Protein 3HIE (pdb70)

InterPro domains:
  IPR019160 Exocyst complex component Sec3, coiled-coil [PF09763] (642-773)
  IPR028258 Exocyst complex component Sec3, PIP2-binding N-terminal domain [PF15277] (132-218)
  IPR028258 Exocyst complex component Sec3, PIP2-binding N-terminal domain [SM01313] (132-220)
  IPR048628 Exocyst complex component Sec3, C-terminal [PF20654] (947-1316)

B-factor: mean 59.79, std 28.37, range [20.0, 200.21]

CATH classification: 2.30.29.90

Nearest PDB structures (foldseek):
  3hie-assembly1_A  TM=1.006E+00  e=5.029E-30  Saccharomyces cerevisiae
  3hie-assembly1_B  TM=9.945E-01  e=1.817E-27  Saccharomyces cerevisiae
  3hie-assembly2_C  TM=9.832E-01  e=8.610E-27  Saccharomyces cerevisiae
  3hie-assembly2_D  TM=9.815E-01  e=5.096E-26  Saccharomyces cerevisiae
  5m4y-assembly2_D  TM=9.129E-01  e=6.565E-25  Saccharomyces cerevisiae S288C

Sequence (642 aa):
SNFLAEQYERDRKAIINCCFSSRPGEPPNNYITHVRIIEDSSKFPSSRPPPDDSKLENKKKRLLILSAKPNNAKLIQIHKARENSDGSFQIGRTWQLTELVRVEEKDLEISEGFILTSKKKYYWETNSAKERTVFIKSLITLYIQTFEGHVPELVNWDLSSLFYLDNFLAEQYEERDRKAIINCCFSRPDHTGEPPNNYITHVRIIEDSKFPSSRPPPDSKLENKKKRLLILSAKPNNAKLIQIHKARENSDGSFQIGRTWQLTELVRVEKDLEISEGFILTSKKYYWETNSAKERTVFIKSLITLYIQTFEGHVPELVNWDLSLFYLDLAEQYERDRKAIINCCFSRPDHKTGEPPNNYITHVRIIEDSKFPSSRPPPDSKLENKKKRLLILSAKPNNAKLIQIHKARENSDGSFQIGRTWQLTELVRVEKDLEISEGFILTSKKYYWETNSAKERTVFIKSLITLYIQTFEGHVPELVNWDLSLFYLDERNFLAEQYERDRKAIINCCFSRPNNYITHVRIIEDSKFPSSSRPPPDSKLENKKKRLLILSAKPNNAKLIQIHKARENSDGSFQIGRTWQLTELVRVEKDLEISEGFILTSKKYYWETNSAKERTVFIKSLITLYIQTFEGHVPELVNWDLSLFYLDER

Solvent-accessible surface area: 34851 Å² total

Organism: Saccharomyces cerevisiae (strain ATCC 204508 / S288c) (NCBI:txid559292)

Radius of gyration: 35.97 Å; Cα contacts (8 Å, |Δi|>4): 1208; chains: 4; bounding box: 76×104×83 Å

Foldseek 3Di:
DVVVVVVQVVVVVLCCVQAQCDAVHHGWAWDGKAKKWAFQVPFFDDDDPPRDPVRIDIKMKTKTGHPVDNLWIKIWIKDQDPVGHIDTDDMDTLVQWDDKAQDPPDLQWIWTHVGIGIIGGPDNVRVVVVVVVSVVSNVVSDDPDDDPPDDDDDDDDDDD/DVVVVVQVLVVVLCCVQAQPQQDPVRHHGWAWDGKAKKWAFQVPFFDDDDPPRPPVRIDIKMWTKTGHPVGLLWMKIWIKDQDPVRHIDTDDIDTLVQWDDKADDPPDLQWIWTDVGIGIIGGPGNVRSVVVVVVSVVSNVVSDDPDDCVRDDDPDDDDDDD/DVVVQVVVVVLCCVQAQQQDDPVPSFHGWAWDHKAKKWAFQVCFFDDDDPPDDPVRIDIKMWTKTGGDVGLLWIKIWIWHQDPVRHIDTDDMDTLVQWDDKAADPVDLFWIWTEVHIGIIGGPDNVRNVVVSVVSVVSNVSSDDPDDCVSDDDDDDDDDDDDD/DVVVVVQVVVVCLCCVAADDVHWAWDHKAKKWAFQVPFQDDDDPCDDCVRIDIKMWTWTAHPVDRLWIKIWIWDQDPVRHIDTDDIGTLLQWDDKAADPVDLQWIWTAVGIGIIGGPDNVRVVVVVCVSVVSSLSSDPPHDDPPDDDDDDDDDDDDD

Structure (mmCIF, N/CA/C/O backbone):
data_3HIE
#
_entry.id   3HIE
#
_cell.length_a   40.697
_cell.length_b   68.486
_cell.length_c   68.036
_cell.angle_alpha   89.90
_cell.angle_beta   82.17
_cell.angle_gamma   71.79
#
_symmetry.space_group_name_H-M   'P 1'
#
loop_
_entity.id
_entity.type
_entity.pdbx_description
1 polymer 'Exocyst complex component SEC3'
2 non-polymer 'PHOSPHATE ION'
3 water water
#
loop_
_atom_site.group_PDB
_atom_site.id
_atom_site.type_symbol
_atom_site.label_atom_id
_atom_site.label_alt_id
_atom_site.label_comp_id
_atom_site.label_asym_id
_atom_site.label_entity_id
_atom_site.label_seq_id
_atom_site.pdbx_PDB_ins_code
_atom_site.Cartn_x
_atom_site.Cartn_y
_atom_site.Cartn_z
_atom_site.occupancy
_atom_site.B_iso_or_equiv
_atom_site.auth_seq_id
_atom_site.auth_comp_id
_atom_site.auth_asym_id
_atom_site.auth_atom_id
_atom_site.pdbx_PDB_model_num
ATOM 1 N N . SER A 1 5 ? 31.628 53.992 -37.448 1.00 53.25 75 SER A N 1
ATOM 2 C CA . SER A 1 5 ? 32.189 52.896 -38.216 1.00 177.70 75 SER A CA 1
ATOM 3 C C . SER A 1 5 ? 33.698 52.888 -38.052 1.00 155.68 75 SER A C 1
ATOM 4 O O . SER A 1 5 ? 34.246 52.098 -37.301 1.00 79.05 75 SER A O 1
ATOM 7 N N . ASN A 1 6 ? 34.362 53.782 -38.763 1.00 90.57 76 ASN A N 1
ATOM 8 C CA . ASN A 1 6 ? 35.770 53.969 -38.567 1.00 112.43 76 ASN A CA 1
ATOM 9 C C . ASN A 1 6 ? 35.990 54.820 -37.343 1.00 102.88 76 ASN A C 1
ATOM 10 O O . ASN A 1 6 ? 36.988 54.692 -36.674 1.00 56.77 76 ASN A O 1
ATOM 15 N N . PHE A 1 7 ? 35.035 55.680 -37.041 1.00 49.65 77 PHE A N 1
ATOM 16 C CA . PHE A 1 7 ? 35.134 56.501 -35.873 1.00 52.79 77 PHE A CA 1
ATOM 17 C C . PHE A 1 7 ? 35.044 55.632 -34.649 1.00 47.85 77 PHE A C 1
ATOM 18 O O . PHE A 1 7 ? 35.698 55.861 -33.670 1.00 43.72 77 PHE A O 1
ATOM 26 N N . LEU A 1 8 ? 34.210 54.627 -34.713 1.00 51.53 78 LEU A N 1
ATOM 27 C CA . LEU A 1 8 ? 33.971 53.810 -33.563 1.00 39.87 78 LEU A CA 1
ATOM 28 C C . LEU A 1 8 ? 35.193 53.001 -33.220 1.00 48.28 78 LEU A C 1
ATOM 29 O O . LEU A 1 8 ? 35.563 52.896 -32.090 1.00 48.20 78 LEU A O 1
ATOM 34 N N . ALA A 1 9 ? 35.803 52.416 -34.223 1.00 49.98 79 ALA A N 1
ATOM 35 C CA . ALA A 1 9 ? 36.939 51.562 -34.010 1.00 40.08 79 ALA A CA 1
ATOM 36 C C . ALA A 1 9 ? 38.082 52.354 -33.416 1.00 59.98 79 ALA A C 1
ATOM 37 O O . ALA A 1 9 ? 38.748 51.910 -32.521 1.00 46.63 79 ALA A O 1
ATOM 39 N N . GLU A 1 10 ? 38.274 53.551 -33.944 1.00 49.98 80 GLU A N 1
ATOM 40 C CA . GLU A 1 10 ? 39.295 54.466 -33.480 1.00 45.61 80 GLU A CA 1
ATOM 41 C C . GLU A 1 10 ? 39.005 54.938 -32.061 1.00 41.68 80 GLU A C 1
ATOM 42 O O . GLU A 1 10 ? 39.911 55.026 -31.259 1.00 46.81 80 GLU A O 1
ATOM 48 N N . GLN A 1 11 ? 37.746 55.210 -31.751 1.00 40.16 81 GLN A N 1
ATOM 49 C CA . GLN A 1 11 ? 37.369 55.551 -30.394 1.00 40.63 81 GLN A CA 1
ATOM 50 C C . GLN A 1 11 ? 37.634 54.372 -29.483 1.00 38.95 81 GLN A C 1
ATOM 51 O O . GLN A 1 11 ? 38.023 54.537 -28.352 1.00 39.06 81 GLN A O 1
ATOM 57 N N . TYR A 1 12 ? 37.419 53.179 -30.002 1.00 35.79 82 TYR A N 1
ATOM 58 C CA . TYR A 1 12 ? 37.559 51.967 -29.227 1.00 41.13 82 TYR A CA 1
ATOM 59 C C . TYR A 1 12 ? 39.009 51.664 -28.843 1.00 34.92 82 TYR A C 1
ATOM 60 O O . TYR A 1 12 ? 39.283 51.269 -27.735 1.00 34.90 82 TYR A O 1
ATOM 69 N N . GLU A 1 13 ? 39.934 51.867 -29.759 1.00 36.01 83 GLU A N 1
ATOM 70 C CA . GLU A 1 13 ? 41.352 51.680 -29.471 1.00 38.95 83 GLU A CA 1
ATOM 71 C C . GLU A 1 13 ? 41.863 52.710 -28.504 1.00 36.36 83 GLU A C 1
ATOM 72 O O . GLU A 1 13 ? 42.647 52.423 -27.678 1.00 36.34 83 GLU A O 1
ATOM 78 N N . ARG A 1 14 ? 41.379 53.916 -28.634 1.00 38.54 84 ARG A N 1
ATOM 79 C CA . ARG A 1 14 ? 41.705 55.000 -27.734 1.00 40.04 84 ARG A CA 1
ATOM 80 C C . ARG A 1 14 ? 41.282 54.695 -26.318 1.00 39.73 84 ARG A C 1
ATOM 81 O O . ARG A 1 14 ? 42.064 54.793 -25.411 1.00 40.27 84 ARG A O 1
ATOM 89 N N . ASP A 1 15 ? 40.028 54.311 -26.151 1.00 38.87 85 ASP A N 1
ATOM 90 C CA . ASP A 1 15 ? 39.496 53.952 -24.859 1.00 38.54 85 ASP A CA 1
ATOM 91 C C . ASP A 1 15 ? 40.258 52.774 -24.294 1.00 37.28 85 ASP A C 1
ATOM 92 O O . ASP A 1 15 ? 40.583 52.756 -23.146 1.00 37.50 85 ASP A O 1
ATOM 97 N N . ARG A 1 16 ? 40.515 51.773 -25.102 1.00 34.19 86 ARG A N 1
ATOM 98 C CA . ARG A 1 16 ? 41.199 50.602 -24.623 1.00 34.51 86 ARG A CA 1
ATOM 99 C C . ARG A 1 16 ? 42.539 50.914 -24.016 1.00 34.35 86 ARG A C 1
ATOM 100 O O . ARG A 1 16 ? 42.833 50.478 -22.957 1.00 34.36 86 ARG A O 1
ATOM 108 N N . LYS A 1 17 ? 43.347 51.661 -24.731 1.00 36.13 87 LYS A N 1
ATOM 109 C CA . LYS A 1 17 ? 44.666 52.021 -24.248 1.00 37.47 87 LYS A CA 1
ATOM 110 C C . LYS A 1 17 ? 44.589 52.786 -22.948 1.00 35.35 87 LYS A C 1
ATOM 111 O O . LYS A 1 17 ? 45.322 52.515 -22.035 1.00 37.95 87 LYS A O 1
ATOM 117 N N . ALA A 1 18 ? 43.678 53.740 -22.869 1.00 39.83 88 ALA A N 1
ATOM 118 C CA . ALA A 1 18 ? 43.540 54.531 -21.679 1.00 35.01 88 ALA A CA 1
ATOM 119 C C . ALA A 1 18 ? 43.090 53.697 -20.501 1.00 40.44 88 ALA A C 1
ATOM 120 O O . ALA A 1 18 ? 43.542 53.873 -19.399 1.00 41.67 88 ALA A O 1
ATOM 122 N N . ILE A 1 19 ? 42.201 52.761 -20.757 1.00 38.59 89 ILE A N 1
ATOM 123 C CA . ILE A 1 19 ? 41.690 51.895 -19.726 1.00 37.73 89 ILE A CA 1
ATOM 124 C C . ILE A 1 19 ? 42.762 51.006 -19.141 1.00 39.38 89 ILE A C 1
ATOM 125 O O . ILE A 1 19 ? 42.869 50.885 -17.958 1.00 37.85 89 ILE A O 1
ATOM 130 N N . ILE A 1 20 ? 43.549 50.382 -19.992 1.00 37.31 90 ILE A N 1
ATOM 131 C CA . ILE A 1 20 ? 44.659 49.572 -19.556 1.00 37.78 90 ILE A CA 1
ATOM 132 C C . ILE A 1 20 ? 45.647 50.373 -18.725 1.00 40.37 90 ILE A C 1
ATOM 133 O O . ILE A 1 20 ? 46.054 49.964 -17.666 1.00 39.39 90 ILE A O 1
ATOM 138 N N . ASN A 1 21 ? 46.030 51.531 -19.231 1.00 37.63 91 ASN A N 1
ATOM 139 C CA . ASN A 1 21 ? 46.926 52.423 -18.520 1.00 44.06 91 ASN A CA 1
ATOM 140 C C . ASN A 1 21 ? 46.418 52.754 -17.135 1.00 42.90 91 ASN A C 1
ATOM 141 O O . ASN A 1 21 ? 47.121 52.600 -16.167 1.00 41.48 91 ASN A O 1
ATOM 146 N N . CYS A 1 22 ? 45.187 53.208 -17.046 1.00 48.24 92 CYS A N 1
ATOM 147 C CA . CYS A 1 22 ? 44.680 53.689 -15.795 1.00 43.09 92 CYS A CA 1
ATOM 148 C C . CYS A 1 22 ? 44.362 52.586 -14.816 1.00 60.04 92 CYS A C 1
ATOM 149 O O . CYS A 1 22 ? 44.471 52.786 -13.630 1.00 51.55 92 CYS A O 1
ATOM 152 N N . CYS A 1 23 ? 43.963 51.420 -15.283 1.00 40.61 93 CYS A N 1
ATOM 153 C CA . CYS A 1 23 ? 43.425 50.453 -14.356 1.00 39.69 93 CYS A CA 1
ATOM 154 C C . CYS A 1 23 ? 43.971 49.040 -14.414 1.00 39.43 93 CYS A C 1
ATOM 155 O O . CYS A 1 23 ? 43.730 48.270 -13.519 1.00 41.12 93 CYS A O 1
ATOM 158 N N . PHE A 1 24 ? 44.710 48.691 -15.453 1.00 37.78 94 PHE A N 1
ATOM 159 C CA . PHE A 1 24 ? 45.186 47.324 -15.598 1.00 38.13 94 PHE A CA 1
ATOM 160 C C . PHE A 1 24 ? 46.688 47.216 -15.915 1.00 39.37 94 PHE A C 1
ATOM 161 O O . PHE A 1 24 ? 47.118 46.317 -16.593 1.00 42.94 94 PHE A O 1
ATOM 169 N N . SER A 1 25 ? 47.422 48.158 -15.352 1.00 42.58 95 SER A N 1
ATOM 170 C CA A SER A 1 25 ? 48.891 48.114 -15.545 0.62 44.05 95 SER A CA 1
ATOM 171 C CA B SER A 1 25 ? 48.848 48.303 -15.550 0.38 61.13 95 SER A CA 1
ATOM 172 C C . SER A 1 25 ? 49.621 48.217 -14.257 1.00 49.25 95 SER A C 1
ATOM 173 O O . SER A 1 25 ? 50.653 47.585 -14.198 1.00 52.85 95 SER A O 1
ATOM 178 N N . ARG A 1 26 ? 49.099 48.869 -13.245 1.00 48.54 96 ARG A N 1
ATOM 179 C CA . ARG A 1 26 ? 49.779 48.926 -11.969 1.00 62.09 96 ARG A CA 1
ATOM 180 C C . ARG A 1 26 ? 49.160 47.949 -11.003 1.00 47.66 96 ARG A C 1
ATOM 181 O O . ARG A 1 26 ? 48.138 47.396 -11.271 1.00 56.90 96 ARG A O 1
ATOM 189 N N . PRO A 1 27 ? 49.782 47.755 -9.856 1.00 116.85 97 PRO A N 1
ATOM 190 C CA . PRO A 1 27 ? 49.488 46.608 -9.006 1.00 49.00 97 PRO A CA 1
ATOM 191 C C . PRO A 1 27 ? 48.296 46.646 -8.090 1.00 89.53 97 PRO A C 1
ATOM 192 O O . PRO A 1 27 ? 47.619 47.639 -7.909 1.00 69.10 97 PRO A O 1
ATOM 196 N N . GLY A 1 32 ? 46.461 45.933 -4.964 1.00 20.00 102 GLY A N 1
ATOM 197 C CA . GLY A 1 32 ? 47.579 45.426 -4.189 1.00 20.00 102 GLY A CA 1
ATOM 198 C C . GLY A 1 32 ? 48.456 44.397 -4.892 1.00 20.00 102 GLY A C 1
ATOM 199 O O . GLY A 1 32 ? 49.686 44.453 -4.831 1.00 20.00 102 GLY A O 1
ATOM 200 N N . GLU A 1 33 ? 47.835 43.438 -5.560 1.00 20.00 103 GLU A N 1
ATOM 201 C CA . GLU A 1 33 ? 48.613 42.443 -6.279 1.00 20.00 103 GLU A CA 1
ATOM 202 C C . GLU A 1 33 ? 48.662 42.823 -7.731 1.00 20.00 103 GLU A C 1
ATOM 203 O O . GLU A 1 33 ? 48.109 43.827 -8.109 1.00 20.00 103 GLU A O 1
ATOM 209 N N . PRO A 1 34 ? 49.355 42.034 -8.531 1.00 78.65 104 PRO A N 1
ATOM 210 C CA . PRO A 1 34 ? 49.450 42.300 -9.955 1.00 67.72 104 PRO A CA 1
ATOM 211 C C . PRO A 1 34 ? 48.074 42.661 -10.501 1.00 117.70 104 PRO A C 1
ATOM 212 O O . PRO A 1 34 ? 47.097 42.145 -10.012 1.00 54.66 104 PRO A O 1
ATOM 216 N N . PRO A 1 35 ? 48.007 43.556 -11.471 1.00 48.53 105 PRO A N 1
ATOM 217 C CA . PRO A 1 35 ? 46.737 43.978 -12.039 1.00 46.81 105 PRO A CA 1
ATOM 218 C C . PRO A 1 35 ? 46.027 42.875 -12.816 1.00 36.60 105 PRO A C 1
ATOM 219 O O . PRO A 1 35 ? 46.641 41.921 -13.199 1.00 42.24 105 PRO A O 1
ATOM 223 N N . ASN A 1 36 ? 44.733 43.025 -13.037 1.00 40.46 106 ASN A N 1
ATOM 224 C CA . ASN A 1 36 ? 44.017 42.100 -13.885 1.00 38.14 106 ASN A CA 1
ATOM 225 C C . ASN A 1 36 ? 44.444 42.308 -15.322 1.00 37.42 106 ASN A C 1
ATOM 226 O O . ASN A 1 36 ? 45.017 43.319 -15.635 1.00 38.17 106 ASN A O 1
ATOM 231 N N . ASN A 1 37 ? 44.138 41.369 -16.197 1.00 37.22 107 ASN A N 1
ATOM 232 C CA . ASN A 1 37 ? 44.329 41.557 -17.615 1.00 37.01 107 ASN A CA 1
ATOM 233 C C . ASN A 1 37 ? 43.031 42.018 -18.265 1.00 40.73 107 ASN A C 1
ATOM 234 O O . ASN A 1 37 ? 42.012 41.390 -18.113 1.00 36.98 107 ASN A O 1
ATOM 239 N N . TYR A 1 38 ? 43.079 43.126 -18.974 1.00 34.74 108 TYR A N 1
ATOM 240 C CA . TYR A 1 38 ? 41.928 43.635 -19.692 1.00 42.02 108 TYR A CA 1
ATOM 241 C C . TYR A 1 38 ? 41.525 42.649 -20.777 1.00 32.96 108 TYR A C 1
ATOM 242 O O . TYR A 1 38 ? 42.362 41.995 -21.354 1.00 33.75 108 TYR A O 1
ATOM 251 N N . ILE A 1 39 ? 40.229 42.535 -21.024 1.00 30.26 109 ILE A N 1
ATOM 252 C CA . ILE A 1 39 ? 39.694 41.727 -22.097 1.00 29.87 109 ILE A CA 1
ATOM 253 C C . ILE A 1 39 ? 38.958 42.577 -23.111 1.00 29.52 109 ILE A C 1
ATOM 254 O O . ILE A 1 39 ? 39.254 42.554 -24.270 1.00 30.15 109 ILE A O 1
ATOM 259 N N . THR A 1 40 ? 37.998 43.350 -22.633 1.00 29.40 110 THR A N 1
ATOM 260 C CA . THR A 1 40 ? 37.202 44.203 -23.487 1.00 29.26 110 THR A CA 1
ATOM 261 C C . THR A 1 40 ? 36.380 45.230 -22.695 1.00 28.88 110 THR A C 1
ATOM 262 O O . THR A 1 40 ? 36.355 45.206 -21.493 1.00 28.72 110 THR A O 1
ATOM 266 N N . HIS A 1 41 ? 35.730 46.130 -23.406 1.00 28.63 111 HIS A N 1
ATOM 267 C CA . HIS A 1 41 ? 34.874 47.123 -22.796 1.00 28.51 111 HIS A CA 1
ATOM 268 C C . HIS A 1 41 ? 33.767 47.606 -23.731 1.00 28.31 111 HIS A C 1
ATOM 269 O O . HIS A 1 41 ? 33.808 47.373 -24.907 1.00 28.50 111 HIS A O 1
ATOM 276 N N . VAL A 1 42 ? 32.809 48.334 -23.172 1.00 29.17 112 VAL A N 1
ATOM 277 C CA . VAL A 1 42 ? 31.848 49.083 -23.951 1.00 29.31 112 VAL A CA 1
ATOM 278 C C . VAL A 1 42 ? 31.447 50.371 -23.267 1.00 30.90 112 VAL A C 1
ATOM 279 O O . VAL A 1 42 ? 31.429 50.436 -22.070 1.00 30.01 112 VAL A O 1
ATOM 283 N N . ARG A 1 43 ? 31.151 51.400 -24.049 1.00 29.51 113 ARG A N 1
ATOM 284 C CA . ARG A 1 43 ? 30.637 52.645 -23.511 1.00 30.36 113 ARG A CA 1
ATOM 285 C C . ARG A 1 43 ? 29.148 52.477 -23.268 1.00 29.65 113 ARG A C 1
ATOM 286 O O . ARG A 1 43 ? 28.453 51.938 -24.095 1.00 28.99 113 ARG A O 1
ATOM 294 N N . ILE A 1 44 ? 28.686 52.920 -22.110 1.00 30.93 114 ILE A N 1
ATOM 295 C CA . ILE A 1 44 ? 27.284 52.822 -21.746 1.00 30.47 114 ILE A CA 1
ATOM 296 C C . ILE A 1 44 ? 26.674 54.128 -21.237 1.00 36.78 114 ILE A C 1
ATOM 297 O O . ILE A 1 44 ? 27.363 54.983 -20.737 1.00 33.10 114 ILE A O 1
ATOM 302 N N . ILE A 1 45 ? 25.367 54.227 -21.304 1.00 35.85 115 ILE A N 1
ATOM 303 C CA . ILE A 1 45 ? 24.659 55.315 -20.696 1.00 38.94 115 ILE A CA 1
ATOM 304 C C . ILE A 1 45 ? 23.867 54.786 -19.540 1.00 36.91 115 ILE A C 1
ATOM 305 O O . ILE A 1 45 ? 23.164 53.838 -19.672 1.00 36.46 115 ILE A O 1
ATOM 310 N N . GLU A 1 46 ? 23.995 55.417 -18.403 1.00 32.44 116 GLU A N 1
ATOM 311 C CA . GLU A 1 46 ? 23.280 55.011 -17.209 1.00 32.56 116 GLU A CA 1
ATOM 312 C C . GLU A 1 46 ? 22.299 56.098 -16.804 1.00 34.41 116 GLU A C 1
ATOM 313 O O . GLU A 1 46 ? 22.652 57.276 -16.772 1.00 36.24 116 GLU A O 1
ATOM 319 N N . ASP A 1 47 ? 21.087 55.716 -16.472 1.00 36.53 117 ASP A N 1
ATOM 320 C CA . ASP A 1 47 ? 20.102 56.678 -16.031 1.00 39.28 117 ASP A CA 1
ATOM 321 C C . ASP A 1 47 ? 19.984 56.614 -14.513 1.00 39.67 117 ASP A C 1
ATOM 322 O O . ASP A 1 47 ? 19.560 55.627 -13.970 1.00 38.71 117 ASP A O 1
ATOM 327 N N . SER A 1 48 ? 20.415 57.666 -13.843 1.00 44.27 118 SER A N 1
ATOM 328 C CA A SER A 1 48 ? 20.451 57.564 -12.378 0.61 45.68 118 SER A CA 1
ATOM 329 C CA B SER A 1 48 ? 20.431 57.711 -12.391 0.39 36.51 118 SER A CA 1
ATOM 330 C C . SER A 1 48 ? 19.092 57.554 -11.722 1.00 46.68 118 SER A C 1
ATOM 331 O O . SER A 1 48 ? 18.979 57.067 -10.625 1.00 47.23 118 SER A O 1
ATOM 336 N N . LYS A 1 49 ? 18.065 58.023 -12.392 1.00 42.03 119 LYS A N 1
ATOM 337 C CA . LYS A 1 49 ? 16.735 57.933 -11.846 1.00 42.93 119 LYS A CA 1
ATOM 338 C C . LYS A 1 49 ? 16.152 56.570 -12.168 1.00 30.37 119 LYS A C 1
ATOM 339 O O . LYS A 1 49 ? 15.334 56.056 -11.443 1.00 41.04 119 LYS A O 1
ATOM 345 N N . PHE A 1 50 ? 16.599 55.989 -13.270 1.00 43.34 120 PHE A N 1
ATOM 346 C CA . PHE A 1 50 ? 16.146 54.680 -13.700 1.00 41.12 120 PHE A CA 1
ATOM 347 C C . PHE A 1 50 ? 17.290 53.714 -13.990 1.00 45.20 120 PHE A C 1
ATOM 348 O O . PHE A 1 50 ? 17.613 53.459 -15.121 1.00 37.73 120 PHE A O 1
ATOM 356 N N . PRO A 1 51 ? 17.886 53.183 -12.943 1.00 37.97 121 PRO A N 1
ATOM 357 C CA . PRO A 1 51 ? 19.074 52.369 -13.077 1.00 36.49 121 PRO A CA 1
ATOM 358 C C . PRO A 1 51 ? 18.770 50.914 -13.268 1.00 34.67 121 PRO A C 1
ATOM 359 O O . PRO A 1 51 ? 19.614 50.216 -13.714 1.00 33.37 121 PRO A O 1
ATOM 363 N N . SER A 1 52 ? 17.571 50.492 -12.949 1.00 33.91 122 SER A N 1
ATOM 364 C CA . SER A 1 52 ? 17.235 49.093 -12.970 1.00 32.58 122 SER A CA 1
ATOM 365 C C . SER A 1 52 ? 16.097 48.694 -13.889 1.00 43.70 122 SER A C 1
ATOM 366 O O . SER A 1 52 ? 15.699 47.567 -13.872 1.00 37.88 122 SER A O 1
ATOM 369 N N . SER A 1 53 ? 15.603 49.616 -14.691 1.00 31.38 123 SER A N 1
ATOM 370 C CA . SER A 1 53 ? 14.573 49.336 -15.661 1.00 30.98 123 SER A CA 1
ATOM 371 C C . SER A 1 53 ? 14.635 50.317 -16.797 1.00 31.24 123 SER A C 1
ATOM 372 O O . SER A 1 53 ? 15.387 51.238 -16.750 1.00 31.83 123 SER A O 1
ATOM 375 N N . ARG A 1 54 ? 13.826 50.108 -17.819 1.00 31.14 124 ARG A N 1
ATOM 376 C CA . ARG A 1 54 ? 13.814 50.980 -18.976 1.00 31.55 124 ARG A CA 1
ATOM 377 C C . ARG A 1 54 ? 13.399 52.386 -18.600 1.00 33.33 124 ARG A C 1
ATOM 378 O O . ARG A 1 54 ? 12.355 52.584 -18.068 1.00 34.36 124 ARG A O 1
ATOM 386 N N . PRO A 1 55 ? 14.236 53.365 -18.851 1.00 28.38 125 PRO A N 1
ATOM 387 C CA . PRO A 1 55 ? 13.867 54.738 -18.560 1.00 30.39 125 PRO A CA 1
ATOM 388 C C . PRO A 1 55 ? 12.764 55.193 -19.465 1.00 35.20 125 PRO A C 1
ATOM 389 O O . PRO A 1 55 ? 12.745 54.805 -20.598 1.00 30.37 125 PRO A O 1
ATOM 393 N N . PRO A 1 56 ? 11.869 56.028 -18.967 1.00 42.34 126 PRO A N 1
ATOM 394 C CA . PRO A 1 56 ? 10.906 56.695 -19.826 1.00 46.69 126 PRO A CA 1
ATOM 395 C C . PRO A 1 56 ? 11.648 57.390 -20.945 1.00 55.06 126 PRO A C 1
ATOM 396 O O . PRO A 1 56 ? 12.694 57.940 -20.726 1.00 42.66 126 PRO A O 1
ATOM 400 N N . PRO A 1 57 ? 11.115 57.342 -22.141 1.00 59.39 127 PRO A N 1
ATOM 401 C CA . PRO A 1 57 ? 11.779 57.956 -23.271 1.00 54.38 127 PRO A CA 1
ATOM 402 C C . PRO A 1 57 ? 11.920 59.441 -23.067 1.00 63.48 127 PRO A C 1
ATOM 403 O O . PRO A 1 57 ? 12.684 60.056 -23.746 1.00 57.32 127 PRO A O 1
ATOM 407 N N . ASP A 1 58 ? 11.204 59.919 -22.063 1.00 39.73 128 ASP A N 1
ATOM 408 C CA A ASP A 1 58 ? 11.072 61.290 -21.607 0.57 91.88 128 ASP A CA 1
ATOM 409 C CA B ASP A 1 58 ? 11.257 61.408 -21.802 0.43 40.85 128 ASP A CA 1
ATOM 410 C C . ASP A 1 58 ? 12.132 61.730 -20.623 1.00 69.88 128 ASP A C 1
ATOM 411 O O . ASP A 1 58 ? 12.182 62.900 -20.291 1.00 56.70 128 ASP A O 1
ATOM 420 N N . SER A 1 59 ? 12.916 60.791 -20.109 1.00 32.79 129 SER A N 1
ATOM 421 C CA . SER A 1 59 ? 13.782 61.067 -18.992 1.00 32.79 129 SER A CA 1
ATOM 422 C C . SER A 1 59 ? 14.729 62.188 -19.339 1.00 32.79 129 SER A C 1
ATOM 423 O O . SER A 1 59 ? 15.323 62.203 -20.378 1.00 32.79 129 SER A O 1
ATOM 426 N N . LYS A 1 60 ? 14.870 63.130 -18.442 1.00 40.63 130 LYS A N 1
ATOM 427 C CA . LYS A 1 60 ? 15.672 64.303 -18.701 1.00 40.63 130 LYS A CA 1
ATOM 428 C C . LYS A 1 60 ? 17.162 64.047 -18.856 1.00 40.63 130 LYS A C 1
ATOM 429 O O . LYS A 1 60 ? 17.711 63.217 -18.215 1.00 40.63 130 LYS A O 1
ATOM 435 N N . LEU A 1 61 ? 17.793 64.789 -19.735 1.00 49.92 131 LEU A N 1
ATOM 436 C CA . LEU A 1 61 ? 19.191 64.610 -20.017 1.00 49.92 131 LEU A CA 1
ATOM 437 C C . LEU A 1 61 ? 20.055 64.579 -18.779 1.00 49.92 131 LEU A C 1
ATOM 438 O O . LEU A 1 61 ? 21.055 63.917 -18.743 1.00 49.92 131 LEU A O 1
ATOM 443 N N . GLU A 1 62 ? 19.653 65.293 -17.747 1.00 65.74 132 GLU A N 1
ATOM 444 C CA . GLU A 1 62 ? 20.442 65.357 -16.536 1.00 65.74 132 GLU A CA 1
ATOM 445 C C . GLU A 1 62 ? 20.513 64.043 -15.773 1.00 65.74 132 GLU A C 1
ATOM 446 O O . GLU A 1 62 ? 21.349 63.881 -14.909 1.00 65.74 132 GLU A O 1
ATOM 452 N N . ASN A 1 63 ? 19.631 63.116 -16.109 1.00 40.37 133 ASN A N 1
ATOM 453 C CA . ASN A 1 63 ? 19.648 61.794 -15.521 1.00 40.37 133 ASN A CA 1
ATOM 454 C C . ASN A 1 63 ? 20.687 60.893 -16.173 1.00 40.37 133 ASN A C 1
ATOM 455 O O . ASN A 1 63 ? 21.093 59.915 -15.601 1.00 40.37 133 ASN A O 1
ATOM 460 N N . LYS A 1 64 ? 21.098 61.229 -17.382 1.00 32.02 134 LYS A N 1
ATOM 461 C CA . LYS A 1 64 ? 21.952 60.377 -18.163 1.00 33.62 134 LYS A CA 1
ATOM 462 C C . LYS A 1 64 ? 23.426 60.578 -17.893 1.00 43.22 134 LYS A C 1
ATOM 463 O O . LYS A 1 64 ? 23.944 61.648 -18.097 1.00 46.39 134 LYS A O 1
ATOM 469 N N . LYS A 1 65 ? 24.082 59.532 -17.419 1.00 32.98 135 LYS A N 1
ATOM 470 C CA . LYS A 1 65 ? 25.491 59.570 -17.075 1.00 46.09 135 LYS A CA 1
ATOM 471 C C . LYS A 1 65 ? 26.302 58.671 -17.982 1.00 35.57 135 LYS A C 1
ATOM 472 O O . LYS A 1 65 ? 25.898 57.565 -18.240 1.00 40.44 135 LYS A O 1
ATOM 478 N N . LYS A 1 66 ? 27.452 59.151 -18.440 1.00 42.47 136 LYS A N 1
ATOM 479 C CA . LYS A 1 66 ? 28.349 58.364 -19.247 1.00 49.42 136 LYS A CA 1
ATOM 480 C C . LYS A 1 66 ? 29.233 57.439 -18.429 1.00 46.35 136 LYS A C 1
ATOM 481 O O . LYS A 1 66 ? 29.895 57.878 -17.531 1.00 36.40 136 LYS A O 1
ATOM 487 N N . ARG A 1 67 ? 29.253 56.166 -18.775 1.00 33.55 137 ARG A N 1
ATOM 488 C CA . ARG A 1 67 ? 30.054 55.186 -18.077 1.00 31.58 137 ARG A CA 1
ATOM 489 C C . ARG A 1 67 ? 30.710 54.227 -19.033 1.00 33.95 137 ARG A C 1
ATOM 490 O O . ARG A 1 67 ? 30.593 54.378 -20.211 1.00 32.37 137 ARG A O 1
ATOM 498 N N . LEU A 1 68 ? 31.365 53.217 -18.502 1.00 30.93 138 LEU A N 1
ATOM 499 C CA . LEU A 1 68 ? 31.904 52.129 -19.286 1.00 31.05 138 LEU A CA 1
ATOM 500 C C . LEU A 1 68 ? 31.766 50.831 -18.543 1.00 29.87 138 LEU A C 1
ATOM 501 O O . LEU A 1 68 ? 31.854 50.789 -17.356 1.00 29.65 138 LEU A O 1
ATOM 506 N N . LEU A 1 69 ? 31.618 49.756 -19.277 1.00 27.57 139 LEU A N 1
ATOM 507 C CA . LEU A 1 69 ? 31.668 48.445 -18.707 1.00 26.81 139 LEU A CA 1
ATOM 508 C C . LEU A 1 69 ? 32.930 47.802 -19.212 1.00 27.62 139 LEU A C 1
ATOM 509 O O . LEU A 1 69 ? 33.219 47.885 -20.368 1.00 29.13 139 LEU A O 1
ATOM 514 N N . ILE A 1 70 ? 33.656 47.167 -18.320 1.00 28.06 140 ILE A N 1
ATOM 515 C CA . ILE A 1 70 ? 34.894 46.508 -18.661 1.00 29.11 140 ILE A CA 1
ATOM 516 C C . ILE A 1 70 ? 34.902 45.080 -18.153 1.00 28.38 140 ILE A C 1
ATOM 517 O O . ILE A 1 70 ? 34.449 44.809 -17.086 1.00 27.61 140 ILE A O 1
ATOM 522 N N . LEU A 1 71 ? 35.417 44.185 -18.957 1.00 30.72 141 LEU A N 1
ATOM 523 C CA . LEU A 1 71 ? 35.665 42.828 -18.561 1.00 30.60 141 LEU A CA 1
ATOM 524 C C . LEU A 1 71 ? 37.163 42.547 -18.468 1.00 34.07 141 LEU A C 1
ATOM 525 O O . LEU A 1 71 ? 37.914 42.917 -19.333 1.00 34.22 141 LEU A O 1
ATOM 530 N N . SER A 1 72 ? 37.562 41.893 -17.397 1.00 31.72 142 SER A N 1
ATOM 531 C CA . SER A 1 72 ? 38.947 41.593 -17.133 1.00 40.33 142 SER A CA 1
ATOM 532 C C . SER A 1 72 ? 39.089 40.228 -16.501 1.00 33.54 142 SER A C 1
ATOM 533 O O . SER A 1 72 ? 38.136 39.675 -16.055 1.00 39.78 142 SER A O 1
ATOM 536 N N . ALA A 1 73 ? 40.302 39.708 -16.482 1.00 33.28 143 ALA A N 1
ATOM 537 C CA . ALA A 1 73 ? 40.595 38.413 -15.903 1.00 36.84 143 ALA A CA 1
ATOM 538 C C . ALA A 1 73 ? 41.773 38.464 -14.974 1.00 35.63 143 ALA A C 1
ATOM 539 O O . ALA A 1 73 ? 42.715 39.153 -15.200 1.00 37.20 143 ALA A O 1
ATOM 541 N N . LYS A 1 74 ? 41.676 37.709 -13.907 1.00 51.26 144 LYS A N 1
ATOM 542 C CA . LYS A 1 74 ? 42.737 37.540 -12.944 1.00 53.59 144 LYS A CA 1
ATOM 543 C C . LYS A 1 74 ? 43.994 37.063 -13.624 1.00 53.25 144 LYS A C 1
ATOM 544 O O . LYS A 1 74 ? 43.963 36.172 -14.436 1.00 55.24 144 LYS A O 1
ATOM 550 N N . PRO A 1 75 ? 45.108 37.681 -13.290 1.00 60.38 145 PRO A N 1
ATOM 551 C CA . PRO A 1 75 ? 46.377 37.405 -13.956 1.00 52.83 145 PRO A CA 1
ATOM 552 C C . PRO A 1 75 ? 46.787 35.937 -13.942 1.00 49.67 145 PRO A C 1
ATOM 553 O O . PRO A 1 75 ? 47.383 35.477 -14.874 1.00 62.18 145 PRO A O 1
ATOM 557 N N . ASN A 1 76 ? 46.419 35.227 -12.887 1.00 84.75 146 ASN A N 1
ATOM 558 C CA . ASN A 1 76 ? 46.762 33.818 -12.725 1.00 84.75 146 ASN A CA 1
ATOM 559 C C . ASN A 1 76 ? 45.794 32.832 -13.378 1.00 84.75 146 ASN A C 1
ATOM 560 O O . ASN A 1 76 ? 46.161 31.718 -13.723 1.00 84.75 146 ASN A O 1
ATOM 565 N N . ASN A 1 77 ? 44.553 33.250 -13.536 1.00 50.65 147 ASN A N 1
ATOM 566 C CA . ASN A 1 77 ? 43.521 32.395 -14.041 1.00 50.65 147 ASN A CA 1
ATOM 567 C C . ASN A 1 77 ? 42.626 33.092 -15.030 1.00 50.65 147 ASN A C 1
ATOM 568 O O . ASN A 1 77 ? 41.763 33.833 -14.665 1.00 50.65 147 ASN A O 1
ATOM 573 N N . ALA A 1 78 ? 42.847 32.824 -16.294 1.00 63.76 148 ALA A N 1
ATOM 574 C CA . ALA A 1 78 ? 42.124 33.456 -17.352 1.00 45.92 148 ALA A CA 1
ATOM 575 C C . ALA A 1 78 ? 40.652 33.149 -17.317 1.00 77.78 148 ALA A C 1
ATOM 576 O O . ALA A 1 78 ? 39.909 33.698 -18.097 1.00 50.23 148 ALA A O 1
ATOM 578 N N . LYS A 1 79 ? 40.244 32.255 -16.430 1.00 64.68 149 LYS A N 1
ATOM 579 C CA . LYS A 1 79 ? 38.867 31.803 -16.351 1.00 48.83 149 LYS A CA 1
ATOM 580 C C . LYS A 1 79 ? 38.156 32.397 -15.161 1.00 120.47 149 LYS A C 1
ATOM 581 O O . LYS A 1 79 ? 37.026 32.078 -14.911 1.00 49.42 149 LYS A O 1
ATOM 587 N N . LEU A 1 80 ? 38.822 33.280 -14.438 1.00 49.15 150 LEU A N 1
ATOM 588 C CA . LEU A 1 80 ? 38.204 34.007 -13.359 1.00 51.46 150 LEU A CA 1
ATOM 589 C C . LEU A 1 80 ? 38.025 35.418 -13.819 1.00 43.06 150 LEU A C 1
ATOM 590 O O . LEU A 1 80 ? 38.956 36.174 -13.845 1.00 40.01 150 LEU A O 1
ATOM 595 N N . ILE A 1 81 ? 36.811 35.759 -14.186 1.00 32.49 151 ILE A N 1
ATOM 596 C CA . ILE A 1 81 ? 36.521 37.010 -14.819 1.00 34.67 151 ILE A CA 1
ATOM 597 C C . ILE A 1 81 ? 35.811 37.982 -13.909 1.00 33.80 151 ILE A C 1
ATOM 598 O O . ILE A 1 81 ? 35.047 37.591 -13.079 1.00 31.20 151 ILE A O 1
ATOM 603 N N . GLN A 1 82 ? 36.091 39.262 -14.081 1.00 28.94 152 GLN A N 1
ATOM 604 C CA . GLN A 1 82 ? 35.393 40.296 -13.354 1.00 29.07 152 GLN A CA 1
ATOM 605 C C . GLN A 1 82 ? 34.758 41.315 -14.301 1.00 36.84 152 GLN A C 1
ATOM 606 O O . GLN A 1 82 ? 35.213 41.518 -15.398 1.00 27.26 152 GLN A O 1
ATOM 612 N N . ILE A 1 83 ? 33.679 41.926 -13.853 1.00 27.75 153 ILE A N 1
ATOM 613 C CA . ILE A 1 83 ? 33.053 42.994 -14.563 1.00 26.93 153 ILE A CA 1
ATOM 614 C C . ILE A 1 83 ? 33.282 44.268 -13.782 1.00 28.10 153 ILE A C 1
ATOM 615 O O . ILE A 1 83 ? 33.144 44.276 -12.591 1.00 29.38 153 ILE A O 1
ATOM 620 N N . HIS A 1 84 ? 33.638 45.343 -14.456 1.00 30.08 154 HIS A N 1
ATOM 621 C CA . HIS A 1 84 ? 33.842 46.617 -13.800 1.00 31.46 154 HIS A CA 1
ATOM 622 C C . HIS A 1 84 ? 32.981 47.676 -14.433 1.00 31.28 154 HIS A C 1
ATOM 623 O O . HIS A 1 84 ? 32.788 47.662 -15.616 1.00 30.86 154 HIS A O 1
ATOM 630 N N . LYS A 1 85 ? 32.499 48.610 -13.638 1.00 35.29 155 LYS A N 1
ATOM 631 C CA . LYS A 1 85 ? 31.929 49.828 -14.162 1.00 32.16 155 LYS A CA 1
ATOM 632 C C . LYS A 1 85 ? 32.927 50.952 -13.938 1.00 39.02 155 LYS A C 1
ATOM 633 O O . LYS A 1 85 ? 33.511 51.061 -12.888 1.00 35.56 155 LYS A O 1
ATOM 639 N N . ALA A 1 86 ? 33.109 51.779 -14.945 1.00 28.16 156 ALA A N 1
ATOM 640 C CA . ALA A 1 86 ? 34.047 52.859 -14.857 1.00 30.54 156 ALA A CA 1
ATOM 641 C C . ALA A 1 86 ? 33.533 54.144 -15.467 1.00 31.68 156 ALA A C 1
ATOM 642 O O . ALA A 1 86 ? 32.503 54.168 -16.085 1.00 29.08 156 ALA A O 1
ATOM 644 N N . ARG A 1 87 ? 34.293 55.223 -15.306 1.00 45.86 157 ARG A N 1
ATOM 645 C CA . ARG A 1 87 ? 33.910 56.511 -15.878 1.00 49.09 157 ARG A CA 1
ATOM 646 C C . ARG A 1 87 ? 35.122 57.360 -16.256 1.00 38.43 157 ARG A C 1
ATOM 647 O O . ARG A 1 87 ? 36.104 57.417 -15.515 1.00 40.10 157 ARG A O 1
ATOM 655 N N . GLU A 1 88 ? 35.047 58.020 -17.409 1.00 45.36 158 GLU A N 1
ATOM 656 C CA . GLU A 1 88 ? 36.114 58.886 -17.853 1.00 46.08 158 GLU A CA 1
ATOM 657 C C . GLU A 1 88 ? 35.969 60.231 -17.188 1.00 55.32 158 GLU A C 1
ATOM 658 O O . GLU A 1 88 ? 34.926 60.861 -17.240 1.00 54.97 158 GLU A O 1
ATOM 664 N N . ASN A 1 89 ? 37.027 60.665 -16.543 1.00 47.83 159 ASN A N 1
ATOM 665 C CA . ASN A 1 89 ? 36.997 61.928 -15.855 1.00 67.61 159 ASN A CA 1
ATOM 666 C C . ASN A 1 89 ? 37.187 63.105 -16.798 1.00 53.97 159 ASN A C 1
ATOM 667 O O . ASN A 1 89 ? 37.734 62.972 -17.876 1.00 52.66 159 ASN A O 1
ATOM 672 N N . SER A 1 90 ? 36.727 64.268 -16.349 1.00 79.71 160 SER A N 1
ATOM 673 C CA . SER A 1 90 ? 36.848 65.496 -17.118 1.00 79.71 160 SER A CA 1
ATOM 674 C C . SER A 1 90 ? 38.287 65.737 -17.553 1.00 79.71 160 SER A C 1
ATOM 675 O O . SER A 1 90 ? 38.530 66.347 -18.595 1.00 79.71 160 SER A O 1
ATOM 678 N N . ASP A 1 91 ? 39.244 65.262 -16.760 1.00 79.34 161 ASP A N 1
ATOM 679 C CA . ASP A 1 91 ? 40.632 65.458 -17.108 1.00 79.34 161 ASP A CA 1
ATOM 680 C C . ASP A 1 91 ? 41.111 64.475 -18.135 1.00 79.34 161 ASP A C 1
ATOM 681 O O . ASP A 1 91 ? 42.190 64.629 -18.671 1.00 79.34 161 ASP A O 1
ATOM 686 N N . GLY A 1 92 ? 40.333 63.443 -18.402 1.00 61.46 162 GLY A N 1
ATOM 687 C CA . GLY A 1 92 ? 40.747 62.455 -19.377 1.00 61.46 162 GLY A CA 1
ATOM 688 C C . GLY A 1 92 ? 41.269 61.163 -18.798 1.00 61.46 162 GLY A C 1
ATOM 689 O O . GLY A 1 92 ? 41.619 60.269 -19.530 1.00 61.46 162 GLY A O 1
ATOM 690 N N . SER A 1 93 ? 41.314 61.078 -17.480 1.00 48.89 163 SER A N 1
ATOM 691 C CA . SER A 1 93 ? 41.679 59.860 -16.799 1.00 46.47 163 SER A CA 1
ATOM 692 C C . SER A 1 93 ? 40.433 59.015 -16.612 1.00 66.04 163 SER A C 1
ATOM 693 O O . SER A 1 93 ? 39.332 59.529 -16.659 1.00 52.22 163 SER A O 1
ATOM 696 N N . PHE A 1 94 ? 40.617 57.724 -16.387 1.00 45.95 164 PHE A N 1
ATOM 697 C CA . PHE A 1 94 ? 39.515 56.811 -16.167 1.00 51.61 164 PHE A CA 1
ATOM 698 C C . PHE A 1 94 ? 39.611 56.256 -14.764 1.00 56.22 164 PHE A C 1
ATOM 699 O O . PHE A 1 94 ? 40.677 56.170 -14.219 1.00 55.49 164 PHE A O 1
ATOM 707 N N . GLN A 1 95 ? 38.501 55.852 -14.181 1.00 38.51 165 GLN A N 1
ATOM 708 C CA . GLN A 1 95 ? 38.532 55.245 -12.866 1.00 38.53 165 GLN A CA 1
ATOM 709 C C . GLN A 1 95 ? 37.398 54.254 -12.665 1.00 34.15 165 GLN A C 1
ATOM 710 O O . GLN A 1 95 ? 36.300 54.476 -13.117 1.00 41.63 165 GLN A O 1
ATOM 716 N N . ILE A 1 96 ? 37.679 53.168 -11.967 1.00 36.27 166 ILE A N 1
ATOM 717 C CA . ILE A 1 96 ? 36.702 52.132 -11.747 1.00 36.60 166 ILE A CA 1
ATOM 718 C C . ILE A 1 96 ? 35.910 52.375 -10.495 1.00 50.94 166 ILE A C 1
ATOM 719 O O . ILE A 1 96 ? 36.470 52.558 -9.449 1.00 42.17 166 ILE A O 1
ATOM 724 N N . GLY A 1 97 ? 34.599 52.370 -10.617 1.00 41.86 167 GLY A N 1
ATOM 725 C CA . GLY A 1 97 ? 33.734 52.634 -9.496 1.00 41.91 167 GLY A CA 1
ATOM 726 C C . GLY A 1 97 ? 32.995 51.453 -8.918 1.00 55.69 167 GLY A C 1
ATOM 727 O O . GLY A 1 97 ? 32.390 51.575 -7.886 1.00 40.80 167 GLY A O 1
ATOM 728 N N . ARG A 1 98 ? 33.018 50.313 -9.592 1.00 45.39 168 ARG A N 1
ATOM 729 C CA . ARG A 1 98 ? 32.260 49.149 -9.159 1.00 37.47 168 ARG A CA 1
ATOM 730 C C . ARG A 1 98 ? 32.805 47.898 -9.791 1.00 43.98 168 ARG A C 1
ATOM 731 O O . ARG A 1 98 ? 33.173 47.912 -10.948 1.00 34.87 168 ARG A O 1
ATOM 739 N N . THR A 1 99 ? 32.831 46.820 -9.029 1.00 32.75 169 THR A N 1
ATOM 740 C CA . THR A 1 99 ? 33.290 45.539 -9.524 1.00 45.22 169 THR A CA 1
ATOM 741 C C . THR A 1 99 ? 32.360 44.404 -9.112 1.00 34.86 169 THR A C 1
ATOM 742 O O . THR A 1 99 ? 31.889 44.368 -8.002 1.00 34.66 169 THR A O 1
ATOM 746 N N . TRP A 1 100 ? 32.104 43.497 -10.044 1.00 35.07 170 TRP A N 1
ATOM 747 C CA . TRP A 1 100 ? 31.386 42.272 -9.780 1.00 43.23 170 TRP A CA 1
ATOM 748 C C . TRP A 1 100 ? 32.187 41.084 -10.252 1.00 41.83 170 TRP A C 1
ATOM 749 O O . TRP A 1 100 ? 32.881 41.179 -11.213 1.00 41.62 170 TRP A O 1
ATOM 760 N N . GLN A 1 101 ? 32.030 39.946 -9.613 1.00 36.61 171 GLN A N 1
ATOM 761 C CA . GLN A 1 101 ? 32.554 38.721 -10.176 1.00 45.51 171 GLN A CA 1
ATOM 762 C C . GLN A 1 101 ? 31.590 38.255 -11.252 1.00 38.19 171 GLN A C 1
ATOM 763 O O . GLN A 1 101 ? 30.399 38.378 -11.113 1.00 36.36 171 GLN A O 1
ATOM 769 N N . LEU A 1 102 ? 32.118 37.721 -12.333 1.00 35.59 172 LEU A N 1
ATOM 770 C CA . LEU A 1 102 ? 31.258 37.205 -13.378 1.00 39.10 172 LEU A CA 1
ATOM 771 C C . LEU A 1 102 ? 30.381 36.065 -12.882 1.00 48.98 172 LEU A C 1
ATOM 772 O O . LEU A 1 102 ? 29.297 35.880 -13.366 1.00 36.65 172 LEU A O 1
ATOM 777 N N . THR A 1 103 ? 30.852 35.328 -11.892 1.00 36.59 173 THR A N 1
ATOM 778 C CA . THR A 1 103 ? 30.045 34.293 -11.281 1.00 39.55 173 THR A CA 1
ATOM 779 C C . THR A 1 103 ? 28.746 34.843 -10.680 1.00 41.58 173 THR A C 1
ATOM 780 O O . THR A 1 103 ? 27.810 34.107 -10.474 1.00 48.78 173 THR A O 1
ATOM 784 N N . GLU A 1 104 ? 28.697 36.135 -10.425 1.00 41.38 174 GLU A N 1
ATOM 785 C CA . GLU A 1 104 ? 27.506 36.755 -9.882 1.00 41.04 174 GLU A CA 1
ATOM 786 C C . GLU A 1 104 ? 26.417 36.958 -10.919 1.00 35.71 174 GLU A C 1
ATOM 787 O O . GLU A 1 104 ? 25.282 37.171 -10.573 1.00 41.50 174 GLU A O 1
ATOM 793 N N . LEU A 1 105 ? 26.777 36.922 -12.190 1.00 33.29 175 LEU A N 1
ATOM 794 C CA . LEU A 1 105 ? 25.837 37.204 -13.242 1.00 31.10 175 LEU A CA 1
ATOM 795 C C . LEU A 1 105 ? 24.826 36.087 -13.415 1.00 38.03 175 LEU A C 1
ATOM 796 O O . LEU A 1 105 ? 25.192 34.978 -13.688 1.00 36.92 175 LEU A O 1
ATOM 801 N N . VAL A 1 106 ? 23.556 36.379 -13.249 1.00 30.00 176 VAL A N 1
ATOM 802 C CA . VAL A 1 106 ? 22.559 35.353 -13.430 1.00 34.15 176 VAL A CA 1
ATOM 803 C C . VAL A 1 106 ? 21.613 35.544 -14.605 1.00 30.94 176 VAL A C 1
ATOM 804 O O . VAL A 1 106 ? 20.905 34.650 -14.956 1.00 31.07 176 VAL A O 1
ATOM 808 N N . ARG A 1 107 ? 21.623 36.717 -15.202 1.00 33.51 177 ARG A N 1
ATOM 809 C CA . ARG A 1 107 ? 20.774 36.970 -16.339 1.00 28.28 177 ARG A CA 1
ATOM 810 C C . ARG A 1 107 ? 21.276 38.091 -17.207 1.00 28.00 177 ARG A C 1
ATOM 811 O O . ARG A 1 107 ? 21.799 39.058 -16.725 1.00 32.88 177 ARG A O 1
ATOM 819 N N . VAL A 1 108 ? 21.065 37.942 -18.499 1.00 27.19 178 VAL A N 1
ATOM 820 C CA . VAL A 1 108 ? 21.408 38.922 -19.486 1.00 26.76 178 VAL A CA 1
ATOM 821 C C . VAL A 1 108 ? 20.240 39.034 -20.429 1.00 33.13 178 VAL A C 1
ATOM 822 O O . VAL A 1 108 ? 19.904 38.089 -21.075 1.00 33.37 178 VAL A O 1
ATOM 826 N N . GLU A 1 109 ? 19.617 40.193 -20.495 1.00 33.54 179 GLU A N 1
ATOM 827 C CA A GLU A 1 109 ? 18.498 40.382 -21.333 0.71 33.78 179 GLU A CA 1
ATOM 828 C CA B GLU A 1 109 ? 18.445 40.353 -21.350 0.29 31.00 179 GLU A CA 1
ATOM 829 C C . GLU A 1 109 ? 18.442 41.605 -22.217 1.00 31.54 179 GLU A C 1
ATOM 830 O O . GLU A 1 109 ? 18.464 42.718 -21.692 1.00 39.99 179 GLU A O 1
ATOM 841 N N . LYS A 1 110 ? 18.392 41.422 -23.518 1.00 26.74 180 LYS A N 1
ATOM 842 C CA . LYS A 1 110 ? 18.303 42.537 -24.413 1.00 26.93 180 LYS A CA 1
ATOM 843 C C . LYS A 1 110 ? 16.934 43.157 -24.327 1.00 28.59 180 LYS A C 1
ATOM 844 O O . LYS A 1 110 ? 15.977 42.471 -24.235 1.00 30.29 180 LYS A O 1
ATOM 850 N N . ASP A 1 111 ? 16.856 44.468 -24.374 1.00 34.55 181 ASP A N 1
ATOM 851 C CA . ASP A 1 111 ? 15.575 45.144 -24.405 1.00 32.06 181 ASP A CA 1
ATOM 852 C C . ASP A 1 111 ? 14.958 44.892 -25.771 1.00 35.30 181 ASP A C 1
ATOM 853 O O . ASP A 1 111 ? 15.552 45.181 -26.770 1.00 33.84 181 ASP A O 1
ATOM 858 N N . LEU A 1 112 ? 13.769 44.322 -25.794 1.00 30.50 182 LEU A N 1
ATOM 859 C CA . LEU A 1 112 ? 13.158 43.897 -27.031 1.00 40.02 182 LEU A CA 1
ATOM 860 C C . LEU A 1 112 ? 12.568 45.035 -27.863 1.00 48.85 182 LEU A C 1
ATOM 861 O O . LEU A 1 112 ? 12.218 44.846 -28.992 1.00 39.31 182 LEU A O 1
ATOM 866 N N . GLU A 1 113 ? 12.469 46.223 -27.292 1.00 45.05 183 GLU A N 1
ATOM 867 C CA . GLU A 1 113 ? 11.894 47.353 -27.986 1.00 47.97 183 GLU A CA 1
ATOM 868 C C . GLU A 1 113 ? 12.853 48.520 -28.166 1.00 41.43 183 GLU A C 1
ATOM 869 O O . GLU A 1 113 ? 12.650 49.340 -29.026 1.00 42.34 183 GLU A O 1
ATOM 875 N N . ILE A 1 114 ? 13.877 48.603 -27.330 1.00 38.41 184 ILE A N 1
ATOM 876 C CA . ILE A 1 114 ? 14.923 49.598 -27.483 1.00 33.27 184 ILE A CA 1
ATOM 877 C C . ILE A 1 114 ? 16.219 48.899 -27.837 1.00 39.98 184 ILE A C 1
ATOM 878 O O . ILE A 1 114 ? 16.805 48.226 -27.019 1.00 35.34 184 ILE A O 1
ATOM 883 N N . SER A 1 115 ? 16.654 49.053 -29.075 1.00 37.06 185 SER A N 1
ATOM 884 C CA . SER A 1 115 ? 17.746 48.265 -29.562 1.00 40.49 185 SER A CA 1
ATOM 885 C C . SER A 1 115 ? 19.106 48.573 -28.956 1.00 33.65 185 SER A C 1
ATOM 886 O O . SER A 1 115 ? 20.031 47.862 -29.196 1.00 40.01 185 SER A O 1
ATOM 889 N N . GLU A 1 116 ? 19.205 49.613 -28.154 1.00 32.40 186 GLU A N 1
ATOM 890 C CA . GLU A 1 116 ? 20.429 49.939 -27.454 1.00 33.17 186 GLU A CA 1
ATOM 891 C C . GLU A 1 116 ? 20.436 49.465 -26.006 1.00 38.94 186 GLU A C 1
ATOM 892 O O . GLU A 1 116 ? 21.442 49.468 -25.381 1.00 28.86 186 GLU A O 1
ATOM 898 N N . GLY A 1 117 ? 19.291 49.064 -25.494 1.00 29.01 187 GLY A N 1
ATOM 899 C CA . GLY A 1 117 ? 19.154 48.743 -24.098 1.00 27.33 187 GLY A CA 1
ATOM 900 C C . GLY A 1 117 ? 19.349 47.309 -23.689 1.00 26.75 187 GLY A C 1
ATOM 901 O O . GLY A 1 117 ? 19.045 46.419 -24.407 1.00 26.79 187 GLY A O 1
ATOM 902 N N . PHE A 1 118 ? 19.853 47.102 -22.499 1.00 26.09 188 PHE A N 1
ATOM 903 C CA . PHE A 1 118 ? 20.002 45.773 -21.979 1.00 25.73 188 PHE A CA 1
ATOM 904 C C . PHE A 1 118 ? 20.041 45.761 -20.491 1.00 25.72 188 PHE A C 1
ATOM 905 O O . PHE A 1 118 ? 20.268 46.750 -19.883 1.00 26.05 188 PHE A O 1
ATOM 913 N N . ILE A 1 119 ? 19.807 44.606 -19.920 1.00 26.64 189 ILE A N 1
ATOM 914 C CA . ILE A 1 119 ? 19.737 44.446 -18.496 1.00 26.84 189 ILE A CA 1
ATOM 915 C C . ILE A 1 119 ? 20.603 43.301 -18.013 1.00 30.55 189 ILE A C 1
ATOM 916 O O . ILE A 1 119 ? 20.516 42.210 -18.510 1.00 29.69 189 ILE A O 1
ATOM 921 N N . LEU A 1 120 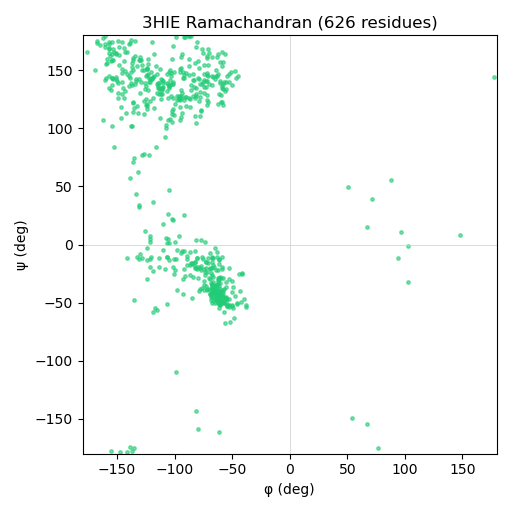? 21.424 43.547 -17.016 1.00 27.20 190 LEU A N 1
ATOM 922 C CA . LEU A 1 120 ? 22.198 42.490 -16.421 1.00 36.34 190 LEU A CA 1
ATOM 923 C C . LEU A 1 120 ? 21.719 42.293 -15.028 1.00 33.51 190 LEU A C 1
ATOM 924 O O . LEU A 1 120 ? 21.468 43.235 -14.347 1.00 30.99 190 LEU A O 1
ATOM 929 N N . THR A 1 121 ? 21.610 41.055 -14.606 1.00 28.69 191 THR A N 1
ATOM 930 C CA . THR A 1 121 ? 21.213 40.757 -13.252 1.00 29.86 191 THR A CA 1
ATOM 931 C C . THR A 1 121 ? 22.327 40.059 -12.488 1.00 36.53 191 THR A C 1
ATOM 932 O O . THR A 1 121 ? 22.801 39.025 -12.878 1.00 34.24 191 THR A O 1
ATOM 944 N N . SER A 1 123 ? 22.861 40.684 -8.254 1.00 48.69 193 SER A N 1
ATOM 945 C CA . SER A 1 123 ? 21.986 40.569 -7.101 1.00 45.76 193 SER A CA 1
ATOM 946 C C . SER A 1 123 ? 20.863 41.560 -7.332 1.00 48.02 193 SER A C 1
ATOM 947 O O . SER A 1 123 ? 19.743 41.330 -6.922 1.00 53.77 193 SER A O 1
ATOM 950 N N . LYS A 1 124 ? 21.196 42.663 -7.984 1.00 42.42 194 LYS A N 1
ATOM 951 C CA A LYS A 1 124 ? 20.268 43.687 -8.293 0.63 47.16 194 LYS A CA 1
ATOM 952 C CA B LYS A 1 124 ? 20.263 43.681 -8.300 0.37 31.95 194 LYS A CA 1
ATOM 953 C C . LYS A 1 124 ? 20.157 43.711 -9.773 1.00 33.91 194 LYS A C 1
ATOM 954 O O . LYS A 1 124 ? 20.978 43.093 -10.383 1.00 37.44 194 LYS A O 1
ATOM 965 N N . LYS A 1 125 ? 19.275 44.498 -10.345 1.00 34.33 195 LYS A N 1
ATOM 966 C CA . LYS A 1 125 ? 19.238 44.598 -11.784 1.00 40.68 195 LYS A CA 1
ATOM 967 C C . LYS A 1 125 ? 19.880 45.883 -12.248 1.00 35.60 195 LYS A C 1
ATOM 968 O O . LYS A 1 125 ? 19.824 46.871 -11.569 1.00 32.98 195 LYS A O 1
ATOM 974 N N . TYR A 1 126 ? 20.502 45.846 -13.412 1.00 27.66 196 TYR A N 1
ATOM 975 C CA . TYR A 1 126 ? 21.147 47.006 -13.962 1.00 27.91 196 TYR A CA 1
ATOM 976 C C . TYR A 1 126 ? 20.750 47.219 -15.423 1.00 45.80 196 TYR A C 1
ATOM 977 O O . TYR A 1 126 ? 21.092 46.447 -16.269 1.00 28.32 196 TYR A O 1
ATOM 986 N N . TYR A 1 127 ? 20.032 48.296 -15.690 1.00 26.82 197 TYR A N 1
ATOM 987 C CA . TYR A 1 127 ? 19.681 48.675 -17.041 1.00 26.97 197 TYR A CA 1
ATOM 988 C C . TYR A 1 127 ? 20.682 49.663 -17.602 1.00 26.50 197 TYR A C 1
ATOM 989 O O . TYR A 1 127 ? 20.906 50.681 -17.025 1.00 27.72 197 TYR A O 1
ATOM 998 N N . TRP A 1 128 ? 21.254 49.378 -18.746 1.00 27.36 198 TRP A N 1
ATOM 999 C CA . TRP A 1 128 ? 22.164 50.305 -19.390 1.00 28.17 198 TRP A CA 1
ATOM 1000 C C . TRP A 1 128 ? 21.849 50.381 -20.863 1.00 27.39 198 TRP A C 1
ATOM 1001 O O . TRP A 1 128 ? 21.261 49.501 -21.378 1.00 29.82 198 TRP A O 1
ATOM 1012 N N . GLU A 1 129 ? 22.259 51.444 -21.527 1.00 29.61 199 GLU A N 1
ATOM 1013 C CA . GLU A 1 129 ? 22.186 51.522 -22.974 1.00 34.90 199 GLU A CA 1
ATOM 1014 C C . GLU A 1 129 ? 23.569 51.717 -23.574 1.00 33.41 199 GLU A C 1
ATOM 1015 O O . GLU A 1 129 ? 24.378 52.396 -23.010 1.00 30.69 199 GLU A O 1
ATOM 1021 N N . THR A 1 130 ? 23.819 51.111 -24.719 1.00 29.05 200 THR A N 1
ATOM 1022 C CA . THR A 1 130 ? 24.999 51.413 -25.488 1.00 30.16 200 THR A CA 1
ATOM 1023 C C . THR A 1 130 ? 24.632 52.573 -26.376 1.00 42.05 200 THR A C 1
ATOM 1024 O O . THR A 1 130 ? 23.523 53.008 -26.362 1.00 30.49 200 THR A O 1
ATOM 1028 N N . ASN A 1 131 ? 25.564 53.043 -27.179 1.00 43.29 201 ASN A N 1
ATOM 1029 C CA . ASN A 1 131 ? 25.301 54.150 -28.069 1.00 48.14 201 ASN A CA 1
ATOM 1030 C C . ASN A 1 131 ? 24.692 53.734 -29.392 1.00 38.49 201 ASN A C 1
ATOM 1031 O O . ASN A 1 131 ? 24.150 54.546 -30.098 1.00 35.59 201 ASN A O 1
ATOM 1036 N N . SER A 1 132 ? 24.773 52.457 -29.711 1.00 40.89 202 SER A N 1
ATOM 1037 C CA . SER A 1 132 ? 24.128 51.938 -30.886 1.00 33.12 202 SER A CA 1
ATOM 1038 C C . SER A 1 132 ? 23.729 50.498 -30.735 1.00 37.89 202 SER A C 1
ATOM 1039 O O . SER A 1 132 ? 24.230 49.820 -29.889 1.00 45.91 202 SER A O 1
ATOM 1042 N N . ALA A 1 133 ? 22.862 50.038 -31.614 1.00 27.97 203 ALA A N 1
ATOM 1043 C CA . ALA A 1 133 ? 22.412 48.678 -31.600 1.00 31.35 203 ALA A CA 1
ATOM 1044 C C . ALA A 1 133 ? 23.548 47.729 -31.852 1.00 33.33 203 ALA A C 1
ATOM 1045 O O . ALA A 1 133 ? 23.618 46.697 -31.245 1.00 36.15 203 ALA A O 1
ATOM 1047 N N . LYS A 1 134 ? 24.444 48.093 -32.747 1.00 39.24 204 LYS A N 1
ATOM 1048 C CA . LYS A 1 134 ? 25.559 47.234 -33.088 1.00 29.62 204 LYS A CA 1
ATOM 1049 C C . LYS A 1 134 ? 26.520 47.052 -31.948 1.00 32.15 204 LYS A C 1
ATOM 1050 O O . LYS A 1 134 ? 27.071 46.015 -31.782 1.00 41.78 204 LYS A O 1
ATOM 1056 N N . GLU A 1 135 ? 26.734 48.091 -31.169 1.00 28.69 205 GLU A N 1
ATOM 1057 C CA . GLU A 1 135 ? 27.612 48.036 -30.021 1.00 29.95 205 GLU A CA 1
ATOM 1058 C C . GLU A 1 135 ? 27.053 47.135 -28.930 1.00 34.19 205 GLU A C 1
ATOM 1059 O O . GLU A 1 135 ? 27.782 46.469 -28.237 1.00 29.00 205 GLU A O 1
ATOM 1065 N N . ARG A 1 136 ? 25.741 47.127 -28.781 1.00 35.96 206 ARG A N 1
ATOM 1066 C CA . ARG A 1 136 ? 25.093 46.214 -27.876 1.00 28.88 206 ARG A CA 1
ATOM 1067 C C . ARG A 1 136 ? 25.332 44.779 -28.325 1.00 36.90 206 ARG A C 1
ATOM 1068 O O . ARG A 1 136 ? 25.670 43.947 -27.530 1.00 29.48 206 ARG A O 1
ATOM 1076 N N . THR A 1 137 ? 25.143 44.511 -29.601 1.00 25.95 207 THR A N 1
ATOM 1077 C CA . THR A 1 137 ? 25.328 43.175 -30.113 1.00 38.92 207 THR A CA 1
ATOM 1078 C C . THR A 1 137 ? 26.735 42.693 -29.797 1.00 33.62 207 THR A C 1
ATOM 1079 O O . THR A 1 137 ? 26.928 41.597 -29.314 1.00 30.69 207 THR A O 1
ATOM 1083 N N . VAL A 1 138 ? 27.711 43.542 -30.045 1.00 27.26 208 VAL A N 1
ATOM 1084 C CA . VAL A 1 138 ? 29.085 43.165 -29.859 1.00 29.28 208 VAL A CA 1
ATOM 1085 C C . VAL A 1 138 ? 29.402 42.892 -28.404 1.00 30.82 208 VAL A C 1
ATOM 1086 O O . VAL A 1 138 ? 29.940 41.883 -28.100 1.00 26.74 208 VAL A O 1
ATOM 1090 N N . PHE A 1 139 ? 29.049 43.788 -27.498 1.00 34.25 209 PHE A N 1
ATOM 1091 C CA . PHE A 1 139 ? 29.362 43.556 -26.106 1.00 25.52 209 PHE A CA 1
ATOM 1092 C C . PHE A 1 139 ? 28.649 42.353 -25.512 1.00 27.32 209 PHE A C 1
ATOM 1093 O O . PHE A 1 139 ? 29.231 41.609 -24.796 1.00 25.16 209 PHE A O 1
ATOM 1101 N N . ILE A 1 140 ? 27.377 42.171 -25.825 1.00 25.74 210 ILE A N 1
ATOM 1102 C CA . ILE A 1 140 ? 26.650 41.045 -25.292 1.00 25.62 210 ILE A CA 1
ATOM 1103 C C . ILE A 1 140 ? 27.254 39.744 -25.787 1.00 25.91 210 ILE A C 1
ATOM 1104 O O . ILE A 1 140 ? 27.390 38.809 -25.044 1.00 28.07 210 ILE A O 1
ATOM 1109 N N . LYS A 1 141 ? 27.637 39.710 -27.049 1.00 36.70 211 LYS A N 1
ATOM 1110 C CA . LYS A 1 141 ? 28.356 38.573 -27.588 1.00 36.93 211 LYS A CA 1
ATOM 1111 C C . LYS A 1 141 ? 29.625 38.279 -26.783 1.00 36.46 211 LYS A C 1
ATOM 1112 O O . LYS A 1 141 ? 29.888 37.160 -26.453 1.00 40.07 211 LYS A O 1
ATOM 1118 N N . SER A 1 142 ? 30.406 39.296 -26.474 1.00 30.63 212 SER A N 1
ATOM 1119 C CA . SER A 1 142 ? 31.591 39.109 -25.670 1.00 34.97 212 SER A CA 1
ATOM 1120 C C . SER A 1 142 ? 31.261 38.579 -24.282 1.00 45.21 212 SER A C 1
ATOM 1121 O O . SER A 1 142 ? 31.884 37.703 -23.777 1.00 28.61 212 SER A O 1
ATOM 1124 N N . LEU A 1 143 ? 30.240 39.132 -23.678 1.00 28.46 213 LEU A N 1
ATOM 1125 C CA . LEU A 1 143 ? 29.907 38.806 -22.314 1.00 27.52 213 LEU A CA 1
ATOM 1126 C C . LEU A 1 143 ? 29.496 37.372 -22.143 1.00 29.18 213 LEU A C 1
ATOM 1127 O O . LEU A 1 143 ? 29.919 36.727 -21.245 1.00 29.44 213 LEU A O 1
ATOM 1132 N N . ILE A 1 144 ? 28.660 36.899 -23.048 1.00 27.37 214 ILE A N 1
ATOM 1133 C CA . ILE A 1 144 ? 28.126 35.557 -22.963 1.00 29.63 214 ILE A CA 1
ATOM 1134 C C . ILE A 1 144 ? 29.111 34.503 -23.422 1.00 28.33 214 ILE A C 1
ATOM 1135 O O . ILE A 1 144 ? 29.170 33.449 -22.850 1.00 28.76 214 ILE A O 1
ATOM 1140 N N . THR A 1 145 ? 29.877 34.801 -24.456 1.00 28.04 215 THR A N 1
ATOM 1141 C CA . THR A 1 145 ? 30.886 33.879 -24.918 1.00 32.66 215 THR A CA 1
ATOM 1142 C C . THR A 1 145 ? 31.935 33.675 -23.844 1.00 40.72 215 THR A C 1
ATOM 1143 O O . THR A 1 145 ? 32.345 32.567 -23.603 1.00 35.19 215 THR A O 1
ATOM 1147 N N . LEU A 1 146 ? 32.344 34.750 -23.189 1.00 41.80 216 LEU A N 1
ATOM 1148 C CA . LEU A 1 146 ? 33.286 34.655 -22.108 1.00 40.65 216 LEU A CA 1
ATOM 1149 C C . LEU A 1 146 ? 32.727 33.868 -20.969 1.00 36.23 216 LEU A C 1
ATOM 1150 O O . LEU A 1 146 ? 33.411 33.127 -20.377 1.00 34.12 216 LEU A O 1
ATOM 1155 N N . TYR A 1 147 ? 31.459 34.041 -20.658 1.00 29.54 217 TYR A N 1
ATOM 1156 C CA . TYR A 1 147 ? 30.855 33.302 -19.572 1.00 29.80 217 TYR A CA 1
ATOM 1157 C C . TYR A 1 147 ? 30.928 31.820 -19.877 1.00 46.40 217 TYR A C 1
ATOM 1158 O O . TYR A 1 147 ? 31.322 31.015 -19.055 1.00 38.42 217 TYR A O 1
ATOM 1167 N N . ILE A 1 148 ? 30.563 31.477 -21.096 1.00 36.95 218 ILE A N 1
ATOM 1168 C CA . ILE A 1 148 ? 30.607 30.109 -21.560 1.00 36.93 218 ILE A CA 1
ATOM 1169 C C . ILE A 1 148 ? 32.013 29.532 -21.481 1.00 36.37 218 ILE A C 1
ATOM 1170 O O . ILE A 1 148 ? 32.202 28.411 -21.103 1.00 36.93 218 ILE A O 1
ATOM 1175 N N . GLN A 1 149 ? 32.994 30.325 -21.844 1.00 36.43 219 GLN A N 1
ATOM 1176 C CA . GLN A 1 149 ? 34.352 29.853 -21.868 1.00 41.77 219 GLN A CA 1
ATOM 1177 C C . GLN A 1 149 ? 34.956 29.661 -20.481 1.00 51.79 219 GLN A C 1
ATOM 1178 O O . GLN A 1 149 ? 35.901 28.933 -20.342 1.00 46.37 219 GLN A O 1
ATOM 1184 N N . THR A 1 150 ? 34.406 30.293 -19.458 1.00 45.84 220 THR A N 1
ATOM 1185 C CA . THR A 1 150 ? 34.909 30.095 -18.129 1.00 51.59 220 THR A CA 1
ATOM 1186 C C . THR A 1 150 ? 34.526 28.761 -17.580 1.00 104.93 220 THR A C 1
ATOM 1187 O O . THR A 1 150 ? 34.874 28.447 -16.476 1.00 78.23 220 THR A O 1
ATOM 1191 N N . PHE A 1 151 ? 33.838 27.962 -18.381 1.00 51.58 221 PHE A N 1
ATOM 1192 C CA . PHE A 1 151 ? 33.534 26.589 -18.019 1.00 65.01 221 PHE A CA 1
ATOM 1193 C C . PHE A 1 151 ? 34.530 25.655 -18.659 1.00 57.57 221 PHE A C 1
ATOM 1194 O O . PHE A 1 151 ? 34.735 25.703 -19.847 1.00 60.92 221 PHE A O 1
ATOM 1202 N N . GLU A 1 152 ? 35.148 24.798 -17.880 1.00 83.16 222 GLU A N 1
ATOM 1203 C CA . GLU A 1 152 ? 35.985 23.763 -18.438 1.00 51.58 222 GLU A CA 1
ATOM 1204 C C . GLU A 1 152 ? 35.108 22.576 -18.753 1.00 128.52 222 GLU A C 1
ATOM 1205 O O . GLU A 1 152 ? 34.384 22.088 -17.909 1.00 69.34 222 GLU A O 1
ATOM 1211 N N . GLY A 1 153 ? 35.165 22.102 -19.977 1.00 70.45 223 GLY A N 1
ATOM 1212 C CA . GLY A 1 153 ? 34.336 20.978 -20.348 1.00 70.45 223 GLY A CA 1
ATOM 1213 C C . GLY A 1 153 ? 32.889 21.346 -20.579 1.00 70.45 223 GLY A C 1
ATOM 1214 O O . GLY A 1 153 ? 32.521 22.502 -20.536 1.00 70.45 223 GLY A O 1
ATOM 1215 N N . HIS A 1 154 ? 32.071 20.338 -20.830 1.00 80.98 224 HIS A N 1
ATOM 1216 C CA . HIS A 1 154 ? 30.677 20.522 -21.194 1.00 80.98 224 HIS A CA 1
ATOM 1217 C C . HIS A 1 154 ? 29.957 21.443 -20.231 1.00 80.98 224 HIS A C 1
ATOM 1218 O O . HIS A 1 154 ? 30.169 21.368 -19.042 1.00 80.98 224 HIS A O 1
ATOM 1225 N N . VAL A 1 155 ? 29.142 22.341 -20.761 1.00 70.17 225 VAL A N 1
ATOM 1226 C CA . VAL A 1 155 ? 28.433 23.291 -19.924 1.00 70.17 225 VAL A CA 1
ATOM 1227 C C . VAL A 1 155 ? 27.139 22.710 -19.401 1.00 70.17 225 VAL A C 1
ATOM 1228 O O . VAL A 1 155 ? 26.329 22.181 -20.145 1.00 70.17 225 VAL A O 1
ATOM 1232 N N . PRO A 1 156 ? 26.952 22.892 -18.106 1.00 68.43 226 PRO A N 1
ATOM 1233 C CA . PRO A 1 156 ? 25.852 22.315 -17.347 1.00 88.44 226 PRO A CA 1
ATOM 1234 C C . PRO A 1 156 ? 24.463 22.635 -17.844 1.00 83.20 226 PRO A C 1
ATOM 1235 O O . PRO A 1 156 ? 24.251 23.562 -18.609 1.00 77.56 226 PRO A O 1
ATOM 1239 N N . GLU A 1 157 ? 23.522 21.844 -17.356 1.00 58.23 227 GLU A N 1
ATOM 1240 C CA . GLU A 1 157 ? 22.117 21.980 -17.656 1.00 62.55 227 GLU A CA 1
ATOM 1241 C C . GLU A 1 157 ? 21.543 23.323 -17.243 1.00 59.69 227 GLU A C 1
ATOM 1242 O O . GLU A 1 157 ? 20.609 23.789 -17.865 1.00 56.02 227 GLU A O 1
ATOM 1248 N N . LEU A 1 158 ? 22.111 23.934 -16.215 1.00 43.00 228 LEU A N 1
ATOM 1249 C CA . LEU A 1 158 ? 21.553 25.148 -15.648 1.00 49.73 228 LEU A CA 1
ATOM 1250 C C . LEU A 1 158 ? 21.481 26.368 -16.571 1.00 98.44 228 LEU A C 1
ATOM 1251 O O . LEU A 1 158 ? 20.593 27.180 -16.433 1.00 48.15 228 LEU A O 1
ATOM 1256 N N . VAL A 1 159 ? 22.396 26.509 -17.510 1.00 47.63 229 VAL A N 1
ATOM 1257 C CA . VAL A 1 159 ? 22.309 27.668 -18.370 1.00 46.27 229 VAL A CA 1
ATOM 1258 C C . VAL A 1 159 ? 21.196 27.570 -19.393 1.00 42.90 229 VAL A C 1
ATOM 1259 O O . VAL A 1 159 ? 21.020 26.550 -19.998 1.00 43.21 229 VAL A O 1
ATOM 1263 N N . ASN A 1 160 ? 20.454 28.654 -19.559 1.00 40.98 230 ASN A N 1
ATOM 1264 C CA . ASN A 1 160 ? 19.345 28.718 -20.496 1.00 43.54 230 ASN A CA 1
ATOM 1265 C C . ASN A 1 160 ? 19.436 29.922 -21.430 1.00 46.08 230 ASN A C 1
ATOM 1266 O O . ASN A 1 160 ? 20.039 30.908 -21.093 1.00 39.76 230 ASN A O 1
ATOM 1271 N N . TRP A 1 161 ? 18.831 29.824 -22.604 1.00 39.89 231 TRP A N 1
ATOM 1272 C CA . TRP A 1 161 ? 18.744 30.946 -23.521 1.00 39.44 231 TRP A CA 1
ATOM 1273 C C . TRP A 1 161 ? 17.595 30.837 -24.502 1.00 39.40 231 TRP A C 1
ATOM 1274 O O . TRP A 1 161 ? 16.926 29.857 -24.526 1.00 39.21 231 TRP A O 1
ATOM 1285 N N . ASP A 1 162 ? 17.368 31.863 -25.301 1.00 38.08 232 ASP A N 1
ATOM 1286 C CA . ASP A 1 162 ? 16.271 31.854 -26.264 1.00 38.11 232 ASP A CA 1
ATOM 1287 C C . ASP A 1 162 ? 16.782 31.770 -27.702 1.00 37.67 232 ASP A C 1
ATOM 1288 O O . ASP A 1 162 ? 16.062 32.074 -28.641 1.00 37.89 232 ASP A O 1
ATOM 1293 N N . LEU A 1 163 ? 18.033 31.361 -27.866 1.00 33.13 233 LEU A N 1
ATOM 1294 C CA . LEU A 1 163 ? 18.643 31.289 -29.186 1.00 32.76 233 LEU A CA 1
ATOM 1295 C C . LEU A 1 163 ? 17.889 30.323 -30.095 1.00 34.46 233 LEU A C 1
ATOM 1296 O O . LEU A 1 163 ? 17.451 29.269 -29.655 1.00 32.95 233 LEU A O 1
ATOM 1301 N N . SER A 1 164 ? 17.726 30.731 -31.350 1.00 35.06 234 SER A N 1
ATOM 1302 C CA A SER A 1 164 ? 17.210 29.786 -32.331 0.70 40.42 234 SER A CA 1
ATOM 1303 C CA B SER A 1 164 ? 17.137 29.930 -32.416 0.30 31.68 234 SER A CA 1
ATOM 1304 C C . SER A 1 164 ? 18.049 29.778 -33.606 1.00 35.21 234 SER A C 1
ATOM 1305 O O . SER A 1 164 ? 17.853 28.939 -34.430 1.00 35.45 234 SER A O 1
ATOM 1310 N N . LEU A 1 165 ? 19.031 30.641 -33.691 1.00 33.03 235 LEU A N 1
ATOM 1311 C CA . LEU A 1 165 ? 19.909 30.699 -34.836 1.00 32.92 235 LEU A CA 1
ATOM 1312 C C . LEU A 1 165 ? 21.328 31.078 -34.465 1.00 32.27 235 LEU A C 1
ATOM 1313 O O . LEU A 1 165 ? 21.545 31.920 -33.637 1.00 32.14 235 LEU A O 1
ATOM 1318 N N . PHE A 1 166 ? 22.279 30.429 -35.103 1.00 36.39 236 PHE A N 1
ATOM 1319 C CA . PHE A 1 166 ? 23.683 30.672 -34.882 1.00 35.89 236 PHE A CA 1
ATOM 1320 C C . PHE A 1 166 ? 24.460 30.410 -36.149 1.00 36.24 236 PHE A C 1
ATOM 1321 O O . PHE A 1 166 ? 24.273 29.402 -36.769 1.00 39.08 236 PHE A O 1
ATOM 1329 N N . TYR A 1 167 ? 25.315 31.334 -36.552 1.00 35.35 237 TYR A N 1
ATOM 1330 C CA . TYR A 1 167 ? 26.104 31.154 -37.759 1.00 35.39 237 TYR A CA 1
ATOM 1331 C C . TYR A 1 167 ? 27.401 31.921 -37.785 1.00 46.14 237 TYR A C 1
ATOM 1332 O O . TYR A 1 167 ? 27.550 32.898 -37.089 1.00 35.05 237 TYR A O 1
ATOM 1341 N N . LEU A 1 168 ? 28.320 31.465 -38.614 1.00 46.84 238 LEU A N 1
ATOM 1342 C CA . LEU A 1 168 ? 29.584 32.139 -38.813 1.00 56.33 238 LEU A CA 1
ATOM 1343 C C . LEU A 1 168 ? 29.546 32.875 -40.130 1.00 54.39 238 LEU A C 1
ATOM 1344 O O . LEU A 1 168 ? 28.870 32.467 -41.047 1.00 62.83 238 LEU A O 1
ATOM 1349 N N . ASP A 1 169 ? 30.269 33.971 -40.224 1.00 57.04 239 ASP A N 1
ATOM 1350 C CA . ASP A 1 169 ? 30.305 34.704 -41.463 1.00 56.19 239 ASP A CA 1
ATOM 1351 C C . ASP A 1 169 ? 31.585 34.389 -42.195 1.00 78.17 239 ASP A C 1
ATOM 1352 O O . ASP A 1 169 ? 32.372 33.574 -41.742 1.00 69.09 239 ASP A O 1
ATOM 1357 N N . ASN B 1 6 ? 11.058 10.854 -17.459 1.00 79.85 76 ASN B N 1
ATOM 1358 C CA . ASN B 1 6 ? 12.388 10.515 -16.980 1.00 141.10 76 ASN B CA 1
ATOM 1359 C C . ASN B 1 6 ? 12.774 9.139 -17.457 1.00 125.74 76 ASN B C 1
ATOM 1360 O O . ASN B 1 6 ? 13.746 8.550 -17.017 1.00 55.14 76 ASN B O 1
ATOM 1365 N N . PHE B 1 7 ? 11.980 8.637 -18.376 1.00 62.18 77 PHE B N 1
ATOM 1366 C CA . PHE B 1 7 ? 12.341 7.476 -19.129 1.00 60.40 77 PHE B CA 1
ATOM 1367 C C . PHE B 1 7 ? 13.477 7.939 -20.010 1.00 99.10 77 PHE B C 1
ATOM 1368 O O . PHE B 1 7 ? 14.364 7.179 -20.348 1.00 58.30 77 PHE B O 1
ATOM 1376 N N . LEU B 1 8 ? 13.435 9.222 -20.350 1.00 66.27 78 LEU B N 1
ATOM 1377 C CA . LEU B 1 8 ? 14.455 9.875 -21.148 1.00 72.56 78 LEU B CA 1
ATOM 1378 C C . LEU B 1 8 ? 15.834 9.724 -20.544 1.00 141.57 78 LEU B C 1
ATOM 1379 O O . LEU B 1 8 ? 16.772 9.392 -21.232 1.00 50.38 78 LEU B O 1
ATOM 1384 N N . ALA B 1 9 ? 15.953 9.958 -19.248 1.00 54.69 79 ALA B N 1
ATOM 1385 C CA . ALA B 1 9 ? 17.244 9.955 -18.605 1.00 80.88 79 ALA B CA 1
ATOM 1386 C C . ALA B 1 9 ? 17.874 8.588 -18.547 1.00 85.34 79 ALA B C 1
ATOM 1387 O O . ALA B 1 9 ? 19.074 8.460 -18.593 1.00 65.21 79 ALA B O 1
ATOM 1389 N N . GLU B 1 10 ? 17.056 7.562 -18.413 1.00 56.46 80 GLU B N 1
ATOM 1390 C CA . GLU B 1 10 ? 17.559 6.210 -18.351 1.00 65.88 80 GLU B CA 1
ATOM 1391 C C . GLU B 1 10 ? 17.991 5.783 -19.739 1.00 48.22 80 GLU B C 1
ATOM 1392 O O . GLU B 1 10 ? 18.999 5.127 -19.914 1.00 57.70 80 GLU B O 1
ATOM 1398 N N . GLN B 1 11 ? 17.219 6.182 -20.735 1.00 55.96 81 GLN B N 1
ATOM 1399 C CA . GLN B 1 11 ? 17.588 5.930 -22.114 1.00 60.14 81 GLN B CA 1
ATOM 1400 C C . GLN B 1 11 ? 18.912 6.600 -22.435 1.00 55.93 81 GLN B C 1
ATOM 1401 O O . GLN B 1 11 ? 19.749 6.017 -23.093 1.00 54.92 81 GLN B O 1
ATOM 1407 N N . TYR B 1 12 ? 19.094 7.829 -21.972 1.00 48.05 82 TYR B N 1
ATOM 1408 C CA . TYR B 1 12 ? 20.325 8.566 -22.226 1.00 47.71 82 TYR B CA 1
ATOM 1409 C C . TYR B 1 12 ? 21.536 7.861 -21.662 1.00 59.67 82 TYR B C 1
ATOM 1410 O O . TYR B 1 12 ? 22.524 7.670 -22.350 1.00 49.06 82 TYR B O 1
ATOM 1419 N N . GLU B 1 13 ? 21.458 7.485 -20.395 1.00 52.80 83 GLU B N 1
ATOM 1420 C CA A GLU B 1 13 ? 22.567 6.790 -19.758 0.69 54.16 83 GLU B CA 1
ATOM 1421 C CA B GLU B 1 13 ? 22.545 6.765 -19.739 0.31 58.87 83 GLU B CA 1
ATOM 1422 C C . GLU B 1 13 ? 22.864 5.454 -20.446 1.00 50.83 83 GLU B C 1
ATOM 1423 O O . GLU B 1 13 ? 24.027 5.095 -20.630 1.00 58.61 83 GLU B O 1
ATOM 1434 N N . ARG B 1 14 ? 21.815 4.748 -20.856 1.00 48.65 84 ARG B N 1
ATOM 1435 C CA . ARG B 1 14 ? 21.974 3.482 -21.559 1.00 49.04 84 ARG B CA 1
ATOM 1436 C C . ARG B 1 14 ? 22.724 3.701 -22.868 1.00 45.20 84 ARG B C 1
ATOM 1437 O O . ARG B 1 14 ? 23.706 3.017 -23.156 1.00 49.86 84 ARG B O 1
ATOM 1445 N N . ASP B 1 15 ? 22.253 4.663 -23.654 1.00 44.18 85 ASP B N 1
ATOM 1446 C CA . ASP B 1 15 ? 22.898 5.017 -24.901 1.00 43.77 85 ASP B CA 1
ATOM 1447 C C . ASP B 1 15 ? 24.340 5.420 -24.674 1.00 47.56 85 ASP B C 1
ATOM 1448 O O . ASP B 1 15 ? 25.219 4.958 -25.347 1.00 44.96 85 ASP B O 1
ATOM 1453 N N . ARG B 1 16 ? 24.569 6.308 -23.719 1.00 42.34 86 ARG B N 1
ATOM 1454 C CA . ARG B 1 16 ? 25.908 6.792 -23.438 1.00 42.52 86 ARG B CA 1
ATOM 1455 C C . ARG B 1 16 ? 26.923 5.690 -23.209 1.00 44.52 86 ARG B C 1
ATOM 1456 O O . ARG B 1 16 ? 28.004 5.742 -23.740 1.00 42.59 86 ARG B O 1
ATOM 1464 N N . LYS B 1 17 ? 26.556 4.711 -22.389 1.00 47.45 87 LYS B N 1
ATOM 1465 C CA . LYS B 1 17 ? 27.449 3.610 -22.055 1.00 46.23 87 LYS B CA 1
ATOM 1466 C C . LYS B 1 17 ? 27.768 2.776 -23.288 1.00 55.12 87 LYS B C 1
ATOM 1467 O O . LYS B 1 17 ? 28.927 2.447 -23.544 1.00 54.90 87 LYS B O 1
ATOM 1473 N N . ALA B 1 18 ? 26.734 2.436 -24.049 1.00 53.56 88 ALA B N 1
ATOM 1474 C CA . ALA B 1 18 ? 26.910 1.659 -25.243 1.00 54.54 88 ALA B CA 1
ATOM 1475 C C . ALA B 1 18 ? 27.790 2.385 -26.243 1.00 46.93 88 ALA B C 1
ATOM 1476 O O . ALA B 1 18 ? 28.641 1.792 -26.857 1.00 55.71 88 ALA B O 1
ATOM 1478 N N . ILE B 1 19 ? 27.606 3.687 -26.363 1.00 52.31 89 ILE B N 1
ATOM 1479 C CA . ILE B 1 19 ? 28.349 4.470 -27.319 1.00 52.22 89 ILE B CA 1
ATOM 1480 C C . ILE B 1 19 ? 29.809 4.543 -26.978 1.00 43.86 89 ILE B C 1
ATOM 1481 O O . ILE B 1 19 ? 30.646 4.371 -27.826 1.00 57.62 89 ILE B O 1
ATOM 1486 N N . ILE B 1 20 ? 30.118 4.788 -25.718 1.00 43.62 90 ILE B N 1
ATOM 1487 C CA . ILE B 1 20 ? 31.502 4.849 -25.311 1.00 48.40 90 ILE B CA 1
ATOM 1488 C C . ILE B 1 20 ? 32.148 3.491 -25.512 1.00 51.76 90 ILE B C 1
ATOM 1489 O O . ILE B 1 20 ? 33.257 3.396 -26.000 1.00 48.89 90 ILE B O 1
ATOM 1494 N N . ASN B 1 21 ? 31.433 2.441 -25.144 1.00 58.27 91 ASN B N 1
ATOM 1495 C CA . ASN B 1 21 ? 31.918 1.106 -25.354 1.00 59.61 91 ASN B CA 1
ATOM 1496 C C . ASN B 1 21 ? 32.123 0.838 -26.819 1.00 49.95 91 ASN B C 1
ATOM 1497 O O . ASN B 1 21 ? 33.162 0.395 -27.193 1.00 49.08 91 ASN B O 1
ATOM 1502 N N . CYS B 1 22 ? 31.164 1.137 -27.650 1.00 63.92 92 CYS B N 1
ATOM 1503 C CA . CYS B 1 22 ? 31.421 0.821 -29.005 1.00 52.98 92 CYS B CA 1
ATOM 1504 C C . CYS B 1 22 ? 32.513 1.672 -29.573 1.00 65.30 92 CYS B C 1
ATOM 1505 O O . CYS B 1 22 ? 33.239 1.197 -30.398 1.00 47.77 92 CYS B O 1
ATOM 1508 N N . CYS B 1 23 ? 32.614 2.932 -29.242 1.00 45.31 93 CYS B N 1
ATOM 1509 C CA . CYS B 1 23 ? 33.409 3.743 -30.115 1.00 63.11 93 CYS B CA 1
ATOM 1510 C C . CYS B 1 23 ? 34.441 4.675 -29.526 1.00 44.75 93 CYS B C 1
ATOM 1511 O O . CYS B 1 23 ? 35.254 5.186 -30.229 1.00 59.03 93 CYS B O 1
ATOM 1514 N N . PHE B 1 24 ? 34.434 4.864 -28.232 1.00 48.24 94 PHE B N 1
ATOM 1515 C CA . PHE B 1 24 ? 35.352 5.811 -27.635 1.00 50.01 94 PHE B CA 1
ATOM 1516 C C . PHE B 1 24 ? 36.055 5.264 -26.415 1.00 51.48 94 PHE B C 1
ATOM 1517 O O . PHE B 1 24 ? 36.215 5.962 -25.445 1.00 49.42 94 PHE B O 1
ATOM 1525 N N . SER B 1 25 ? 36.515 4.028 -26.497 1.00 48.78 95 SER B N 1
ATOM 1526 C CA . SER B 1 25 ? 37.087 3.366 -25.347 1.00 55.71 95 SER B CA 1
ATOM 1527 C C . SER B 1 25 ? 38.379 2.619 -25.636 1.00 56.66 95 SER B C 1
ATOM 1528 O O . SER B 1 25 ? 39.340 2.772 -24.923 1.00 62.03 95 SER B O 1
ATOM 1531 N N . ARG B 1 26 ? 38.412 1.826 -26.686 1.00 50.84 96 ARG B N 1
ATOM 1532 C CA . ARG B 1 26 ? 39.647 1.161 -27.052 1.00 54.17 96 ARG B CA 1
ATOM 1533 C C . ARG B 1 26 ? 40.165 1.558 -28.418 1.00 60.98 96 ARG B C 1
ATOM 1534 O O . ARG B 1 26 ? 39.459 2.142 -29.217 1.00 59.91 96 ARG B O 1
ATOM 1542 N N . PRO B 1 27 ? 41.418 1.245 -28.668 1.00 93.43 97 PRO B N 1
ATOM 1543 C CA . PRO B 1 27 ? 42.003 1.462 -29.977 1.00 99.92 97 PRO B CA 1
ATOM 1544 C C . PRO B 1 27 ? 41.024 0.905 -30.929 1.00 72.52 97 PRO B C 1
ATOM 1545 O O . PRO B 1 27 ? 40.340 -0.001 -30.556 1.00 69.11 97 PRO B O 1
ATOM 1549 N N . ASP B 1 28 ? 40.921 1.431 -32.125 1.00 87.39 98 ASP B N 1
ATOM 1550 C CA . ASP B 1 28 ? 39.998 0.807 -33.020 1.00 87.39 98 ASP B CA 1
ATOM 1551 C C . ASP B 1 28 ? 40.735 -0.235 -33.836 1.00 87.39 98 ASP B C 1
ATOM 1552 O O . ASP B 1 28 ? 41.933 -0.432 -33.666 1.00 87.39 98 ASP B O 1
ATOM 1557 N N . HIS B 1 29 ? 40.020 -0.931 -34.701 1.00 99.07 99 HIS B N 1
ATOM 1558 C CA . HIS B 1 29 ? 40.677 -1.927 -35.528 1.00 99.07 99 HIS B CA 1
ATOM 1559 C C . HIS B 1 29 ? 39.978 -2.220 -36.831 1.00 99.07 99 HIS B C 1
ATOM 1560 O O . HIS B 1 29 ? 38.880 -2.747 -36.824 1.00 99.07 99 HIS B O 1
ATOM 1567 N N . THR B 1 31 ? 42.638 -0.188 -37.404 1.00 71.01 101 THR B N 1
ATOM 1568 C CA . THR B 1 31 ? 43.720 0.758 -37.628 1.00 71.01 101 THR B CA 1
ATOM 1569 C C . THR B 1 31 ? 44.662 0.762 -36.450 1.00 71.01 101 THR B C 1
ATOM 1570 O O . THR B 1 31 ? 45.852 0.971 -36.588 1.00 71.01 101 THR B O 1
ATOM 1574 N N . GLY B 1 32 ? 44.127 0.535 -35.270 1.00 90.63 102 GLY B N 1
ATOM 1575 C CA . GLY B 1 32 ? 44.955 0.620 -34.092 1.00 142.20 102 GLY B CA 1
ATOM 1576 C C . GLY B 1 32 ? 45.324 2.057 -33.779 1.00 131.19 102 GLY B C 1
ATOM 1577 O O . GLY B 1 32 ? 46.444 2.351 -33.377 1.00 129.96 102 GLY B O 1
ATOM 1578 N N . GLU B 1 33 ? 44.373 2.955 -33.971 1.00 100.34 103 GLU B N 1
ATOM 1579 C CA . GLU B 1 33 ? 44.504 4.318 -33.498 1.00 106.01 103 GLU B CA 1
ATOM 1580 C C . GLU B 1 33 ? 43.657 4.419 -32.250 1.00 78.47 103 GLU B C 1
ATOM 1581 O O . GLU B 1 33 ? 42.629 3.779 -32.158 1.00 75.58 103 GLU B O 1
ATOM 1587 N N . PRO B 1 34 ? 44.106 5.210 -31.288 1.00 104.61 104 PRO B N 1
ATOM 1588 C CA . PRO B 1 34 ? 43.369 5.439 -30.045 1.00 100.35 104 PRO B CA 1
ATOM 1589 C C . PRO B 1 34 ? 41.990 6.013 -30.332 1.00 130.37 104 PRO B C 1
ATOM 1590 O O . PRO B 1 34 ? 41.745 6.439 -31.445 1.00 80.00 104 PRO B O 1
ATOM 1594 N N . PRO B 1 35 ? 41.100 6.014 -29.357 1.00 42.45 105 PRO B N 1
ATOM 1595 C CA . PRO B 1 35 ? 39.774 6.542 -29.590 1.00 56.70 105 PRO B CA 1
ATOM 1596 C C . PRO B 1 35 ? 39.636 8.020 -29.211 1.00 72.93 105 PRO B C 1
ATOM 1597 O O . PRO B 1 35 ? 40.451 8.543 -28.493 1.00 47.65 105 PRO B O 1
ATOM 1601 N N . ASN B 1 36 ? 38.588 8.664 -29.674 1.00 47.73 106 ASN B N 1
ATOM 1602 C CA . ASN B 1 36 ? 38.296 10.004 -29.239 1.00 45.52 106 ASN B CA 1
ATOM 1603 C C . ASN B 1 36 ? 37.706 9.967 -27.849 1.00 52.07 106 ASN B C 1
ATOM 1604 O O . ASN B 1 36 ? 37.333 8.920 -27.378 1.00 48.93 106 ASN B O 1
ATOM 1609 N N . ASN B 1 37 ? 37.606 11.114 -27.199 1.00 45.47 107 ASN B N 1
ATOM 1610 C CA . ASN B 1 37 ? 36.906 11.212 -25.942 1.00 49.32 107 ASN B CA 1
ATOM 1611 C C . ASN B 1 37 ? 35.470 11.667 -26.154 1.00 50.19 107 ASN B C 1
ATOM 1612 O O . ASN B 1 37 ? 35.241 12.685 -26.745 1.00 44.70 107 ASN B O 1
ATOM 1617 N N . TYR B 1 38 ? 34.509 10.904 -25.663 1.00 45.82 108 TYR B N 1
ATOM 1618 C CA . TYR B 1 38 ? 33.103 11.211 -25.842 1.00 49.58 108 TYR B CA 1
ATOM 1619 C C . TYR B 1 38 ? 32.662 12.412 -25.042 1.00 51.83 108 TYR B C 1
ATOM 1620 O O . TYR B 1 38 ? 33.119 12.622 -23.952 1.00 43.40 108 TYR B O 1
ATOM 1629 N N . ILE B 1 39 ? 31.745 13.184 -25.594 1.00 41.69 109 ILE B N 1
ATOM 1630 C CA . ILE B 1 39 ? 31.239 14.350 -24.913 1.00 35.06 109 ILE B CA 1
ATOM 1631 C C . ILE B 1 39 ? 29.751 14.283 -24.640 1.00 34.50 109 ILE B C 1
ATOM 1632 O O . ILE B 1 39 ? 29.349 14.357 -23.523 1.00 38.01 109 ILE B O 1
ATOM 1637 N N . THR B 1 40 ? 28.937 14.138 -25.661 1.00 36.84 110 THR B N 1
ATOM 1638 C CA . THR B 1 40 ? 27.505 14.045 -25.483 1.00 36.07 110 THR B CA 1
ATOM 1639 C C . THR B 1 40 ? 26.920 13.459 -26.735 1.00 36.48 110 THR B C 1
ATOM 1640 O O . THR B 1 40 ? 27.618 13.215 -27.654 1.00 40.98 110 THR B O 1
ATOM 1644 N N . HIS B 1 41 ? 25.623 13.244 -26.756 1.00 35.14 111 HIS B N 1
ATOM 1645 C CA . HIS B 1 41 ? 24.951 12.710 -27.919 1.00 35.83 111 HIS B CA 1
ATOM 1646 C C . HIS B 1 41 ? 23.496 13.088 -27.882 1.00 34.87 111 HIS B C 1
ATOM 1647 O O . HIS B 1 41 ? 23.018 13.587 -26.906 1.00 34.07 111 HIS B O 1
ATOM 1654 N N . VAL B 1 42 ? 22.789 12.800 -28.956 1.00 36.35 112 VAL B N 1
ATOM 1655 C CA . VAL B 1 42 ? 21.350 12.949 -29.004 1.00 37.01 112 VAL B CA 1
ATOM 1656 C C . VAL B 1 42 ? 20.718 12.023 -30.036 1.00 37.37 112 VAL B C 1
ATOM 1657 O O . VAL B 1 42 ? 21.253 11.818 -31.088 1.00 37.96 112 VAL B O 1
ATOM 1661 N N . ARG B 1 43 ? 19.553 11.490 -29.741 1.00 42.04 113 ARG B N 1
ATOM 1662 C CA . ARG B 1 43 ? 18.830 10.696 -30.709 1.00 43.45 113 ARG B CA 1
ATOM 1663 C C . ARG B 1 43 ? 18.180 11.592 -31.741 1.00 42.83 113 ARG B C 1
ATOM 1664 O O . ARG B 1 43 ? 17.634 12.610 -31.410 1.00 47.77 113 ARG B O 1
ATOM 1672 N N . ILE B 1 44 ? 18.246 11.201 -32.998 1.00 37.62 114 ILE B N 1
ATOM 1673 C CA . ILE B 1 44 ? 17.597 11.958 -34.045 1.00 43.63 114 ILE B CA 1
ATOM 1674 C C . ILE B 1 44 ? 16.821 11.089 -35.005 1.00 33.97 114 ILE B C 1
ATOM 1675 O O . ILE B 1 44 ? 17.061 9.911 -35.116 1.00 45.53 114 ILE B O 1
ATOM 1680 N N . ILE B 1 45 ? 15.924 11.699 -35.741 1.00 51.10 115 ILE B N 1
ATOM 1681 C CA . ILE B 1 45 ? 15.250 11.016 -36.797 1.00 52.91 115 ILE B CA 1
ATOM 1682 C C . ILE B 1 45 ? 15.662 11.636 -38.093 1.00 50.70 115 ILE B C 1
ATOM 1683 O O . ILE B 1 45 ? 15.601 12.823 -38.248 1.00 51.77 115 ILE B O 1
ATOM 1688 N N . GLU B 1 46 ? 16.071 10.811 -39.035 1.00 41.80 116 GLU B N 1
ATOM 1689 C CA . GLU B 1 46 ? 16.487 11.269 -40.353 1.00 43.03 116 GLU B CA 1
ATOM 1690 C C . GLU B 1 46 ? 15.530 10.791 -41.433 1.00 47.63 116 GLU B C 1
ATOM 1691 O O . GLU B 1 46 ? 15.167 9.644 -41.464 1.00 51.69 116 GLU B O 1
ATOM 1697 N N . ASP B 1 47 ? 15.146 11.673 -42.329 1.00 52.03 117 ASP B N 1
ATOM 1698 C CA . ASP B 1 47 ? 14.273 11.294 -43.409 1.00 54.68 117 ASP B CA 1
ATOM 1699 C C . ASP B 1 47 ? 15.067 11.131 -44.674 1.00 54.07 117 ASP B C 1
ATOM 1700 O O . ASP B 1 47 ? 15.505 12.094 -45.245 1.00 49.25 117 ASP B O 1
ATOM 1705 N N . SER B 1 48 ? 15.282 9.893 -45.087 1.00 60.43 118 SER B N 1
ATOM 1706 C CA . SER B 1 48 ? 16.148 9.615 -46.214 1.00 55.05 118 SER B CA 1
ATOM 1707 C C . SER B 1 48 ? 15.752 10.289 -47.513 1.00 48.84 118 SER B C 1
ATOM 1708 O O . SER B 1 48 ? 16.596 10.590 -48.314 1.00 59.12 118 SER B O 1
ATOM 1711 N N . LYS B 1 49 ? 14.479 10.554 -47.714 1.00 48.49 119 LYS B N 1
ATOM 1712 C CA . LYS B 1 49 ? 14.061 11.257 -48.911 1.00 61.85 119 LYS B CA 1
ATOM 1713 C C . LYS B 1 49 ? 14.120 12.765 -48.761 1.00 51.37 119 LYS B C 1
ATOM 1714 O O . LYS B 1 49 ? 14.127 13.482 -49.733 1.00 65.67 119 LYS B O 1
ATOM 1720 N N . PHE B 1 50 ? 14.170 13.241 -47.531 1.00 49.46 120 PHE B N 1
ATOM 1721 C CA . PHE B 1 50 ? 14.262 14.657 -47.275 1.00 45.63 120 PHE B CA 1
ATOM 1722 C C . PHE B 1 50 ? 15.290 14.917 -46.202 1.00 43.37 120 PHE B C 1
ATOM 1723 O O . PHE B 1 50 ? 14.955 15.226 -45.091 1.00 45.32 120 PHE B O 1
ATOM 1731 N N . PRO B 1 51 ? 16.541 14.795 -46.564 1.00 42.67 121 PRO B N 1
ATOM 1732 C CA . PRO B 1 51 ? 17.622 14.871 -45.604 1.00 44.07 121 PRO B CA 1
ATOM 1733 C C . PRO B 1 51 ? 18.146 16.269 -45.389 1.00 46.12 121 PRO B C 1
ATOM 1734 O O . PRO B 1 51 ? 18.831 16.490 -44.429 1.00 40.05 121 PRO B O 1
ATOM 1738 N N . SER B 1 52 ? 17.765 17.190 -46.244 1.00 45.11 122 SER B N 1
ATOM 1739 C CA . SER B 1 52 ? 18.281 18.534 -46.195 1.00 44.19 122 SER B CA 1
ATOM 1740 C C . SER B 1 52 ? 17.233 19.598 -46.013 1.00 38.52 122 SER B C 1
ATOM 1741 O O . SER B 1 52 ? 17.546 20.751 -46.042 1.00 42.93 122 SER B O 1
ATOM 1744 N N . SER B 1 53 ? 15.988 19.220 -45.828 1.00 53.70 123 SER B N 1
ATOM 1745 C CA . SER B 1 53 ? 14.955 20.210 -45.693 1.00 56.72 123 SER B CA 1
ATOM 1746 C C . SER B 1 53 ? 13.736 19.646 -45.034 1.00 59.59 123 SER B C 1
ATOM 1747 O O . SER B 1 53 ? 13.628 18.465 -44.854 1.00 54.85 123 SER B O 1
ATOM 1750 N N . ARG B 1 54 ? 12.810 20.506 -44.667 1.00 57.28 124 ARG B N 1
ATOM 1751 C CA . ARG B 1 54 ? 11.659 20.051 -43.922 1.00 74.02 124 ARG B CA 1
ATOM 1752 C C . ARG B 1 54 ? 10.884 18.999 -44.677 1.00 58.91 124 ARG B C 1
ATOM 1753 O O . ARG B 1 54 ? 10.437 19.221 -45.763 1.00 65.68 124 ARG B O 1
ATOM 1761 N N . PRO B 1 55 ? 10.713 17.850 -44.078 1.00 51.68 125 PRO B N 1
ATOM 1762 C CA . PRO B 1 55 ? 9.981 16.775 -44.723 1.00 46.61 125 PRO B CA 1
ATOM 1763 C C . PRO B 1 55 ? 8.505 17.065 -44.762 1.00 68.48 125 PRO B C 1
ATOM 1764 O O . PRO B 1 55 ? 7.953 17.576 -43.807 1.00 58.32 125 PRO B O 1
ATOM 1768 N N . PRO B 1 56 ? 7.880 16.725 -45.873 1.00 56.43 126 PRO B N 1
ATOM 1769 C CA . PRO B 1 56 ? 6.442 16.844 -46.025 1.00 80.79 126 PRO B CA 1
ATOM 1770 C C . PRO B 1 56 ? 5.753 16.185 -44.875 1.00 53.03 126 PRO B C 1
ATOM 1771 O O . PRO B 1 56 ? 6.223 15.218 -44.330 1.00 71.71 126 PRO B O 1
ATOM 1775 N N . PRO B 1 57 ? 4.611 16.703 -44.502 1.00 85.04 127 PRO B N 1
ATOM 1776 C CA . PRO B 1 57 ? 3.841 16.059 -43.460 1.00 63.73 127 PRO B CA 1
ATOM 1777 C C . PRO B 1 57 ? 3.492 14.633 -43.850 1.00 72.77 127 PRO B C 1
ATOM 1778 O O . PRO B 1 57 ? 3.163 13.835 -42.986 1.00 79.84 127 PRO B O 1
ATOM 1782 N N . ASP B 1 58 ? 3.528 14.341 -45.138 1.00 73.73 128 ASP B N 1
ATOM 1783 C CA . ASP B 1 58 ? 3.089 13.057 -45.647 1.00 67.02 128 ASP B CA 1
ATOM 1784 C C . ASP B 1 58 ? 4.243 12.166 -46.032 1.00 130.40 128 ASP B C 1
ATOM 1785 O O . ASP B 1 58 ? 4.234 11.573 -47.091 1.00 79.25 128 ASP B O 1
ATOM 1790 N N . SER B 1 59 ? 5.244 12.059 -45.180 1.00 65.81 129 SER B N 1
ATOM 1791 C CA . SER B 1 59 ? 6.382 11.253 -45.531 1.00 65.81 129 SER B CA 1
ATOM 1792 C C . SER B 1 59 ? 6.193 9.850 -44.992 1.00 65.81 129 SER B C 1
ATOM 1793 O O . SER B 1 59 ? 5.868 9.670 -43.841 1.00 65.81 129 SER B O 1
ATOM 1796 N N . LYS B 1 60 ? 6.394 8.862 -45.847 1.00 83.83 130 LYS B N 1
ATOM 1797 C CA . LYS B 1 60 ? 6.179 7.475 -45.493 1.00 83.83 130 LYS B CA 1
ATOM 1798 C C . LYS B 1 60 ? 7.038 7.053 -44.349 1.00 83.83 130 LYS B C 1
ATOM 1799 O O . LYS B 1 60 ? 8.234 7.228 -44.350 1.00 83.83 130 LYS B O 1
ATOM 1805 N N . LEU B 1 61 ? 6.397 6.479 -43.365 1.00 73.83 131 LEU B N 1
ATOM 1806 C CA . LEU B 1 61 ? 7.074 6.013 -42.182 1.00 73.83 131 LEU B CA 1
ATOM 1807 C C . LEU B 1 61 ? 8.371 5.270 -42.506 1.00 73.83 131 LEU B C 1
ATOM 1808 O O . LEU B 1 61 ? 9.282 5.229 -41.690 1.00 73.83 131 LEU B O 1
ATOM 1813 N N . GLU B 1 62 ? 8.461 4.706 -43.705 1.00 79.89 132 GLU B N 1
ATOM 1814 C CA . GLU B 1 62 ? 9.622 3.960 -44.126 1.00 79.89 132 GLU B CA 1
ATOM 1815 C C . GLU B 1 62 ? 10.831 4.855 -44.328 1.00 79.89 132 GLU B C 1
ATOM 1816 O O . GLU B 1 62 ? 11.950 4.397 -44.299 1.00 79.89 132 GLU B O 1
ATOM 1822 N N . ASN B 1 63 ? 10.583 6.137 -44.518 1.00 53.17 133 ASN B N 1
ATOM 1823 C CA . ASN B 1 63 ? 11.646 7.091 -44.731 1.00 53.17 133 ASN B CA 1
ATOM 1824 C C . ASN B 1 63 ? 12.355 7.466 -43.456 1.00 53.17 133 ASN B C 1
ATOM 1825 O O . ASN B 1 63 ? 13.467 7.938 -43.487 1.00 53.17 133 ASN B O 1
ATOM 1830 N N . LYS B 1 64 ? 11.688 7.266 -42.337 1.00 53.05 134 LYS B N 1
ATOM 1831 C CA . LYS B 1 64 ? 12.188 7.722 -41.064 1.00 52.76 134 LYS B CA 1
ATOM 1832 C C . LYS B 1 64 ? 13.196 6.797 -40.440 1.00 78.70 134 LYS B C 1
ATOM 1833 O O . LYS B 1 64 ? 12.864 5.725 -40.007 1.00 71.42 134 LYS B O 1
ATOM 1839 N N . LYS B 1 65 ? 14.440 7.230 -40.382 1.00 62.20 135 LYS B N 1
ATOM 1840 C CA . LYS B 1 65 ? 15.480 6.431 -39.798 1.00 47.92 135 LYS B CA 1
ATOM 1841 C C . LYS B 1 65 ? 15.873 6.909 -38.419 1.00 51.02 135 LYS B C 1
ATOM 1842 O O . LYS B 1 65 ? 15.942 8.079 -38.159 1.00 48.96 135 LYS B O 1
ATOM 1848 N N . LYS B 1 66 ? 16.150 5.983 -37.526 1.00 44.44 136 LYS B N 1
ATOM 1849 C CA . LYS B 1 66 ? 16.606 6.348 -36.209 1.00 75.77 136 LYS B CA 1
ATOM 1850 C C . LYS B 1 66 ? 18.110 6.399 -36.194 1.00 69.70 136 LYS B C 1
ATOM 1851 O O . LYS B 1 66 ? 18.768 5.431 -36.531 1.00 50.27 136 LYS B O 1
ATOM 1857 N N . ARG B 1 67 ? 18.643 7.541 -35.799 1.00 34.70 137 ARG B N 1
ATOM 1858 C CA . ARG B 1 67 ? 20.075 7.732 -35.761 1.00 38.04 137 ARG B CA 1
ATOM 1859 C C . ARG B 1 67 ? 20.511 8.456 -34.500 1.00 37.89 137 ARG B C 1
ATOM 1860 O O . ARG B 1 67 ? 19.710 8.757 -33.663 1.00 40.65 137 ARG B O 1
ATOM 1868 N N . LEU B 1 68 ? 21.792 8.721 -34.382 1.00 47.25 138 LEU B N 1
ATOM 1869 C CA . LEU B 1 68 ? 22.309 9.469 -33.272 1.00 44.10 138 LEU B CA 1
ATOM 1870 C C . LEU B 1 68 ? 23.377 10.420 -33.748 1.00 43.91 138 LEU B C 1
ATOM 1871 O O . LEU B 1 68 ? 24.146 10.081 -34.610 1.00 45.38 138 LEU B O 1
ATOM 1876 N N . LEU B 1 69 ? 23.440 11.586 -33.133 1.00 35.37 139 LEU B N 1
ATOM 1877 C CA . LEU B 1 69 ? 24.520 12.502 -33.341 1.00 34.81 139 LEU B CA 1
ATOM 1878 C C . LEU B 1 69 ? 25.367 12.435 -32.103 1.00 38.20 139 LEU B C 1
ATOM 1879 O O . LEU B 1 69 ? 24.856 12.416 -31.031 1.00 36.26 139 LEU B O 1
ATOM 1884 N N . ILE B 1 70 ? 26.669 12.427 -32.270 1.00 35.02 140 ILE B N 1
ATOM 1885 C CA . ILE B 1 70 ? 27.574 12.338 -31.159 1.00 35.35 140 ILE B CA 1
ATOM 1886 C C . ILE B 1 70 ? 28.675 13.353 -31.281 1.00 39.41 140 ILE B C 1
ATOM 1887 O O . ILE B 1 70 ? 29.186 13.558 -32.334 1.00 37.91 140 ILE B O 1
ATOM 1892 N N . LEU B 1 71 ? 29.065 13.965 -30.188 1.00 34.18 141 LEU B N 1
ATOM 1893 C CA . LEU B 1 71 ? 30.148 14.902 -30.231 1.00 33.50 141 LEU B CA 1
ATOM 1894 C C . LEU B 1 71 ? 31.291 14.360 -29.444 1.00 35.36 141 LEU B C 1
ATOM 1895 O O . LEU B 1 71 ? 31.088 13.822 -28.399 1.00 38.06 141 LEU B O 1
ATOM 1900 N N . SER B 1 72 ? 32.498 14.519 -29.948 1.00 35.70 142 SER B N 1
ATOM 1901 C CA . SER B 1 72 ? 33.673 14.017 -29.275 1.00 37.54 142 SER B CA 1
ATOM 1902 C C . SER B 1 72 ? 34.897 14.865 -29.549 1.00 44.49 142 SER B C 1
ATOM 1903 O O . SER B 1 72 ? 34.845 15.769 -30.325 1.00 38.23 142 SER B O 1
ATOM 1906 N N . ALA B 1 73 ? 36.004 14.545 -28.907 1.00 41.66 143 ALA B N 1
ATOM 1907 C CA . ALA B 1 73 ? 37.225 15.309 -29.074 1.00 49.97 143 ALA B CA 1
ATOM 1908 C C . ALA B 1 73 ? 38.455 14.442 -29.237 1.00 46.27 143 ALA B C 1
ATOM 1909 O O . ALA B 1 73 ? 38.521 13.357 -28.722 1.00 51.19 143 ALA B O 1
ATOM 1911 N N . LYS B 1 74 ? 39.437 14.942 -29.967 1.00 69.32 144 LYS B N 1
ATOM 1912 C CA . LYS B 1 74 ? 40.701 14.236 -30.142 1.00 50.16 144 LYS B CA 1
ATOM 1913 C C . LYS B 1 74 ? 41.378 14.028 -28.802 1.00 59.03 144 LYS B C 1
ATOM 1914 O O . LYS B 1 74 ? 41.372 14.902 -27.963 1.00 50.10 144 LYS B O 1
ATOM 1920 N N . PRO B 1 75 ? 41.976 12.866 -28.616 1.00 44.46 145 PRO B N 1
ATOM 1921 C CA . PRO B 1 75 ? 42.616 12.527 -27.350 1.00 51.28 145 PRO B CA 1
ATOM 1922 C C . PRO B 1 75 ? 43.686 13.517 -26.958 1.00 69.86 145 PRO B C 1
ATOM 1923 O O . PRO B 1 75 ? 43.819 13.840 -25.802 1.00 72.34 145 PRO B O 1
ATOM 1927 N N . ASN B 1 76 ? 44.447 13.991 -27.939 1.00 70.52 146 ASN B N 1
ATOM 1928 C CA . ASN B 1 76 ? 45.517 14.948 -27.684 1.00 70.52 146 ASN B CA 1
ATOM 1929 C C . ASN B 1 76 ? 45.098 16.381 -27.993 1.00 70.52 146 ASN B C 1
ATOM 1930 O O . ASN B 1 76 ? 45.896 17.311 -27.871 1.00 70.52 146 ASN B O 1
ATOM 1935 N N . ASN B 1 77 ? 43.843 16.553 -28.392 1.00 66.74 147 ASN B N 1
ATOM 1936 C CA . ASN B 1 77 ? 43.318 17.874 -28.719 1.00 66.74 147 ASN B CA 1
ATOM 1937 C C . ASN B 1 77 ? 41.919 18.095 -28.154 1.00 66.74 147 ASN B C 1
ATOM 1938 O O . ASN B 1 77 ? 40.932 17.608 -28.705 1.00 66.74 147 ASN B O 1
ATOM 1943 N N . ALA B 1 78 ? 41.842 18.833 -27.051 1.00 55.90 148 ALA B N 1
ATOM 1944 C CA . ALA B 1 78 ? 40.564 19.124 -26.411 1.00 56.80 148 ALA B CA 1
ATOM 1945 C C . ALA B 1 78 ? 39.784 20.176 -27.193 1.00 69.05 148 ALA B C 1
ATOM 1946 O O . ALA B 1 78 ? 38.599 20.396 -26.944 1.00 56.10 148 ALA B O 1
ATOM 1948 N N . LYS B 1 79 ? 40.458 20.822 -28.139 1.00 54.39 149 LYS B N 1
ATOM 1949 C CA . LYS B 1 79 ? 39.842 21.832 -28.945 1.00 45.58 149 LYS B CA 1
ATOM 1950 C C . LYS B 1 79 ? 39.610 21.349 -30.340 1.00 62.07 149 LYS B C 1
ATOM 1951 O O . LYS B 1 79 ? 39.219 22.111 -31.177 1.00 66.90 149 LYS B O 1
ATOM 1957 N N . LEU B 1 80 ? 39.879 20.088 -30.605 1.00 43.22 150 LEU B N 1
ATOM 1958 C CA . LEU B 1 80 ? 39.590 19.535 -31.904 1.00 43.34 150 LEU B CA 1
ATOM 1959 C C . LEU B 1 80 ? 38.421 18.597 -31.783 1.00 43.09 150 LEU B C 1
ATOM 1960 O O . LEU B 1 80 ? 38.578 17.449 -31.503 1.00 44.57 150 LEU B O 1
ATOM 1965 N N . ILE B 1 81 ? 37.237 19.120 -31.997 1.00 46.34 151 ILE B N 1
ATOM 1966 C CA . ILE B 1 81 ? 36.028 18.392 -31.778 1.00 42.17 151 ILE B CA 1
ATOM 1967 C C . ILE B 1 81 ? 35.466 17.873 -33.069 1.00 42.25 151 ILE B C 1
ATOM 1968 O O . ILE B 1 81 ? 35.625 18.479 -34.095 1.00 41.88 151 ILE B O 1
ATOM 1973 N N . GLN B 1 82 ? 34.807 16.724 -33.002 1.00 40.05 152 GLN B N 1
ATOM 1974 C CA . GLN B 1 82 ? 34.201 16.077 -34.159 1.00 40.30 152 GLN B CA 1
ATOM 1975 C C . GLN B 1 82 ? 32.730 15.819 -33.942 1.00 45.34 152 GLN B C 1
ATOM 1976 O O . GLN B 1 82 ? 32.305 15.639 -32.841 1.00 38.89 152 GLN B O 1
ATOM 1982 N N . ILE B 1 83 ? 31.971 15.803 -35.014 1.00 42.18 153 ILE B N 1
ATOM 1983 C CA . ILE B 1 83 ? 30.585 15.421 -34.975 1.00 41.42 153 ILE B CA 1
ATOM 1984 C C . ILE B 1 83 ? 30.428 14.097 -35.704 1.00 45.93 153 ILE B C 1
ATOM 1985 O O . ILE B 1 83 ? 30.945 13.948 -36.781 1.00 43.83 153 ILE B O 1
ATOM 1990 N N . HIS B 1 84 ? 29.710 13.149 -35.116 1.00 36.83 154 HIS B N 1
ATOM 1991 C CA . HIS B 1 84 ? 29.460 11.880 -35.768 1.00 38.32 154 HIS B CA 1
ATOM 1992 C C . HIS B 1 84 ? 27.991 11.573 -35.917 1.00 48.08 154 HIS B C 1
ATOM 1993 O O . HIS B 1 84 ? 27.207 11.903 -35.064 1.00 36.63 154 HIS B O 1
ATOM 2000 N N . LYS B 1 85 ? 27.631 10.895 -36.988 1.00 44.48 155 LYS B N 1
ATOM 2001 C CA . LYS B 1 85 ? 26.337 10.286 -37.082 1.00 44.46 155 LYS B CA 1
ATOM 2002 C C . LYS B 1 85 ? 26.502 8.784 -36.870 1.00 47.44 155 LYS B C 1
ATOM 2003 O O . LYS B 1 85 ? 27.431 8.198 -37.366 1.00 48.77 155 LYS B O 1
ATOM 2009 N N . ALA B 1 86 ? 25.610 8.183 -36.100 1.00 42.89 156 ALA B N 1
ATOM 2010 C CA . ALA B 1 86 ? 25.726 6.787 -35.725 1.00 42.31 156 ALA B CA 1
ATOM 2011 C C . ALA B 1 86 ? 24.348 6.165 -35.672 1.00 42.48 156 ALA B C 1
ATOM 2012 O O . ALA B 1 86 ? 23.337 6.868 -35.723 1.00 41.01 156 ALA B O 1
ATOM 2014 N N . ARG B 1 87 ? 24.311 4.848 -35.556 1.00 51.08 157 ARG B N 1
ATOM 2015 C CA . ARG B 1 87 ? 23.066 4.123 -35.404 1.00 51.84 157 ARG B CA 1
ATOM 2016 C C . ARG B 1 87 ? 23.244 2.942 -34.486 1.00 46.93 157 ARG B C 1
ATOM 2017 O O . ARG B 1 87 ? 24.328 2.448 -34.331 1.00 51.52 157 ARG B O 1
ATOM 2025 N N . GLU B 1 88 ? 22.152 2.480 -33.908 1.00 54.09 158 GLU B N 1
ATOM 2026 C CA . GLU B 1 88 ? 22.152 1.263 -33.137 1.00 57.86 158 GLU B CA 1
ATOM 2027 C C . GLU B 1 88 ? 21.658 0.151 -34.016 1.00 59.36 158 GLU B C 1
ATOM 2028 O O . GLU B 1 88 ? 20.583 0.238 -34.553 1.00 53.41 158 GLU B O 1
ATOM 2034 N N . ASN B 1 89 ? 22.442 -0.898 -34.139 1.00 51.35 159 ASN B N 1
ATOM 2035 C CA . ASN B 1 89 ? 22.074 -2.039 -34.937 1.00 57.69 159 ASN B CA 1
ATOM 2036 C C . ASN B 1 89 ? 21.127 -2.972 -34.188 1.00 65.12 159 ASN B C 1
ATOM 2037 O O . ASN B 1 89 ? 20.863 -2.783 -33.024 1.00 52.68 159 ASN B O 1
ATOM 2042 N N . SER B 1 90 ? 20.631 -3.998 -34.858 1.00 60.61 160 SER B N 1
ATOM 2043 C CA . SER B 1 90 ? 19.664 -4.880 -34.240 1.00 61.85 160 SER B CA 1
ATOM 2044 C C . SER B 1 90 ? 20.271 -5.736 -33.161 1.00 62.96 160 SER B C 1
ATOM 2045 O O . SER B 1 90 ? 19.607 -6.102 -32.232 1.00 76.69 160 SER B O 1
ATOM 2048 N N . ASP B 1 91 ? 21.544 -6.046 -33.277 1.00 59.76 161 ASP B N 1
ATOM 2049 C CA . ASP B 1 91 ? 22.201 -6.823 -32.258 1.00 59.76 161 ASP B CA 1
ATOM 2050 C C . ASP B 1 91 ? 22.652 -6.000 -31.064 1.00 59.76 161 ASP B C 1
ATOM 2051 O O . ASP B 1 91 ? 23.270 -6.510 -30.166 1.00 59.76 161 ASP B O 1
ATOM 2056 N N . GLY B 1 92 ? 22.335 -4.725 -31.056 1.00 63.27 162 GLY B N 1
ATOM 2057 C CA . GLY B 1 92 ? 22.639 -3.863 -29.928 1.00 63.27 162 GLY B CA 1
ATOM 2058 C C . GLY B 1 92 ? 23.951 -3.115 -30.070 1.00 63.27 162 GLY B C 1
ATOM 2059 O O . GLY B 1 92 ? 24.229 -2.184 -29.320 1.00 63.27 162 GLY B O 1
ATOM 2060 N N . SER B 1 93 ? 24.748 -3.494 -31.044 1.00 75.41 163 SER B N 1
ATOM 2061 C CA . SER B 1 93 ? 26.004 -2.816 -31.273 1.00 56.73 163 SER B CA 1
ATOM 2062 C C . SER B 1 93 ? 25.779 -1.449 -31.858 1.00 67.59 163 SER B C 1
ATOM 2063 O O . SER B 1 93 ? 24.751 -1.165 -32.418 1.00 46.43 163 SER B O 1
ATOM 2066 N N . PHE B 1 94 ? 26.789 -0.613 -31.769 1.00 67.57 164 PHE B N 1
ATOM 2067 C CA . PHE B 1 94 ? 26.687 0.741 -32.240 1.00 54.14 164 PHE B CA 1
ATOM 2068 C C . PHE B 1 94 ? 27.730 0.955 -33.288 1.00 46.10 164 PHE B C 1
ATOM 2069 O O . PHE B 1 94 ? 28.780 0.367 -33.235 1.00 59.64 164 PHE B O 1
ATOM 2077 N N . GLN B 1 95 ? 27.434 1.803 -34.254 1.00 43.14 165 GLN B N 1
ATOM 2078 C CA . GLN B 1 95 ? 28.382 2.096 -35.302 1.00 45.25 165 GLN B CA 1
ATOM 2079 C C . GLN B 1 95 ? 28.241 3.490 -35.856 1.00 43.65 165 GLN B C 1
ATOM 2080 O O . GLN B 1 95 ? 27.152 3.960 -36.061 1.00 56.64 165 GLN B O 1
ATOM 2086 N N . ILE B 1 96 ? 29.357 4.130 -36.134 1.00 52.48 166 ILE B N 1
ATOM 2087 C CA . ILE B 1 96 ? 29.372 5.466 -36.693 1.00 50.50 166 ILE B CA 1
ATOM 2088 C C . ILE B 1 96 ? 29.472 5.433 -38.208 1.00 48.33 166 ILE B C 1
ATOM 2089 O O . ILE B 1 96 ? 30.316 4.769 -38.757 1.00 55.25 166 ILE B O 1
ATOM 2094 N N . GLY B 1 97 ? 28.565 6.140 -38.859 1.00 33.90 167 GLY B N 1
ATOM 2095 C CA . GLY B 1 97 ? 28.482 6.180 -40.300 1.00 40.46 167 GLY B CA 1
ATOM 2096 C C . GLY B 1 97 ? 28.981 7.437 -40.988 1.00 41.60 167 GLY B C 1
ATOM 2097 O O . GLY B 1 97 ? 29.158 7.447 -42.184 1.00 41.63 167 GLY B O 1
ATOM 2098 N N . ARG B 1 98 ? 29.198 8.496 -40.220 1.00 33.13 168 ARG B N 1
ATOM 2099 C CA . ARG B 1 98 ? 29.624 9.775 -40.748 1.00 40.31 168 ARG B CA 1
ATOM 2100 C C . ARG B 1 98 ? 30.394 10.544 -39.703 1.00 42.30 168 ARG B C 1
ATOM 2101 O O . ARG B 1 98 ? 30.067 10.504 -38.554 1.00 37.42 168 ARG B O 1
ATOM 2109 N N . THR B 1 99 ? 31.425 11.245 -40.121 1.00 40.51 169 THR B N 1
ATOM 2110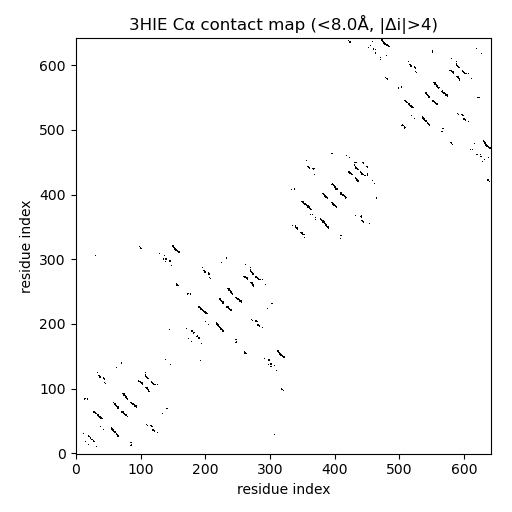 C CA . THR B 1 99 ? 32.156 12.136 -39.256 1.00 35.36 169 THR B CA 1
ATOM 2111 C C . THR B 1 99 ? 32.390 13.458 -39.954 1.00 41.39 169 THR B C 1
ATOM 2112 O O . THR B 1 99 ? 32.615 13.495 -41.126 1.00 41.82 169 THR B O 1
ATOM 2116 N N . TRP B 1 100 ? 32.309 14.535 -39.198 1.00 36.47 170 TRP B N 1
ATOM 2117 C CA . TRP B 1 100 ? 32.604 15.870 -39.665 1.00 41.21 170 TRP B CA 1
ATOM 2118 C C . TRP B 1 100 ? 33.496 16.489 -38.628 1.00 38.73 170 TRP B C 1
ATOM 2119 O O . TRP B 1 100 ? 33.427 16.133 -37.486 1.00 43.90 170 TRP B O 1
ATOM 2130 N N . GLN B 1 101 ? 34.314 17.443 -39.003 1.00 46.27 171 GLN B N 1
ATOM 2131 C CA . GLN B 1 101 ? 35.003 18.220 -38.008 1.00 47.75 171 GLN B CA 1
ATOM 2132 C C . GLN B 1 101 ? 34.060 19.333 -37.566 1.00 38.00 171 GLN B C 1
ATOM 2133 O O . GLN B 1 101 ? 33.291 19.823 -38.340 1.00 45.20 171 GLN B O 1
ATOM 2139 N N . LEU B 1 102 ? 34.142 19.720 -36.310 1.00 42.58 172 LEU B N 1
ATOM 2140 C CA . LEU B 1 102 ? 33.311 20.791 -35.823 1.00 45.87 172 LEU B CA 1
ATOM 2141 C C . LEU B 1 102 ? 33.554 22.046 -36.626 1.00 36.57 172 LEU B C 1
ATOM 2142 O O . LEU B 1 102 ? 32.639 22.758 -36.913 1.00 43.46 172 LEU B O 1
ATOM 2147 N N . THR B 1 103 ? 34.791 22.303 -36.988 1.00 48.00 173 THR B N 1
ATOM 2148 C CA . THR B 1 103 ? 35.109 23.468 -37.775 1.00 50.37 173 THR B CA 1
ATOM 2149 C C . THR B 1 103 ? 34.411 23.555 -39.117 1.00 51.65 173 THR B C 1
ATOM 2150 O O . THR B 1 103 ? 34.460 24.559 -39.752 1.00 41.22 173 THR B O 1
ATOM 2154 N N . GLU B 1 104 ? 33.763 22.504 -39.552 1.00 42.16 174 GLU B N 1
ATOM 2155 C CA . GLU B 1 104 ? 33.012 22.587 -40.778 1.00 39.46 174 GLU B CA 1
ATOM 2156 C C . GLU B 1 104 ? 31.648 23.191 -40.540 1.00 42.88 174 GLU B C 1
ATOM 2157 O O . GLU B 1 104 ? 31.000 23.592 -41.459 1.00 47.52 174 GLU B O 1
ATOM 2163 N N . LEU B 1 105 ? 31.223 23.260 -39.297 1.00 37.71 175 LEU B N 1
ATOM 2164 C CA . LEU B 1 105 ? 29.906 23.773 -38.983 1.00 41.20 175 LEU B CA 1
ATOM 2165 C C . LEU B 1 105 ? 29.850 25.258 -39.196 1.00 43.55 175 LEU B C 1
ATOM 2166 O O . LEU B 1 105 ? 30.615 25.963 -38.599 1.00 43.80 175 LEU B O 1
ATOM 2171 N N . VAL B 1 106 ? 28.926 25.721 -40.011 1.00 34.19 176 VAL B N 1
ATOM 2172 C CA . VAL B 1 106 ? 28.789 27.134 -40.264 1.00 34.71 176 VAL B CA 1
ATOM 2173 C C . VAL B 1 106 ? 27.445 27.724 -39.893 1.00 33.89 176 VAL B C 1
ATOM 2174 O O . VAL B 1 106 ? 27.289 28.899 -39.880 1.00 34.24 176 VAL B O 1
ATOM 2178 N N . ARG B 1 107 ? 26.468 26.901 -39.590 1.00 34.88 177 ARG B N 1
ATOM 2179 C CA . ARG B 1 107 ? 25.161 27.393 -39.239 1.00 34.52 177 ARG B CA 1
ATOM 2180 C C . ARG B 1 107 ? 24.361 26.363 -38.475 1.00 33.68 177 ARG B C 1
ATOM 2181 O O . ARG B 1 107 ? 24.415 25.217 -38.800 1.00 33.61 177 ARG B O 1
ATOM 2189 N N . VAL B 1 108 ? 23.586 26.812 -37.507 1.00 30.73 178 VAL B N 1
ATOM 2190 C CA . VAL B 1 108 ? 22.713 25.960 -36.747 1.00 30.36 178 VAL B CA 1
ATOM 2191 C C . VAL B 1 108 ? 21.411 26.673 -36.617 1.00 33.08 178 VAL B C 1
ATOM 2192 O O . VAL B 1 108 ? 21.388 27.755 -36.133 1.00 33.32 178 VAL B O 1
ATOM 2196 N N . GLU B 1 109 ? 20.321 26.079 -37.050 1.00 40.16 179 GLU B N 1
ATOM 2197 C CA . GLU B 1 109 ? 19.047 26.766 -37.008 1.00 42.83 179 GLU B CA 1
ATOM 2198 C C . GLU B 1 109 ? 17.885 25.897 -36.593 1.00 41.81 179 GLU B C 1
ATOM 2199 O O . GLU B 1 109 ? 17.759 24.806 -37.027 1.00 41.60 179 GLU B O 1
ATOM 2205 N N . LYS B 1 110 ? 17.035 26.422 -35.741 1.00 41.21 180 LYS B N 1
ATOM 2206 C CA . LYS B 1 110 ? 15.825 25.755 -35.328 1.00 48.31 180 LYS B CA 1
ATOM 2207 C C . LYS B 1 110 ? 14.719 25.987 -36.325 1.00 44.30 180 LYS B C 1
ATOM 2208 O O . LYS B 1 110 ? 14.594 27.048 -36.858 1.00 46.53 180 LYS B O 1
ATOM 2214 N N . ASP B 1 111 ? 13.925 24.962 -36.567 1.00 43.51 181 ASP B N 1
ATOM 2215 C CA . ASP B 1 111 ? 12.815 25.038 -37.486 1.00 39.62 181 ASP B CA 1
ATOM 2216 C C . ASP B 1 111 ? 11.694 25.719 -36.779 1.00 57.78 181 ASP B C 1
ATOM 2217 O O . ASP B 1 111 ? 11.291 25.307 -35.726 1.00 44.25 181 ASP B O 1
ATOM 2222 N N . LEU B 1 112 ? 11.209 26.790 -37.362 1.00 43.05 182 LEU B N 1
ATOM 2223 C CA . LEU B 1 112 ? 10.213 27.611 -36.717 1.00 54.36 182 LEU B CA 1
ATOM 2224 C C . LEU B 1 112 ? 8.838 26.954 -36.661 1.00 82.73 182 LEU B C 1
ATOM 2225 O O . LEU B 1 112 ? 8.041 27.260 -35.796 1.00 57.60 182 LEU B O 1
ATOM 2230 N N . GLU B 1 113 ? 8.593 26.018 -37.567 1.00 44.55 183 GLU B N 1
ATOM 2231 C CA . GLU B 1 113 ? 7.295 25.382 -37.698 1.00 48.51 183 GLU B CA 1
ATOM 2232 C C . GLU B 1 113 ? 7.208 24.013 -37.070 1.00 71.31 183 GLU B C 1
ATOM 2233 O O . GLU B 1 113 ? 6.145 23.587 -36.690 1.00 61.65 183 GLU B O 1
ATOM 2239 N N . ILE B 1 114 ? 8.334 23.328 -36.954 1.00 52.23 184 ILE B N 1
ATOM 2240 C CA . ILE B 1 114 ? 8.368 22.020 -36.330 1.00 44.07 184 ILE B CA 1
ATOM 2241 C C . ILE B 1 114 ? 9.240 22.063 -35.096 1.00 49.19 184 ILE B C 1
ATOM 2242 O O . ILE B 1 114 ? 10.425 22.300 -35.188 1.00 44.65 184 ILE B O 1
ATOM 2247 N N . SER B 1 115 ? 8.642 21.804 -33.947 1.00 43.24 185 SER B N 1
ATOM 2248 C CA . SER B 1 115 ? 9.285 22.031 -32.656 1.00 37.11 185 SER B CA 1
ATOM 2249 C C . SER B 1 115 ? 10.487 21.133 -32.390 1.00 46.37 185 SER B C 1
ATOM 2250 O O . SER B 1 115 ? 11.316 21.440 -31.536 1.00 39.93 185 SER B O 1
ATOM 2253 N N . GLU B 1 116 ? 10.581 20.020 -33.110 1.00 45.48 186 GLU B N 1
ATOM 2254 C CA . GLU B 1 116 ? 11.711 19.115 -32.937 1.00 43.81 186 GLU B CA 1
ATOM 2255 C C . GLU B 1 116 ? 12.695 19.192 -34.097 1.00 52.56 186 GLU B C 1
ATOM 2256 O O . GLU B 1 116 ? 13.717 18.501 -34.099 1.00 44.24 186 GLU B O 1
ATOM 2262 N N . GLY B 1 117 ? 12.419 20.052 -35.048 1.00 32.89 187 GLY B N 1
ATOM 2263 C CA . GLY B 1 117 ? 13.236 20.139 -36.230 1.00 31.99 187 GLY B CA 1
ATOM 2264 C C . GLY B 1 117 ? 14.359 21.133 -36.180 1.00 31.06 187 GLY B C 1
ATOM 2265 O O . GLY B 1 117 ? 14.233 22.175 -35.627 1.00 31.92 187 GLY B O 1
ATOM 2266 N N . PHE B 1 118 ? 15.471 20.780 -36.778 1.00 40.29 188 PHE B N 1
ATOM 2267 C CA . PHE B 1 118 ? 16.607 21.660 -36.860 1.00 34.26 188 PHE B CA 1
ATOM 2268 C C . PHE B 1 118 ? 17.500 21.353 -38.032 1.00 33.88 188 PHE B C 1
ATOM 2269 O O . PHE B 1 118 ? 17.502 20.281 -38.539 1.00 34.77 188 PHE B O 1
ATOM 2277 N N . ILE B 1 119 ? 18.270 22.329 -38.442 1.00 35.37 189 ILE B N 1
ATOM 2278 C CA . ILE B 1 119 ? 19.180 22.177 -39.530 1.00 33.94 189 ILE B CA 1
ATOM 2279 C C . ILE B 1 119 ? 20.604 22.528 -39.185 1.00 33.63 189 ILE B C 1
ATOM 2280 O O . ILE B 1 119 ? 20.886 23.587 -38.710 1.00 33.83 189 ILE B O 1
ATOM 2285 N N . LEU B 1 120 ? 21.505 21.608 -39.432 1.00 32.62 190 LEU B N 1
ATOM 2286 C CA . LEU B 1 120 ? 22.907 21.884 -39.342 1.00 32.71 190 LEU B CA 1
ATOM 2287 C C . LEU B 1 120 ? 23.479 22.074 -40.726 1.00 36.03 190 LEU B C 1
ATOM 2288 O O . LEU B 1 120 ? 23.164 21.342 -41.618 1.00 34.17 190 LEU B O 1
ATOM 2293 N N . THR B 1 121 ? 24.341 23.053 -40.883 1.00 33.29 191 THR B N 1
ATOM 2294 C CA . THR B 1 121 ? 24.942 23.322 -42.156 1.00 39.29 191 THR B CA 1
ATOM 2295 C C . THR B 1 121 ? 26.438 23.222 -42.100 1.00 40.06 191 THR B C 1
ATOM 2296 O O . THR B 1 121 ? 27.068 23.938 -41.374 1.00 36.68 191 THR B O 1
ATOM 2308 N N . SER B 1 123 ? 28.860 21.587 -45.350 1.00 46.92 193 SER B N 1
ATOM 2309 C CA . SER B 1 123 ? 29.074 21.950 -46.729 1.00 47.28 193 SER B CA 1
ATOM 2310 C C . SER B 1 123 ? 27.730 21.821 -47.358 1.00 68.43 193 SER B C 1
ATOM 2311 O O . SER B 1 123 ? 27.425 22.519 -48.281 1.00 71.57 193 SER B O 1
ATOM 2314 N N . LYS B 1 124 ? 26.924 20.918 -46.840 1.00 46.94 194 LYS B N 1
ATOM 2315 C CA . LYS B 1 124 ? 25.541 20.766 -47.266 1.00 46.53 194 LYS B CA 1
ATOM 2316 C C . LYS B 1 124 ? 24.636 21.009 -46.060 1.00 47.17 194 LYS B C 1
ATOM 2317 O O . LYS B 1 124 ? 25.114 21.146 -44.933 1.00 51.26 194 LYS B O 1
ATOM 2323 N N . LYS B 1 125 ? 23.347 21.021 -46.283 1.00 49.00 195 LYS B N 1
ATOM 2324 C CA . LYS B 1 125 ? 22.423 21.136 -45.203 1.00 45.30 195 LYS B CA 1
ATOM 2325 C C . LYS B 1 125 ? 21.971 19.788 -44.700 1.00 60.22 195 LYS B C 1
ATOM 2326 O O . LYS B 1 125 ? 21.786 18.875 -45.467 1.00 47.25 195 LYS B O 1
ATOM 2332 N N . TYR B 1 126 ? 21.794 19.685 -43.393 1.00 35.51 196 TYR B N 1
ATOM 2333 C CA . TYR B 1 126 ? 21.317 18.450 -42.792 1.00 37.42 196 TYR B CA 1
ATOM 2334 C C . TYR B 1 126 ? 20.112 18.743 -41.929 1.00 34.11 196 TYR B C 1
ATOM 2335 O O . TYR B 1 126 ? 20.227 19.408 -40.901 1.00 34.62 196 TYR B O 1
ATOM 2344 N N . TYR B 1 127 ? 18.950 18.263 -42.348 1.00 35.50 197 TYR B N 1
ATOM 2345 C CA . TYR B 1 127 ? 17.755 18.437 -41.548 1.00 36.43 197 TYR B CA 1
ATOM 2346 C C . TYR B 1 127 ? 17.527 17.192 -40.700 1.00 36.23 197 TYR B C 1
ATOM 2347 O O . TYR B 1 127 ? 17.503 16.075 -41.213 1.00 35.69 197 TYR B O 1
ATOM 2356 N N . TRP B 1 128 ? 17.380 17.385 -39.396 1.00 37.89 198 TRP B N 1
ATOM 2357 C CA . TRP B 1 128 ? 17.087 16.279 -38.503 1.00 33.99 198 TRP B CA 1
ATOM 2358 C C . TRP B 1 128 ? 16.004 16.700 -37.517 1.00 36.56 198 TRP B C 1
ATOM 2359 O O . TRP B 1 128 ? 15.763 17.885 -37.309 1.00 37.82 198 TRP B O 1
ATOM 2370 N N . GLU B 1 129 ? 15.351 15.723 -36.908 1.00 41.46 199 GLU B N 1
ATOM 2371 C CA . GLU B 1 129 ? 14.423 16.005 -35.830 1.00 46.36 199 GLU B CA 1
ATOM 2372 C C . GLU B 1 129 ? 14.851 15.255 -34.591 1.00 42.95 199 GLU B C 1
ATOM 2373 O O . GLU B 1 129 ? 15.326 14.125 -34.668 1.00 42.94 199 GLU B O 1
ATOM 2379 N N . THR B 1 130 ? 14.675 15.877 -33.438 1.00 42.38 200 THR B N 1
ATOM 2380 C CA . THR B 1 130 ? 14.851 15.194 -32.173 1.00 37.00 200 THR B CA 1
ATOM 2381 C C . THR B 1 130 ? 13.541 14.544 -31.810 1.00 37.80 200 THR B C 1
ATOM 2382 O O . THR B 1 130 ? 12.579 14.671 -32.522 1.00 40.85 200 THR B O 1
ATOM 2386 N N . ASN B 1 131 ? 13.504 13.857 -30.683 1.00 49.14 201 ASN B N 1
ATOM 2387 C CA . ASN B 1 131 ? 12.269 13.189 -30.287 1.00 48.08 201 ASN B CA 1
ATOM 2388 C C . ASN B 1 131 ? 11.305 14.106 -29.543 1.00 48.42 201 ASN B C 1
ATOM 2389 O O . ASN B 1 131 ? 10.124 13.785 -29.412 1.00 65.08 201 ASN B O 1
ATOM 2394 N N . SER B 1 132 ? 11.807 15.238 -29.056 1.00 40.95 202 SER B N 1
ATOM 2395 C CA . SER B 1 132 ? 11.009 16.239 -28.345 1.00 46.81 202 SER B CA 1
ATOM 2396 C C . SER B 1 132 ? 11.578 17.641 -28.441 1.00 53.07 202 SER B C 1
ATOM 2397 O O . SER B 1 132 ? 12.744 17.800 -28.681 1.00 40.11 202 SER B O 1
ATOM 2400 N N . ALA B 1 133 ? 10.745 18.648 -28.214 1.00 47.84 203 ALA B N 1
ATOM 2401 C CA . ALA B 1 133 ? 11.193 20.039 -28.239 1.00 42.27 203 ALA B CA 1
ATOM 2402 C C . ALA B 1 133 ? 12.313 20.285 -27.234 1.00 46.18 203 ALA B C 1
ATOM 2403 O O . ALA B 1 133 ? 13.287 20.975 -27.537 1.00 42.58 203 ALA B O 1
ATOM 2405 N N . LYS B 1 134 ? 12.181 19.712 -26.053 1.00 45.54 204 LYS B N 1
ATOM 2406 C CA . LYS B 1 134 ? 13.187 19.851 -25.027 1.00 53.31 204 LYS B CA 1
ATOM 2407 C C . LYS B 1 134 ? 14.537 19.314 -25.477 1.00 44.74 204 LYS B C 1
ATOM 2408 O O . LYS B 1 134 ? 15.548 19.943 -25.272 1.00 48.51 204 LYS B O 1
ATOM 2414 N N . GLU B 1 135 ? 14.542 18.158 -26.107 1.00 42.49 205 GLU B N 1
ATOM 2415 C CA . GLU B 1 135 ? 15.756 17.544 -26.560 1.00 42.20 205 GLU B CA 1
ATOM 2416 C C . GLU B 1 135 ? 16.437 18.385 -27.611 1.00 45.75 205 GLU B C 1
ATOM 2417 O O . GLU B 1 135 ? 17.620 18.430 -27.658 1.00 47.89 205 GLU B O 1
ATOM 2423 N N . ARG B 1 136 ? 15.671 19.055 -28.443 1.00 34.59 206 ARG B N 1
ATOM 2424 C CA . ARG B 1 136 ? 16.243 19.943 -29.426 1.00 35.37 206 ARG B CA 1
ATOM 2425 C C . ARG B 1 136 ? 16.990 21.068 -28.725 1.00 40.58 206 ARG B C 1
ATOM 2426 O O . ARG B 1 136 ? 18.090 21.373 -29.082 1.00 32.26 206 ARG B O 1
ATOM 2434 N N . THR B 1 137 ? 16.369 21.680 -27.730 1.00 32.52 207 THR B N 1
ATOM 2435 C CA . THR B 1 137 ? 16.988 22.766 -26.972 1.00 43.30 207 THR B CA 1
ATOM 2436 C C . THR B 1 137 ? 18.299 22.325 -26.326 1.00 37.73 207 THR B C 1
ATOM 2437 O O . THR B 1 137 ? 19.298 23.052 -26.362 1.00 32.88 207 THR B O 1
ATOM 2441 N N . VAL B 1 138 ? 18.292 21.135 -25.730 1.00 32.22 208 VAL B N 1
ATOM 2442 C CA . VAL B 1 138 ? 19.469 20.651 -25.019 1.00 35.95 208 VAL B CA 1
ATOM 2443 C C . VAL B 1 138 ? 20.637 20.381 -25.973 1.00 34.83 208 VAL B C 1
ATOM 2444 O O . VAL B 1 138 ? 21.752 20.834 -25.738 1.00 30.67 208 VAL B O 1
ATOM 2448 N N . PHE B 1 139 ? 20.387 19.661 -27.060 1.00 36.80 209 PHE B N 1
ATOM 2449 C CA . PHE B 1 139 ? 21.482 19.333 -27.966 1.00 33.64 209 PHE B CA 1
ATOM 2450 C C . PHE B 1 139 ? 22.064 20.580 -28.614 1.00 30.46 209 PHE B C 1
ATOM 2451 O O . PHE B 1 139 ? 23.285 20.712 -28.750 1.00 35.26 209 PHE B O 1
ATOM 2459 N N . ILE B 1 140 ? 21.201 21.484 -29.022 1.00 34.78 210 ILE B N 1
ATOM 2460 C CA . ILE B 1 140 ? 21.657 22.686 -29.668 1.00 42.67 210 ILE B CA 1
ATOM 2461 C C . ILE B 1 140 ? 22.495 23.538 -28.718 1.00 33.66 210 ILE B C 1
ATOM 2462 O O . ILE B 1 140 ? 23.507 24.076 -29.107 1.00 32.69 210 ILE B O 1
ATOM 2467 N N . LYS B 1 141 ? 22.069 23.636 -27.473 1.00 34.37 211 LYS B N 1
ATOM 2468 C CA . LYS B 1 141 ? 22.841 24.328 -26.478 1.00 35.00 211 LYS B CA 1
ATOM 2469 C C . LYS B 1 141 ? 24.192 23.677 -26.300 1.00 42.53 211 LYS B C 1
ATOM 2470 O O . LYS B 1 141 ? 25.181 24.335 -26.212 1.00 35.73 211 LYS B O 1
ATOM 2476 N N . SER B 1 142 ? 24.218 22.367 -26.264 1.00 28.79 212 SER B N 1
ATOM 2477 C CA . SER B 1 142 ? 25.476 21.639 -26.142 1.00 29.20 212 SER B CA 1
ATOM 2478 C C . SER B 1 142 ? 26.387 21.909 -27.338 1.00 29.43 212 SER B C 1
ATOM 2479 O O . SER B 1 142 ? 27.561 22.228 -27.178 1.00 29.66 212 SER B O 1
ATOM 2482 N N . LEU B 1 143 ? 25.832 21.783 -28.538 1.00 31.62 213 LEU B N 1
ATOM 2483 C CA . LEU B 1 143 ? 26.606 21.969 -29.759 1.00 31.12 213 LEU B CA 1
ATOM 2484 C C . LEU B 1 143 ? 27.249 23.353 -29.816 1.00 33.09 213 LEU B C 1
ATOM 2485 O O . LEU B 1 143 ? 28.421 23.486 -30.147 1.00 31.42 213 LEU B O 1
ATOM 2490 N N . ILE B 1 144 ? 26.469 24.376 -29.478 1.00 31.98 214 ILE B N 1
ATOM 2491 C CA . ILE B 1 144 ? 26.901 25.754 -29.653 1.00 32.10 214 ILE B CA 1
ATOM 2492 C C . ILE B 1 144 ? 27.855 26.214 -28.555 1.00 32.77 214 ILE B C 1
ATOM 2493 O O . ILE B 1 144 ? 28.829 26.907 -28.838 1.00 33.07 214 ILE B O 1
ATOM 2498 N N . THR B 1 145 ? 27.592 25.822 -27.312 1.00 30.24 215 THR B N 1
ATOM 2499 C CA . THR B 1 145 ? 28.514 26.170 -26.235 1.00 31.18 215 THR B CA 1
ATOM 2500 C C . THR B 1 145 ? 29.871 25.475 -26.439 1.00 31.52 215 THR B C 1
ATOM 2501 O O . THR B 1 145 ? 30.937 26.077 -26.236 1.00 32.29 215 THR B O 1
ATOM 2505 N N . LEU B 1 146 ? 29.849 24.231 -26.883 1.00 43.23 216 LEU B N 1
ATOM 2506 C CA . LEU B 1 146 ? 31.066 23.514 -27.201 1.00 40.42 216 LEU B CA 1
ATOM 2507 C C . LEU B 1 146 ? 31.809 24.195 -28.319 1.00 39.24 216 LEU B C 1
ATOM 2508 O O . LEU B 1 146 ? 32.986 24.353 -28.251 1.00 40.30 216 LEU B O 1
ATOM 2513 N N . TYR B 1 147 ? 31.112 24.619 -29.347 1.00 36.94 217 TYR B N 1
ATOM 2514 C CA . TYR B 1 147 ? 31.742 25.357 -30.404 1.00 37.23 217 TYR B CA 1
ATOM 2515 C C . TYR B 1 147 ? 32.427 26.580 -29.860 1.00 39.46 217 TYR B C 1
ATOM 2516 O O . TYR B 1 147 ? 33.556 26.815 -30.137 1.00 39.12 217 TYR B O 1
ATOM 2525 N N . ILE B 1 148 ? 31.712 27.353 -29.068 1.00 30.64 218 ILE B N 1
ATOM 2526 C CA . ILE B 1 148 ? 32.251 28.595 -28.533 1.00 31.47 218 ILE B CA 1
ATOM 2527 C C . ILE B 1 148 ? 33.497 28.322 -27.703 1.00 34.29 218 ILE B C 1
ATOM 2528 O O . ILE B 1 148 ? 34.481 29.051 -27.788 1.00 33.99 218 ILE B O 1
ATOM 2533 N N . GLN B 1 149 ? 33.462 27.242 -26.930 1.00 43.82 219 GLN B N 1
ATOM 2534 C CA . GLN B 1 149 ? 34.583 26.884 -26.073 1.00 44.90 219 GLN B CA 1
ATOM 2535 C C . GLN B 1 149 ? 35.840 26.475 -26.840 1.00 35.40 219 GLN B C 1
ATOM 2536 O O . GLN B 1 149 ? 36.930 26.470 -26.270 1.00 47.75 219 GLN B O 1
ATOM 2542 N N . THR B 1 150 ? 35.702 26.148 -28.113 1.00 46.83 220 THR B N 1
ATOM 2543 C CA . THR B 1 150 ? 36.850 25.769 -28.920 1.00 42.85 220 THR B CA 1
ATOM 2544 C C . THR B 1 150 ? 37.653 26.947 -29.443 1.00 54.93 220 THR B C 1
ATOM 2545 O O . THR B 1 150 ? 38.725 26.764 -29.964 1.00 48.77 220 THR B O 1
ATOM 2549 N N . PHE B 1 151 ? 37.112 28.148 -29.326 1.00 61.42 221 PHE B N 1
ATOM 2550 C CA . PHE B 1 151 ? 37.839 29.326 -29.740 1.00 46.63 221 PHE B CA 1
ATOM 2551 C C . PHE B 1 151 ? 38.960 29.565 -28.764 1.00 58.61 221 PHE B C 1
ATOM 2552 O O . PHE B 1 151 ? 38.907 29.154 -27.617 1.00 63.53 221 PHE B O 1
ATOM 2560 N N . GLU B 1 152 ? 39.990 30.226 -29.257 1.00 91.68 222 GLU B N 1
ATOM 2561 C CA . GLU B 1 152 ? 41.143 30.536 -28.445 1.00 91.68 222 GLU B CA 1
ATOM 2562 C C . GLU B 1 152 ? 40.943 31.924 -27.908 1.00 91.68 222 GLU B C 1
ATOM 2563 O O . GLU B 1 152 ? 41.006 32.897 -28.639 1.00 91.68 222 GLU B O 1
ATOM 2569 N N . GLY B 1 153 ? 40.656 32.008 -26.625 1.00 72.99 223 GLY B N 1
ATOM 2570 C CA . GLY B 1 153 ? 40.346 33.286 -26.035 1.00 72.99 223 GLY B CA 1
ATOM 2571 C C . GLY B 1 153 ? 39.241 34.084 -26.703 1.00 72.99 223 GLY B C 1
ATOM 2572 O O . GLY B 1 153 ? 38.298 33.558 -27.262 1.00 72.99 223 GLY B O 1
ATOM 2573 N N . HIS B 1 154 ? 39.374 35.393 -26.624 1.00 67.65 224 HIS B N 1
ATOM 2574 C CA . HIS B 1 154 ? 38.307 36.292 -26.970 1.00 67.65 224 HIS B CA 1
ATOM 2575 C C . HIS B 1 154 ? 38.197 36.542 -28.464 1.00 67.65 224 HIS B C 1
ATOM 2576 O O . HIS B 1 154 ? 38.991 37.270 -29.033 1.00 67.65 224 HIS B O 1
ATOM 2583 N N . VAL B 1 155 ? 37.197 35.930 -29.089 1.00 80.89 225 VAL B N 1
ATOM 2584 C CA . VAL B 1 155 ? 36.963 36.099 -30.518 1.00 80.89 225 VAL B CA 1
ATOM 2585 C C . VAL B 1 155 ? 35.488 35.895 -30.844 1.00 80.89 225 VAL B C 1
ATOM 2586 O O . VAL B 1 155 ? 35.074 34.804 -31.234 1.00 80.89 225 VAL B O 1
ATOM 2590 N N . PRO B 1 156 ? 34.698 36.951 -30.677 1.00 57.04 226 PRO B N 1
ATOM 2591 C CA . PRO B 1 156 ? 33.265 36.874 -30.911 1.00 57.04 226 PRO B CA 1
ATOM 2592 C C . PRO B 1 156 ? 32.905 37.556 -32.207 1.00 57.04 226 PRO B C 1
ATOM 2593 O O . PRO B 1 156 ? 31.754 37.616 -32.575 1.00 57.04 226 PRO B O 1
ATOM 2597 N N . GLU B 1 157 ? 33.899 38.066 -32.902 1.00 58.58 227 GLU B N 1
ATOM 2598 C CA . GLU B 1 157 ? 33.625 38.770 -34.130 1.00 87.25 227 GLU B CA 1
ATOM 2599 C C . GLU B 1 157 ? 33.109 37.816 -35.166 1.00 47.89 227 GLU B C 1
ATOM 2600 O O . GLU B 1 157 ? 32.397 38.203 -36.057 1.00 79.09 227 GLU B O 1
ATOM 2606 N N . LEU B 1 158 ? 33.462 36.555 -35.044 1.00 50.58 228 LEU B N 1
ATOM 2607 C CA . LEU B 1 158 ? 33.074 35.627 -36.076 1.00 54.69 228 LEU B CA 1
ATOM 2608 C C . LEU B 1 158 ? 31.748 34.919 -35.827 1.00 67.65 228 LEU B C 1
ATOM 2609 O O . LEU B 1 158 ? 31.254 34.227 -36.674 1.00 55.28 228 LEU B O 1
ATOM 2614 N N . VAL B 1 159 ? 31.154 35.121 -34.678 1.00 42.55 229 VAL B N 1
ATOM 2615 C CA . VAL B 1 159 ? 29.853 34.522 -34.438 1.00 46.52 229 VAL B CA 1
ATOM 2616 C C . VAL B 1 159 ? 28.684 35.463 -34.508 1.00 39.37 229 VAL B C 1
ATOM 2617 O O . VAL B 1 159 ? 28.776 36.610 -34.189 1.00 39.40 229 VAL B O 1
ATOM 2621 N N . ASN B 1 160 ? 27.556 34.936 -34.935 1.00 40.11 230 ASN B N 1
ATOM 2622 C CA . ASN B 1 160 ? 26.337 35.682 -35.076 1.00 47.10 230 ASN B CA 1
ATOM 2623 C C . ASN B 1 160 ? 25.190 34.858 -34.558 1.00 40.27 230 ASN B C 1
ATOM 2624 O O . ASN B 1 160 ? 25.121 33.693 -34.823 1.00 46.46 230 ASN B O 1
ATOM 2629 N N . TRP B 1 161 ? 24.283 35.458 -33.812 1.00 36.03 231 TRP B N 1
ATOM 2630 C CA . TRP B 1 161 ? 23.161 34.727 -33.262 1.00 35.89 231 TRP B CA 1
ATOM 2631 C C . TRP B 1 161 ? 21.959 35.617 -33.072 1.00 36.72 231 TRP B C 1
ATOM 2632 O O . TRP B 1 161 ? 22.087 36.799 -33.110 1.00 40.61 231 TRP B O 1
ATOM 2643 N N . ASP B 1 162 ? 20.807 35.022 -32.884 1.00 35.68 232 ASP B N 1
ATOM 2644 C CA . ASP B 1 162 ? 19.594 35.759 -32.666 1.00 38.20 232 ASP B CA 1
ATOM 2645 C C . ASP B 1 162 ? 19.206 35.785 -31.196 1.00 53.24 232 ASP B C 1
ATOM 2646 O O . ASP B 1 162 ? 18.095 36.051 -30.862 1.00 36.55 232 ASP B O 1
ATOM 2651 N N . LEU B 1 163 ? 20.157 35.555 -30.324 1.00 35.40 233 LEU B N 1
ATOM 2652 C CA . LEU B 1 163 ? 19.909 35.488 -28.908 1.00 34.17 233 LEU B CA 1
ATOM 2653 C C . LEU B 1 163 ? 19.502 36.828 -28.318 1.00 34.72 233 LEU B C 1
ATOM 2654 O O . LEU B 1 163 ? 20.072 37.817 -28.648 1.00 35.51 233 LEU B O 1
ATOM 2659 N N . SER B 1 164 ? 18.517 36.839 -27.440 1.00 32.57 234 SER B N 1
ATOM 2660 C CA . SER B 1 164 ? 18.135 38.063 -26.737 1.00 32.83 234 SER B CA 1
ATOM 2661 C C . SER B 1 164 ? 18.027 37.860 -25.218 1.00 31.77 234 SER B C 1
ATOM 2662 O O . SER B 1 164 ? 17.866 38.828 -24.463 1.00 31.67 234 SER B O 1
ATOM 2665 N N . LEU B 1 165 ? 18.123 36.604 -24.780 1.00 31.39 235 LEU B N 1
ATOM 2666 C CA . LEU B 1 165 ? 17.995 36.261 -23.372 1.00 31.05 235 LEU B CA 1
ATOM 2667 C C . LEU B 1 165 ? 18.932 35.108 -23.039 1.00 30.66 235 LEU B C 1
ATOM 2668 O O . LEU B 1 165 ? 19.005 34.114 -23.770 1.00 30.54 235 LEU B O 1
ATOM 2673 N N . PHE B 1 166 ? 19.626 35.246 -21.929 1.00 32.85 236 PHE B N 1
ATOM 2674 C CA . PHE B 1 166 ? 20.530 34.247 -21.432 1.00 32.94 236 PHE B CA 1
ATOM 2675 C C . PHE B 1 166 ? 20.441 34.245 -19.939 1.00 33.66 236 PHE B C 1
ATOM 2676 O O . PHE B 1 166 ? 20.580 35.256 -19.340 1.00 33.50 236 PHE B O 1
ATOM 2684 N N . TYR B 1 167 ? 20.192 33.115 -19.317 1.00 34.23 237 TYR B N 1
ATOM 2685 C CA . TYR B 1 167 ? 20.097 33.092 -17.867 1.00 37.10 237 TYR B CA 1
ATOM 2686 C C . TYR B 1 167 ? 20.409 31.765 -17.222 1.00 43.11 237 TYR B C 1
ATOM 2687 O O . TYR B 1 167 ? 20.412 30.761 -17.873 1.00 36.63 237 TYR B O 1
ATOM 2696 N N . LEU B 1 168 ? 20.657 31.783 -15.927 1.00 49.12 238 LEU B N 1
ATOM 2697 C CA . LEU B 1 168 ? 20.917 30.579 -15.179 1.00 52.78 238 LEU B CA 1
ATOM 2698 C C . LEU B 1 168 ? 19.731 30.183 -14.341 1.00 50.63 238 LEU B C 1
ATOM 2699 O O . LEU B 1 168 ? 19.093 31.017 -13.752 1.00 63.61 238 LEU B O 1
ATOM 2704 N N . ASP B 1 169 ? 19.420 28.901 -14.339 1.00 51.64 239 ASP B N 1
ATOM 2705 C CA . ASP B 1 169 ? 18.285 28.402 -13.597 1.00 58.30 239 ASP B CA 1
ATOM 2706 C C . ASP B 1 169 ? 18.746 27.926 -12.229 1.00 109.54 239 ASP B C 1
ATOM 2707 O O . ASP B 1 169 ? 18.830 28.709 -11.283 1.00 77.05 239 ASP B O 1
ATOM 2712 N N . LEU C 1 8 ? 2.524 24.015 13.250 1.00 99.39 78 LEU C N 1
ATOM 2713 C CA . LEU C 1 8 ? 3.367 23.121 12.468 1.00 82.39 78 LEU C CA 1
ATOM 2714 C C . LEU C 1 8 ? 2.502 22.136 11.690 1.00 101.28 78 LEU C C 1
ATOM 2715 O O . LEU C 1 8 ? 2.803 21.794 10.548 1.00 167.94 78 LEU C O 1
ATOM 2720 N N . ALA C 1 9 ? 1.425 21.678 12.320 1.00 101.58 79 ALA C N 1
ATOM 2721 C CA . ALA C 1 9 ? 0.499 20.756 11.677 1.00 112.84 79 ALA C CA 1
ATOM 2722 C C . ALA C 1 9 ? -0.354 21.473 10.634 1.00 105.19 79 ALA C C 1
ATOM 2723 O O . ALA C 1 9 ? -0.820 20.860 9.674 1.00 90.08 79 ALA C O 1
ATOM 2725 N N . GLU C 1 10 ? -0.557 22.768 10.798 1.00 145.00 80 GLU C N 1
ATOM 2726 C CA . GLU C 1 10 ? -1.337 23.498 9.816 1.00 113.70 80 GLU C CA 1
ATOM 2727 C C . GLU C 1 10 ? -0.471 23.684 8.593 1.00 119.44 80 GLU C C 1
ATOM 2728 O O . GLU C 1 10 ? -0.953 23.648 7.467 1.00 115.96 80 GLU C O 1
ATOM 2734 N N . GLN C 1 11 ? 0.820 23.861 8.791 1.00 116.03 81 GLN C N 1
ATOM 2735 C CA . GLN C 1 11 ? 1.670 23.900 7.638 1.00 125.18 81 GLN C CA 1
ATOM 2736 C C . GLN C 1 11 ? 1.225 22.735 6.778 1.00 134.80 81 GLN C C 1
ATOM 2737 O O . GLN C 1 11 ? 0.948 22.891 5.599 1.00 98.36 81 GLN C O 1
ATOM 2743 N N . TYR C 1 12 ? 1.145 21.563 7.392 1.00 79.30 82 TYR C N 1
ATOM 2744 C CA . TYR C 1 12 ? 0.822 20.344 6.667 1.00 78.72 82 TYR C CA 1
ATOM 2745 C C . TYR C 1 12 ? -0.498 20.490 5.911 1.00 88.51 82 TYR C C 1
ATOM 2746 O O . TYR C 1 12 ? -0.646 19.986 4.798 1.00 78.49 82 TYR C O 1
ATOM 2755 N N . GLU C 1 13 ? -1.454 21.195 6.496 1.00 78.42 83 GLU C N 1
ATOM 2756 C CA . GLU C 1 13 ? -2.724 21.408 5.818 1.00 106.82 83 GLU C CA 1
ATOM 2757 C C . GLU C 1 13 ? -2.540 22.377 4.669 1.00 110.98 83 GLU C C 1
ATOM 2758 O O . GLU C 1 13 ? -3.116 22.221 3.600 1.00 89.56 83 GLU C O 1
ATOM 2764 N N . ARG C 1 14 ? -1.721 23.392 4.880 1.00 108.61 84 ARG C N 1
ATOM 2765 C CA . ARG C 1 14 ? -1.446 24.298 3.786 1.00 108.94 84 ARG C CA 1
ATOM 2766 C C . ARG C 1 14 ? -1.012 23.438 2.620 1.00 87.96 84 ARG C C 1
ATOM 2767 O O . ARG C 1 14 ? -1.709 23.333 1.628 1.00 100.20 84 ARG C O 1
ATOM 2775 N N . ASP C 1 15 ? 0.135 22.798 2.766 1.00 78.75 85 ASP C N 1
ATOM 2776 C CA . ASP C 1 15 ? 0.701 22.007 1.682 1.00 78.71 85 ASP C CA 1
ATOM 2777 C C . ASP C 1 15 ? -0.371 21.178 0.985 1.00 98.90 85 ASP C C 1
ATOM 2778 O O . ASP C 1 15 ? -0.492 21.204 -0.241 1.00 79.13 85 ASP C O 1
ATOM 2783 N N . ARG C 1 16 ? -1.162 20.465 1.768 1.00 73.67 86 ARG C N 1
ATOM 2784 C CA . ARG C 1 16 ? -2.156 19.577 1.209 1.00 72.52 86 ARG C CA 1
ATOM 2785 C C . ARG C 1 16 ? -2.968 20.265 0.139 1.00 110.13 86 ARG C C 1
ATOM 2786 O O . ARG C 1 16 ? -2.937 19.887 -1.024 1.00 71.34 86 ARG C O 1
ATOM 2794 N N . LYS C 1 17 ? -3.696 21.295 0.546 1.00 149.58 87 LYS C N 1
ATOM 2795 C CA . LYS C 1 17 ? -4.562 22.038 -0.358 1.00 75.64 87 LYS C CA 1
ATOM 2796 C C . LYS C 1 17 ? -3.859 22.350 -1.659 1.00 127.26 87 LYS C C 1
ATOM 2797 O O . LYS C 1 17 ? -4.394 22.116 -2.729 1.00 73.32 87 LYS C O 1
ATOM 2803 N N . ALA C 1 18 ? -2.660 22.899 -1.546 1.00 53.40 88 ALA C N 1
ATOM 2804 C CA . ALA C 1 18 ? -1.895 23.351 -2.706 1.00 60.10 88 ALA C CA 1
ATOM 2805 C C . ALA C 1 18 ? -1.557 22.203 -3.650 1.00 65.83 88 ALA C C 1
ATOM 2806 O O . ALA C 1 18 ? -1.500 22.379 -4.868 1.00 81.23 88 ALA C O 1
ATOM 2808 N N . ILE C 1 19 ? -1.327 21.028 -3.074 1.00 93.59 89 ILE C N 1
ATOM 2809 C CA . ILE C 1 19 ? -0.969 19.844 -3.843 1.00 79.91 89 ILE C CA 1
ATOM 2810 C C . ILE C 1 19 ? -2.144 19.348 -4.681 1.00 92.20 89 ILE C C 1
ATOM 2811 O O . ILE C 1 19 ? -1.989 19.041 -5.865 1.00 58.35 89 ILE C O 1
ATOM 2816 N N . ILE C 1 20 ? -3.319 19.351 -4.076 1.00 56.52 90 ILE C N 1
ATOM 2817 C CA . ILE C 1 20 ? -4.537 18.958 -4.741 1.00 116.85 90 ILE C CA 1
ATOM 2818 C C . ILE C 1 20 ? -4.821 19.926 -5.853 1.00 136.40 90 ILE C C 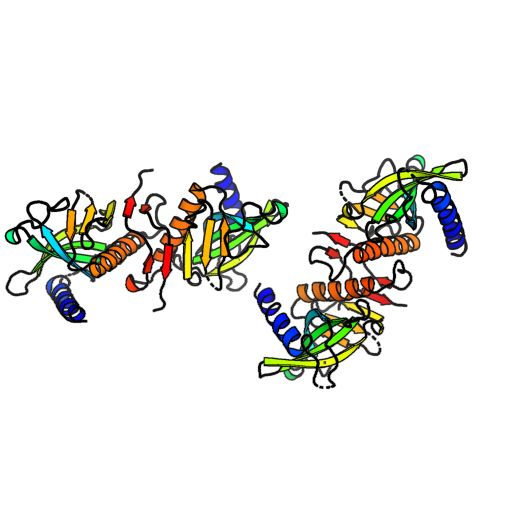1
ATOM 2819 O O . ILE C 1 20 ? -5.172 19.551 -6.965 1.00 71.48 90 ILE C O 1
ATOM 2824 N N . ASN C 1 21 ? -4.668 21.192 -5.512 1.00 85.07 91 ASN C N 1
ATOM 2825 C CA . ASN C 1 21 ? -4.961 22.276 -6.414 1.00 61.51 91 ASN C CA 1
ATOM 2826 C C . ASN C 1 21 ? -4.016 22.314 -7.601 1.00 105.92 91 ASN C C 1
ATOM 2827 O O . ASN C 1 21 ? -4.395 22.719 -8.688 1.00 98.28 91 ASN C O 1
ATOM 2832 N N . CYS C 1 22 ? -2.780 21.893 -7.370 1.00 86.60 92 CYS C N 1
ATOM 2833 C CA . CYS C 1 22 ? -1.767 21.875 -8.401 1.00 57.49 92 CYS C CA 1
ATOM 2834 C C . CYS C 1 22 ? -1.850 20.616 -9.227 1.00 86.25 92 CYS C C 1
ATOM 2835 O O . CYS C 1 22 ? -1.781 20.664 -10.444 1.00 65.03 92 CYS C O 1
ATOM 2838 N N . CYS C 1 23 ? -1.979 19.475 -8.567 1.00 56.85 93 CYS C N 1
ATOM 2839 C CA . CYS C 1 23 ? -1.837 18.207 -9.277 1.00 103.47 93 CYS C CA 1
ATOM 2840 C C . CYS C 1 23 ? -2.982 17.208 -9.210 1.00 72.81 93 CYS C C 1
ATOM 2841 O O . CYS C 1 23 ? -2.913 16.169 -9.843 1.00 76.85 93 CYS C O 1
ATOM 2844 N N . PHE C 1 24 ? -4.030 17.507 -8.464 1.00 60.26 94 PHE C N 1
ATOM 2845 C CA . PHE C 1 24 ? -5.132 16.568 -8.368 1.00 92.95 94 PHE C CA 1
ATOM 2846 C C . PHE C 1 24 ? -6.506 17.195 -8.595 1.00 142.50 94 PHE C C 1
ATOM 2847 O O . PHE C 1 24 ? -7.493 16.738 -8.042 1.00 77.89 94 PHE C O 1
ATOM 2855 N N . SER C 1 25 ? -6.554 18.214 -9.445 1.00 67.34 95 SER C N 1
ATOM 2856 C CA . SER C 1 25 ? -7.802 18.911 -9.719 1.00 143.71 95 SER C CA 1
ATOM 2857 C C . SER C 1 25 ? -8.341 18.751 -11.148 1.00 142.48 95 SER C C 1
ATOM 2858 O O . SER C 1 25 ? -9.519 18.985 -11.380 1.00 98.17 95 SER C O 1
ATOM 2861 N N . ARG C 1 26 ? -7.488 18.356 -12.092 1.00 144.58 96 ARG C N 1
ATOM 2862 C CA . ARG C 1 26 ? -7.884 18.258 -13.499 1.00 138.88 96 ARG C CA 1
ATOM 2863 C C . ARG C 1 26 ? -7.681 16.869 -14.110 1.00 123.77 96 ARG C C 1
ATOM 2864 O O . ARG C 1 26 ? -6.863 16.092 -13.649 1.00 90.23 96 ARG C O 1
ATOM 2872 N N . PRO C 1 27 ? -8.443 16.560 -15.148 1.00 117.62 97 PRO C N 1
ATOM 2873 C CA . PRO C 1 27 ? -8.461 15.211 -15.698 1.00 94.67 97 PRO C CA 1
ATOM 2874 C C . PRO C 1 27 ? -7.115 14.722 -16.164 1.00 101.63 97 PRO C C 1
ATOM 2875 O O . PRO C 1 27 ? -6.245 15.507 -16.505 1.00 70.80 97 PRO C O 1
ATOM 2879 N N . ASP C 1 28 ? -7.004 13.404 -16.132 1.00 69.41 98 ASP C N 1
ATOM 2880 C CA . ASP C 1 28 ? -5.871 12.666 -16.594 1.00 83.10 98 ASP C CA 1
ATOM 2881 C C . ASP C 1 28 ? -5.748 12.955 -18.046 1.00 95.96 98 ASP C C 1
ATOM 2882 O O . ASP C 1 28 ? -6.717 12.841 -18.761 1.00 80.87 98 ASP C O 1
ATOM 2887 N N . HIS C 1 29 ? -4.563 13.335 -18.489 1.00 66.29 99 HIS C N 1
ATOM 2888 C CA . HIS C 1 29 ? -4.418 13.743 -19.864 1.00 109.66 99 HIS C CA 1
ATOM 2889 C C . HIS C 1 29 ? -4.376 12.589 -20.818 1.00 74.20 99 HIS C C 1
ATOM 2890 O O . HIS C 1 29 ? -4.199 12.785 -21.995 1.00 112.84 99 HIS C O 1
ATOM 2897 N N . LYS C 1 30 ? -4.553 11.389 -20.306 1.00 80.08 100 LYS C N 1
ATOM 2898 C CA . LYS C 1 30 ? -4.418 10.189 -21.106 1.00 119.14 100 LYS C CA 1
ATOM 2899 C C . LYS C 1 30 ? -5.675 9.366 -21.031 1.00 101.10 100 LYS C C 1
ATOM 2900 O O . LYS C 1 30 ? -5.889 8.438 -21.786 1.00 82.34 100 LYS C O 1
ATOM 2906 N N . THR C 1 31 ? -6.507 9.726 -20.088 1.00 96.89 101 THR C N 1
ATOM 2907 C CA . THR C 1 31 ? -7.649 8.924 -19.764 1.00 121.51 101 THR C CA 1
ATOM 2908 C C . THR C 1 31 ? -8.904 9.738 -19.872 1.00 87.71 101 THR C C 1
ATOM 2909 O O . THR C 1 31 ? -9.948 9.219 -20.162 1.00 143.31 101 THR C O 1
ATOM 2913 N N . GLY C 1 32 ? -8.813 11.030 -19.633 1.00 108.52 102 GLY C N 1
ATOM 2914 C CA . GLY C 1 32 ? -10.023 11.805 -19.587 1.00 118.66 102 GLY C CA 1
ATOM 2915 C C . GLY C 1 32 ? -10.716 11.290 -18.363 1.00 146.78 102 GLY C C 1
ATOM 2916 O O . GLY C 1 32 ? -11.880 11.516 -18.129 1.00 88.20 102 GLY C O 1
ATOM 2917 N N . GLU C 1 33 ? -9.957 10.575 -17.557 1.00 107.24 103 GLU C N 1
ATOM 2918 C CA . GLU C 1 33 ? -10.439 10.196 -16.265 1.00 99.63 103 GLU C CA 1
ATOM 2919 C C . GLU C 1 33 ? -10.297 11.387 -15.358 1.00 69.32 103 GLU C C 1
ATOM 2920 O O . GLU C 1 33 ? -9.462 12.231 -15.563 1.00 61.19 103 GLU C O 1
ATOM 2926 N N . PRO C 1 34 ? -11.160 11.443 -14.367 1.00 78.37 104 PRO C N 1
ATOM 2927 C CA . PRO C 1 34 ? -11.053 12.411 -13.284 1.00 83.73 104 PRO C CA 1
ATOM 2928 C C . PRO C 1 34 ? -9.707 12.230 -12.614 1.00 60.49 104 PRO C C 1
ATOM 2929 O O . PRO C 1 34 ? -9.110 11.170 -12.708 1.00 93.65 104 PRO C O 1
ATOM 2933 N N . PRO C 1 35 ? -9.226 13.261 -11.953 1.00 73.49 105 PRO C N 1
ATOM 2934 C CA . PRO C 1 35 ? -7.899 13.205 -11.335 1.00 59.47 105 PRO C CA 1
ATOM 2935 C C . PRO C 1 35 ? -7.831 12.143 -10.244 1.00 98.83 105 PRO C C 1
ATOM 2936 O O . PRO C 1 35 ? -8.868 11.697 -9.747 1.00 54.67 105 PRO C O 1
ATOM 2940 N N . ASN C 1 36 ? -6.617 11.742 -9.880 1.00 55.48 106 ASN C N 1
ATOM 2941 C CA . ASN C 1 36 ? -6.421 10.900 -8.711 1.00 70.36 106 ASN C CA 1
ATOM 2942 C C . ASN C 1 36 ? -6.933 11.623 -7.472 1.00 46.51 106 ASN C C 1
ATOM 2943 O O . ASN C 1 36 ? -7.034 12.847 -7.459 1.00 51.97 106 ASN C O 1
ATOM 2948 N N . ASN C 1 37 ? -7.264 10.873 -6.439 1.00 54.24 107 ASN C N 1
ATOM 2949 C CA . ASN C 1 37 ? -7.625 11.451 -5.162 1.00 47.84 107 ASN C CA 1
ATOM 2950 C C . ASN C 1 37 ? -6.435 11.402 -4.216 1.00 70.15 107 ASN C C 1
ATOM 2951 O O . ASN C 1 37 ? -5.934 10.342 -3.926 1.00 55.48 107 ASN C O 1
ATOM 2956 N N . TYR C 1 38 ? -5.994 12.555 -3.743 1.00 52.46 108 TYR C N 1
ATOM 2957 C CA . TYR C 1 38 ? -4.891 12.673 -2.795 1.00 52.00 108 TYR C CA 1
ATOM 2958 C C . TYR C 1 38 ? -5.154 11.839 -1.538 1.00 47.13 108 TYR C C 1
ATOM 2959 O O . TYR C 1 38 ? -6.281 11.776 -1.056 1.00 64.06 108 TYR C O 1
ATOM 2968 N N . ILE C 1 39 ? -4.118 11.187 -1.021 1.00 42.97 109 ILE C N 1
ATOM 2969 C CA . ILE C 1 39 ? -4.233 10.437 0.231 1.00 49.75 109 ILE C CA 1
ATOM 2970 C C . ILE C 1 39 ? -3.360 11.056 1.317 1.00 46.91 109 ILE C C 1
ATOM 2971 O O . ILE C 1 39 ? -3.849 11.403 2.389 1.00 41.93 109 ILE C O 1
ATOM 2976 N N . THR C 1 40 ? -2.066 11.185 1.041 1.00 45.96 110 THR C N 1
ATOM 2977 C CA . THR C 1 40 ? -1.150 11.800 1.994 1.00 44.77 110 THR C CA 1
ATOM 2978 C C . THR C 1 40 ? 0.172 12.179 1.343 1.00 43.80 110 THR C C 1
ATOM 2979 O O . THR C 1 40 ? 0.440 11.823 0.196 1.00 52.36 110 THR C O 1
ATOM 2983 N N . HIS C 1 41 ? 0.999 12.899 2.087 1.00 45.35 111 HIS C N 1
ATOM 2984 C CA . HIS C 1 41 ? 2.319 13.271 1.602 1.00 55.27 111 HIS C CA 1
ATOM 2985 C C . HIS C 1 41 ? 3.312 13.372 2.750 1.00 45.07 111 HIS C C 1
ATOM 2986 O O . HIS C 1 41 ? 2.937 13.337 3.917 1.00 45.86 111 HIS C O 1
ATOM 2993 N N . VAL C 1 42 ? 4.585 13.495 2.405 1.00 39.74 112 VAL C N 1
ATOM 2994 C CA . VAL C 1 42 ? 5.611 13.802 3.387 1.00 52.83 112 VAL C CA 1
ATOM 2995 C C . VAL C 1 42 ? 6.735 14.563 2.708 1.00 58.00 112 VAL C C 1
ATOM 2996 O O . VAL C 1 42 ? 7.055 14.304 1.551 1.00 48.77 112 VAL C O 1
ATOM 3000 N N . ARG C 1 43 ? 7.327 15.506 3.429 1.00 53.91 113 ARG C N 1
ATOM 3001 C CA . ARG C 1 43 ? 8.499 16.204 2.929 1.00 45.20 113 ARG C CA 1
ATOM 3002 C C . ARG C 1 43 ? 9.710 15.305 3.095 1.00 39.54 113 ARG C C 1
ATOM 3003 O O . ARG C 1 43 ? 9.856 14.631 4.113 1.00 52.09 113 ARG C O 1
ATOM 3011 N N . ILE C 1 44 ? 10.565 15.283 2.081 1.00 49.48 114 ILE C N 1
ATOM 3012 C CA . ILE C 1 44 ? 11.765 14.467 2.125 1.00 51.86 114 ILE C CA 1
ATOM 3013 C C . ILE C 1 44 ? 12.990 15.269 1.723 1.00 57.04 114 ILE C C 1
ATOM 3014 O O . ILE C 1 44 ? 12.893 16.300 1.055 1.00 63.81 114 ILE C O 1
ATOM 3019 N N . ILE C 1 45 ? 14.146 14.774 2.139 1.00 52.55 115 ILE C N 1
ATOM 3020 C CA . ILE C 1 45 ? 15.420 15.355 1.762 1.00 45.75 115 ILE C CA 1
ATOM 3021 C C . ILE C 1 45 ? 16.117 14.365 0.847 1.00 47.25 115 ILE C C 1
ATOM 3022 O O . ILE C 1 45 ? 16.274 13.197 1.199 1.00 57.69 115 ILE C O 1
ATOM 3027 N N . GLU C 1 46 ? 16.509 14.824 -0.329 1.00 55.30 116 GLU C N 1
ATOM 3028 C CA . GLU C 1 46 ? 17.229 13.997 -1.281 1.00 43.86 116 GLU C CA 1
ATOM 3029 C C . GLU C 1 46 ? 18.677 14.463 -1.408 1.00 86.78 116 GLU C C 1
ATOM 3030 O O . GLU C 1 46 ? 18.938 15.651 -1.427 1.00 59.96 116 GLU C O 1
ATOM 3036 N N . ASP C 1 47 ? 19.616 13.526 -1.483 1.00 64.04 117 ASP C N 1
ATOM 3037 C CA . ASP C 1 47 ? 21.015 13.870 -1.742 1.00 53.99 117 ASP C CA 1
ATOM 3038 C C . ASP C 1 47 ? 21.366 13.573 -3.192 1.00 59.11 117 ASP C C 1
ATOM 3039 O O . ASP C 1 47 ? 21.377 12.416 -3.607 1.00 59.87 117 ASP C O 1
ATOM 3044 N N . SER C 1 48 ? 21.668 14.622 -3.954 1.00 69.37 118 SER C N 1
ATOM 3045 C CA . SER C 1 48 ? 21.891 14.487 -5.390 1.00 80.02 118 SER C CA 1
ATOM 3046 C C . SER C 1 48 ? 23.080 13.591 -5.750 1.00 59.87 118 SER C C 1
ATOM 3047 O O . SER C 1 48 ? 23.089 12.967 -6.811 1.00 85.45 118 SER C O 1
ATOM 3050 N N . LYS C 1 49 ? 24.074 13.520 -4.871 1.00 69.32 119 LYS C N 1
ATOM 3051 C CA . LYS C 1 49 ? 25.236 12.668 -5.126 1.00 128.70 119 LYS C CA 1
ATOM 3052 C C . LYS C 1 49 ? 25.074 11.250 -4.574 1.00 60.95 119 LYS C C 1
ATOM 3053 O O . LYS C 1 49 ? 25.681 10.307 -5.078 1.00 84.54 119 LYS C O 1
ATOM 3059 N N . PHE C 1 50 ? 24.266 11.102 -3.534 1.00 97.14 120 PHE C N 1
ATOM 3060 C CA . PHE C 1 50 ? 23.996 9.796 -2.942 1.00 97.61 120 PHE C CA 1
ATOM 3061 C C . PHE C 1 50 ? 22.512 9.528 -2.965 1.00 81.79 120 PHE C C 1
ATOM 3062 O O . PHE C 1 50 ? 21.824 9.648 -1.973 1.00 47.66 120 PHE C O 1
ATOM 3070 N N . PRO C 1 51 ? 22.031 9.170 -4.133 1.00 60.17 121 PRO C N 1
ATOM 3071 C CA . PRO C 1 51 ? 20.606 9.008 -4.359 1.00 88.05 121 PRO C CA 1
ATOM 3072 C C . PRO C 1 51 ? 20.104 7.686 -3.840 1.00 74.10 121 PRO C C 1
ATOM 3073 O O . PRO C 1 51 ? 18.915 7.531 -3.636 1.00 75.93 121 PRO C O 1
ATOM 3077 N N . SER C 1 52 ? 21.003 6.741 -3.647 1.00 61.64 122 SER C N 1
ATOM 3078 C CA . SER C 1 52 ? 20.625 5.362 -3.446 1.00 46.56 122 SER C CA 1
ATOM 3079 C C . SER C 1 52 ? 21.088 4.766 -2.138 1.00 81.09 122 SER C C 1
ATOM 3080 O O . SER C 1 52 ? 20.868 3.593 -1.900 1.00 57.69 122 SER C O 1
ATOM 3083 N N . SER C 1 53 ? 21.746 5.551 -1.302 1.00 48.47 123 SER C N 1
ATOM 3084 C CA . SER C 1 53 ? 22.353 4.997 -0.115 1.00 67.92 123 SER C CA 1
ATOM 3085 C C . SER C 1 53 ? 22.563 6.028 0.963 1.00 46.93 123 SER C C 1
ATOM 3086 O O . SER C 1 53 ? 22.496 7.207 0.715 1.00 70.58 123 SER C O 1
ATOM 3089 N N . ARG C 1 54 ? 22.816 5.575 2.175 1.00 62.25 124 ARG C N 1
ATOM 3090 C CA . ARG C 1 54 ? 23.006 6.507 3.278 1.00 64.26 124 ARG C CA 1
ATOM 3091 C C . ARG C 1 54 ? 24.149 7.456 2.955 1.00 69.77 124 ARG C C 1
ATOM 3092 O O . ARG C 1 54 ? 25.276 7.016 2.729 1.00 95.38 124 ARG C O 1
ATOM 3100 N N . PRO C 1 55 ? 23.855 8.764 2.908 1.00 58.34 125 PRO C N 1
ATOM 3101 C CA . PRO C 1 55 ? 24.869 9.793 2.664 1.00 88.21 125 PRO C CA 1
ATOM 3102 C C . PRO C 1 55 ? 25.742 10.012 3.895 1.00 84.36 125 PRO C C 1
ATOM 3103 O O . PRO C 1 55 ? 25.273 9.807 5.014 1.00 66.31 125 PRO C O 1
ATOM 3107 N N . PRO C 1 56 ? 26.965 10.477 3.685 1.00 68.78 126 PRO C N 1
ATOM 3108 C CA . PRO C 1 56 ? 27.916 10.744 4.757 1.00 74.44 126 PRO C CA 1
ATOM 3109 C C . PRO C 1 56 ? 27.529 11.925 5.604 1.00 71.40 126 PRO C C 1
ATOM 3110 O O . PRO C 1 56 ? 27.118 12.936 5.083 1.00 87.09 126 PRO C O 1
ATOM 3114 N N . PRO C 1 57 ? 27.689 11.805 6.909 1.00 115.17 127 PRO C N 1
ATOM 3115 C CA . PRO C 1 57 ? 27.348 12.900 7.803 1.00 105.90 127 PRO C CA 1
ATOM 3116 C C . PRO C 1 57 ? 28.042 14.167 7.348 1.00 117.73 127 PRO C C 1
ATOM 3117 O O . PRO C 1 57 ? 27.628 15.268 7.682 1.00 94.36 127 PRO C O 1
ATOM 3121 N N . ASP C 1 58 ? 29.096 14.008 6.569 1.00 120.87 128 ASP C N 1
ATOM 3122 C CA . ASP C 1 58 ? 29.848 15.158 6.105 1.00 148.05 128 ASP C CA 1
ATOM 3123 C C . ASP C 1 58 ? 29.360 15.681 4.769 1.00 123.15 128 ASP C C 1
ATOM 3124 O O . ASP C 1 58 ? 30.125 16.296 4.041 1.00 125.06 128 ASP C O 1
ATOM 3129 N N . SER C 1 59 ? 28.098 15.449 4.434 1.00 84.98 129 SER C N 1
ATOM 3130 C CA . SER C 1 59 ? 27.649 15.789 3.093 1.00 69.96 129 SER C CA 1
ATOM 3131 C C . SER C 1 59 ? 27.063 17.160 2.947 1.00 83.92 129 SER C C 1
ATOM 3132 O O . SER C 1 59 ? 26.397 17.669 3.834 1.00 98.41 129 SER C O 1
ATOM 3135 N N . LYS C 1 60 ? 27.311 17.721 1.774 1.00 88.00 130 LYS C N 1
ATOM 3136 C CA . LYS C 1 60 ? 27.097 19.125 1.448 1.00 88.00 130 LYS C CA 1
ATOM 3137 C C . LYS C 1 60 ? 25.691 19.638 1.594 1.00 88.00 130 LYS C C 1
ATOM 3138 O O . LYS C 1 60 ? 24.752 19.034 1.123 1.00 88.00 130 LYS C O 1
ATOM 3144 N N . LEU C 1 61 ? 25.559 20.788 2.197 1.00 83.81 131 LEU C N 1
ATOM 3145 C CA . LEU C 1 61 ? 24.255 21.360 2.342 1.00 83.81 131 LEU C CA 1
ATOM 3146 C C . LEU C 1 61 ? 23.705 21.780 0.994 1.00 83.81 131 LEU C C 1
ATOM 3147 O O . LEU C 1 61 ? 22.505 21.826 0.846 1.00 83.81 131 LEU C O 1
ATOM 3152 N N . GLU C 1 62 ? 24.581 22.056 0.019 1.00 99.38 132 GLU C N 1
ATOM 3153 C CA . GLU C 1 62 ? 24.163 22.381 -1.345 1.00 99.38 132 GLU C CA 1
ATOM 3154 C C . GLU C 1 62 ? 23.666 21.207 -2.192 1.00 99.38 132 GLU C C 1
ATOM 3155 O O . GLU C 1 62 ? 22.957 21.413 -3.180 1.00 99.38 132 GLU C O 1
ATOM 3161 N N . ASN C 1 63 ? 24.031 19.982 -1.825 1.00 105.50 133 ASN C N 1
ATOM 3162 C CA . ASN C 1 63 ? 23.516 18.827 -2.555 1.00 77.02 133 ASN C CA 1
ATOM 3163 C C . ASN C 1 63 ? 22.297 18.181 -1.898 1.00 51.49 133 ASN C C 1
ATOM 3164 O O . ASN C 1 63 ? 21.828 17.133 -2.337 1.00 74.81 133 ASN C O 1
ATOM 3169 N N . LYS C 1 64 ? 21.782 18.820 -0.853 1.00 73.75 134 LYS C N 1
ATOM 3170 C CA . LYS C 1 64 ? 20.528 18.392 -0.244 1.00 55.82 134 LYS C CA 1
ATOM 3171 C C . LYS C 1 64 ? 19.372 19.117 -0.928 1.00 98.70 134 LYS C C 1
ATOM 3172 O O . LYS C 1 64 ? 19.311 20.347 -0.921 1.00 73.97 134 LYS C O 1
ATOM 3178 N N . LYS C 1 65 ? 18.472 18.378 -1.548 1.00 61.26 135 LYS C N 1
ATOM 3179 C CA . LYS C 1 65 ? 17.343 19.022 -2.168 1.00 58.92 135 LYS C CA 1
ATOM 3180 C C . LYS C 1 65 ? 16.043 18.708 -1.472 1.00 90.37 135 LYS C C 1
ATOM 3181 O O . LYS C 1 65 ? 15.832 17.602 -1.033 1.00 64.50 135 LYS C O 1
ATOM 3187 N N . LYS C 1 66 ? 15.170 19.698 -1.396 1.00 62.58 136 LYS C N 1
ATOM 3188 C CA . LYS C 1 66 ? 13.855 19.559 -0.784 1.00 53.79 136 LYS C CA 1
ATOM 3189 C C . LYS C 1 66 ? 12.877 18.975 -1.792 1.00 61.33 136 LYS C C 1
ATOM 3190 O O . LYS C 1 66 ? 12.717 19.505 -2.894 1.00 56.31 136 LYS C O 1
ATOM 3196 N N . ARG C 1 67 ? 12.193 17.916 -1.384 1.00 50.88 137 ARG C N 1
ATOM 3197 C CA . ARG C 1 67 ? 11.241 17.229 -2.233 1.00 45.73 137 ARG C CA 1
ATOM 3198 C C . ARG C 1 67 ? 10.034 16.781 -1.443 1.00 45.19 137 ARG C C 1
ATOM 3199 O O . ARG C 1 67 ? 9.947 17.003 -0.261 1.00 47.14 137 ARG C O 1
ATOM 3207 N N . LEU C 1 68 ? 9.115 16.112 -2.113 1.00 55.91 138 LEU C N 1
ATOM 3208 C CA . LEU C 1 68 ? 7.960 15.534 -1.434 1.00 53.75 138 LEU C CA 1
ATOM 3209 C C . LEU C 1 68 ? 7.598 14.175 -2.024 1.00 48.81 138 LEU C C 1
ATOM 3210 O O . LEU C 1 68 ? 7.783 13.930 -3.218 1.00 45.73 138 LEU C O 1
ATOM 3215 N N . LEU C 1 69 ? 7.102 13.291 -1.166 1.00 46.67 139 LEU C N 1
ATOM 3216 C CA . LEU C 1 69 ? 6.469 12.059 -1.602 1.00 45.87 139 LEU C CA 1
ATOM 3217 C C . LEU C 1 69 ? 4.974 12.218 -1.381 1.00 40.01 139 LEU C C 1
ATOM 3218 O O . LEU C 1 69 ? 4.544 12.653 -0.314 1.00 45.33 139 LEU C O 1
ATOM 3223 N N . ILE C 1 70 ? 4.186 11.870 -2.390 1.00 46.50 140 ILE C N 1
ATOM 3224 C CA . ILE C 1 70 ? 2.735 11.972 -2.303 1.00 56.08 140 ILE C CA 1
ATOM 3225 C C . ILE C 1 70 ? 2.088 10.633 -2.635 1.00 47.70 140 ILE C C 1
ATOM 3226 O O . ILE C 1 70 ? 2.520 9.940 -3.554 1.00 61.54 140 ILE C O 1
ATOM 3231 N N . LEU C 1 71 ? 1.061 10.264 -1.877 1.00 47.51 141 LEU C N 1
ATOM 3232 C CA . LEU C 1 71 ? 0.289 9.070 -2.191 1.00 46.71 141 LEU C CA 1
ATOM 3233 C C . LEU C 1 71 ? -1.111 9.461 -2.662 1.00 77.87 141 LEU C C 1
ATOM 3234 O O . LEU C 1 71 ? -1.714 10.402 -2.139 1.00 49.95 141 LEU C O 1
ATOM 3239 N N . SER C 1 72 ? -1.621 8.736 -3.654 1.00 62.74 142 SER C N 1
ATOM 3240 C CA . SER C 1 72 ? -2.939 9.021 -4.204 1.00 56.62 142 SER C CA 1
ATOM 3241 C C . SER C 1 72 ? -3.581 7.765 -4.787 1.00 63.99 142 SER C C 1
ATOM 3242 O O . SER C 1 72 ? -2.909 6.757 -5.015 1.00 52.68 142 SER C O 1
ATOM 3245 N N . ALA C 1 73 ? -4.885 7.845 -5.037 1.00 51.40 143 ALA C N 1
ATOM 3246 C CA . ALA C 1 73 ? -5.650 6.716 -5.559 1.00 83.98 143 ALA C CA 1
ATOM 3247 C C . ALA C 1 73 ? -6.454 7.100 -6.802 1.00 107.32 143 ALA C C 1
ATOM 3248 O O . ALA C 1 73 ? -6.945 8.223 -6.916 1.00 56.45 143 ALA C O 1
ATOM 3250 N N . LYS C 1 74 ? -6.663 6.132 -7.680 1.00 73.46 144 LYS C N 1
ATOM 3251 C CA . LYS C 1 74 ? -7.463 6.313 -8.882 1.00 66.58 144 LYS C CA 1
ATOM 3252 C C . LYS C 1 74 ? -8.920 6.585 -8.563 1.00 57.79 144 LYS C C 1
ATOM 3253 O O . LYS C 1 74 ? -9.460 6.020 -7.640 1.00 105.70 144 LYS C O 1
ATOM 3259 N N . PRO C 1 75 ? -9.535 7.455 -9.346 1.00 124.43 145 PRO C N 1
ATOM 3260 C CA . PRO C 1 75 ? -10.881 7.968 -9.107 1.00 55.36 145 PRO C CA 1
ATOM 3261 C C . PRO C 1 75 ? -11.907 6.980 -8.554 1.00 139.53 145 PRO C C 1
ATOM 3262 O O . PRO C 1 75 ? -12.577 7.283 -7.570 1.00 62.78 145 PRO C O 1
ATOM 3266 N N . ASN C 1 76 ? -12.062 5.835 -9.197 1.00 94.20 146 ASN C N 1
ATOM 3267 C CA . ASN C 1 76 ? -13.061 4.870 -8.763 1.00 94.20 146 ASN C CA 1
ATOM 3268 C C . ASN C 1 76 ? -12.467 3.606 -8.150 1.00 94.20 146 ASN C C 1
ATOM 3269 O O . ASN C 1 76 ? -13.199 2.730 -7.682 1.00 94.20 146 ASN C O 1
ATOM 3274 N N . ASN C 1 77 ? -11.142 3.506 -8.181 1.00 88.35 147 ASN C N 1
ATOM 3275 C CA . ASN C 1 77 ? -10.448 2.337 -7.656 1.00 132.89 147 ASN C CA 1
ATOM 3276 C C . ASN C 1 77 ? -9.556 2.696 -6.476 1.00 132.66 147 ASN C C 1
ATOM 3277 O O . ASN C 1 77 ? -8.357 2.923 -6.636 1.00 87.98 147 ASN C O 1
ATOM 3282 N N . ALA C 1 78 ? -10.152 2.747 -5.290 1.00 71.42 148 ALA C N 1
ATOM 3283 C CA . ALA C 1 78 ? -9.421 3.110 -4.079 1.00 61.42 148 ALA C CA 1
ATOM 3284 C C . ALA C 1 78 ? -8.357 2.076 -3.731 1.00 74.34 148 ALA C C 1
ATOM 3285 O O . ALA C 1 78 ? -7.559 2.277 -2.817 1.00 82.01 148 ALA C O 1
ATOM 3287 N N . LYS C 1 79 ? -8.291 1.018 -4.512 1.00 92.87 149 LYS C N 1
ATOM 3288 C CA . LYS C 1 79 ? -7.294 0.000 -4.337 1.00 64.15 149 LYS C CA 1
ATOM 3289 C C . LYS C 1 79 ? -6.185 0.241 -5.286 1.00 73.48 149 LYS C C 1
ATOM 3290 O O . LYS C 1 79 ? -5.227 -0.477 -5.268 1.00 71.09 149 LYS C O 1
ATOM 3296 N N . LEU C 1 80 ? -6.321 1.225 -6.155 1.00 65.89 150 LEU C N 1
ATOM 3297 C CA . LEU C 1 80 ? -5.287 1.493 -7.135 1.00 48.55 150 LEU C CA 1
ATOM 3298 C C . LEU C 1 80 ? -4.520 2.725 -6.769 1.00 72.31 150 LEU C C 1
ATOM 3299 O O . LEU C 1 80 ? -5.020 3.817 -6.891 1.00 69.09 150 LEU C O 1
ATOM 3304 N N . ILE C 1 81 ? -3.293 2.542 -6.311 1.00 83.22 151 ILE C N 1
ATOM 3305 C CA . ILE C 1 81 ? -2.570 3.593 -5.648 1.00 51.40 151 ILE C CA 1
ATOM 3306 C C . ILE C 1 81 ? -1.284 3.920 -6.331 1.00 52.81 151 ILE C C 1
ATOM 3307 O O . ILE C 1 81 ? -0.609 3.067 -6.840 1.00 51.96 151 ILE C O 1
ATOM 3312 N N . GLN C 1 82 ? -0.970 5.195 -6.351 1.00 43.89 152 GLN C N 1
ATOM 3313 C CA . GLN C 1 82 ? 0.257 5.695 -6.966 1.00 46.72 152 GLN C CA 1
ATOM 3314 C C . GLN C 1 82 ? 1.106 6.505 -5.981 1.00 48.14 152 GLN C C 1
ATOM 3315 O O . GLN C 1 82 ? 0.582 7.189 -5.104 1.00 45.31 152 GLN C O 1
ATOM 3321 N N . ILE C 1 83 ? 2.421 6.405 -6.130 1.00 49.81 153 ILE C N 1
ATOM 3322 C CA . ILE C 1 83 ? 3.360 7.230 -5.387 1.00 43.25 153 ILE C CA 1
ATOM 3323 C C . ILE C 1 83 ? 3.921 8.305 -6.304 1.00 73.89 153 ILE C C 1
ATOM 3324 O O . ILE C 1 83 ? 4.330 8.005 -7.422 1.00 51.77 153 ILE C O 1
ATOM 3329 N N . HIS C 1 84 ? 3.975 9.544 -5.826 1.00 40.74 154 HIS C N 1
ATOM 3330 C CA . HIS C 1 84 ? 4.549 10.632 -6.615 1.00 41.08 154 HIS C CA 1
ATOM 3331 C C . HIS C 1 84 ? 5.702 11.308 -5.889 1.00 42.61 154 HIS C C 1
ATOM 3332 O O . HIS C 1 84 ? 5.632 11.527 -4.678 1.00 47.01 154 HIS C O 1
ATOM 3339 N N . LYS C 1 85 ? 6.758 11.643 -6.628 1.00 51.82 155 LYS C N 1
ATOM 3340 C CA . LYS C 1 85 ? 7.780 12.547 -6.106 1.00 45.33 155 LYS C CA 1
ATOM 3341 C C . LYS C 1 85 ? 7.561 13.938 -6.685 1.00 61.37 155 LYS C C 1
ATOM 3342 O O . LYS C 1 85 ? 7.480 14.106 -7.900 1.00 47.53 155 LYS C O 1
ATOM 3348 N N . ALA C 1 86 ? 7.466 14.933 -5.811 1.00 44.87 156 ALA C N 1
ATOM 3349 C CA . ALA C 1 86 ? 7.168 16.292 -6.242 1.00 49.32 156 ALA C CA 1
ATOM 3350 C C . ALA C 1 86 ? 8.104 17.272 -5.556 1.00 101.99 156 ALA C C 1
ATOM 3351 O O . ALA C 1 86 ? 8.856 16.892 -4.665 1.00 48.11 156 ALA C O 1
ATOM 3353 N N . ARG C 1 87 ? 7.997 18.535 -5.933 1.00 45.14 157 ARG C N 1
ATOM 3354 C CA . ARG C 1 87 ? 8.779 19.559 -5.308 1.00 68.79 157 ARG C CA 1
ATOM 3355 C C . ARG C 1 87 ? 8.057 20.900 -5.270 1.00 72.30 157 ARG C C 1
ATOM 3356 O O . ARG C 1 87 ? 7.185 21.139 -6.066 1.00 76.01 157 ARG C O 1
ATOM 3364 N N . GLU C 1 88 ? 8.396 21.755 -4.315 1.00 63.09 158 GLU C N 1
ATOM 3365 C CA . GLU C 1 88 ? 7.778 23.073 -4.229 1.00 64.94 158 GLU C CA 1
ATOM 3366 C C . GLU C 1 88 ? 8.725 24.159 -4.729 1.00 110.02 158 GLU C C 1
ATOM 3367 O O . GLU C 1 88 ? 9.710 24.489 -4.069 1.00 83.03 158 GLU C O 1
ATOM 3373 N N . ASN C 1 89 ? 8.411 24.691 -5.904 1.00 93.88 159 ASN C N 1
ATOM 3374 C CA . ASN C 1 89 ? 9.151 25.782 -6.524 1.00 93.80 159 ASN C CA 1
ATOM 3375 C C . ASN C 1 89 ? 9.082 27.032 -5.664 1.00 141.84 159 ASN C C 1
ATOM 3376 O O . ASN C 1 89 ? 8.233 27.137 -4.801 1.00 73.36 159 ASN C O 1
ATOM 3381 N N . SER C 1 90 ? 9.953 27.994 -5.917 1.00 85.12 160 SER C N 1
ATOM 3382 C CA . SER C 1 90 ? 9.916 29.268 -5.195 1.00 85.12 160 SER C CA 1
ATOM 3383 C C . SER C 1 90 ? 8.626 30.006 -5.474 1.00 85.12 160 SER C C 1
ATOM 3384 O O . SER C 1 90 ? 7.984 30.538 -4.596 1.00 85.12 160 SER C O 1
ATOM 3387 N N . ASP C 1 91 ? 8.234 30.038 -6.723 1.00 154.40 161 ASP C N 1
ATOM 3388 C CA . ASP C 1 91 ? 7.001 30.693 -7.024 1.00 63.69 161 ASP C CA 1
ATOM 3389 C C . ASP C 1 91 ? 6.047 30.293 -5.929 1.00 101.96 161 ASP C C 1
ATOM 3390 O O . ASP C 1 91 ? 5.117 30.987 -5.622 1.00 77.61 161 ASP C O 1
ATOM 3395 N N . GLY C 1 92 ? 6.299 29.152 -5.323 1.00 135.30 162 GLY C N 1
ATOM 3396 C CA . GLY C 1 92 ? 5.425 28.635 -4.288 1.00 93.87 162 GLY C CA 1
ATOM 3397 C C . GLY C 1 92 ? 4.441 27.634 -4.838 1.00 87.11 162 GLY C C 1
ATOM 3398 O O . GLY C 1 92 ? 3.507 27.250 -4.177 1.00 121.30 162 GLY C O 1
ATOM 3399 N N . SER C 1 93 ? 4.644 27.219 -6.068 1.00 61.57 163 SER C N 1
ATOM 3400 C CA . SER C 1 93 ? 3.761 26.258 -6.670 1.00 113.86 163 SER C CA 1
ATOM 3401 C C . SER C 1 93 ? 4.355 24.866 -6.471 1.00 101.73 163 SER C C 1
ATOM 3402 O O . SER C 1 93 ? 5.529 24.751 -6.215 1.00 99.07 163 SER C O 1
ATOM 3405 N N . PHE C 1 94 ? 3.559 23.816 -6.609 1.00 65.00 164 PHE C N 1
ATOM 3406 C CA . PHE C 1 94 ? 4.072 22.461 -6.453 1.00 77.94 164 PHE C CA 1
ATOM 3407 C C . PHE C 1 94 ? 4.009 21.779 -7.812 1.00 63.37 164 PHE C C 1
ATOM 3408 O O . PHE C 1 94 ? 3.137 22.091 -8.621 1.00 72.86 164 PHE C O 1
ATOM 3416 N N . GLN C 1 95 ? 4.910 20.840 -8.065 1.00 78.58 165 GLN C N 1
ATOM 3417 C CA . GLN C 1 95 ? 4.889 20.085 -9.314 1.00 74.38 165 GLN C CA 1
ATOM 3418 C C . GLN C 1 95 ? 5.418 18.649 -9.189 1.00 112.70 165 GLN C C 1
ATOM 3419 O O . GLN C 1 95 ? 6.518 18.424 -8.715 1.00 55.76 165 GLN C O 1
ATOM 3425 N N . ILE C 1 96 ? 4.617 17.686 -9.626 1.00 80.68 166 ILE C N 1
ATOM 3426 C CA . ILE C 1 96 ? 4.998 16.279 -9.595 1.00 64.96 166 ILE C CA 1
ATOM 3427 C C . ILE C 1 96 ? 6.024 15.969 -10.681 1.00 76.68 166 ILE C C 1
ATOM 3428 O O . ILE C 1 96 ? 5.822 16.309 -11.847 1.00 104.10 166 ILE C O 1
ATOM 3433 N N . GLY C 1 97 ? 7.116 15.311 -10.302 1.00 109.02 167 GLY C N 1
ATOM 3434 C CA . GLY C 1 97 ? 8.173 14.991 -11.247 1.00 78.60 167 GLY C CA 1
ATOM 3435 C C . GLY C 1 97 ? 8.286 13.522 -11.618 1.00 54.76 167 GLY C C 1
ATOM 3436 O O . GLY C 1 97 ? 8.859 13.178 -12.649 1.00 81.32 167 GLY C O 1
ATOM 3437 N N . ARG C 1 98 ? 7.750 12.652 -10.772 1.00 83.99 168 ARG C N 1
ATOM 3438 C CA . ARG C 1 98 ? 7.811 11.213 -11.003 1.00 43.79 168 ARG C CA 1
ATOM 3439 C C . ARG C 1 98 ? 6.555 10.545 -10.485 1.00 80.47 168 ARG C C 1
ATOM 3440 O O . ARG C 1 98 ? 5.942 11.020 -9.531 1.00 51.68 168 ARG C O 1
ATOM 3448 N N . THR C 1 99 ? 6.180 9.436 -11.110 1.00 44.36 169 THR C N 1
ATOM 3449 C CA . THR C 1 99 ? 5.062 8.643 -10.627 1.00 69.39 169 THR C CA 1
ATOM 3450 C C . THR C 1 99 ? 5.323 7.150 -10.810 1.00 68.65 169 THR C C 1
ATOM 3451 O O . THR C 1 99 ? 5.753 6.710 -11.880 1.00 58.56 169 THR C O 1
ATOM 3455 N N . TRP C 1 100 ? 5.079 6.401 -9.749 1.00 41.71 170 TRP C N 1
ATOM 3456 C CA . TRP C 1 100 ? 5.095 4.968 -9.801 1.00 47.04 170 TRP C CA 1
ATOM 3457 C C . TRP C 1 100 ? 3.766 4.434 -9.342 1.00 51.61 170 TRP C C 1
ATOM 3458 O O . TRP C 1 100 ? 3.032 5.106 -8.665 1.00 42.86 170 TRP C O 1
ATOM 3469 N N . GLN C 1 101 ? 3.481 3.197 -9.712 1.00 47.40 171 GLN C N 1
ATOM 3470 C CA . GLN C 1 101 ? 2.394 2.421 -9.145 1.00 45.30 171 GLN C CA 1
ATOM 3471 C C . GLN C 1 101 ? 2.830 1.995 -7.794 1.00 42.98 171 GLN C C 1
ATOM 3472 O O . GLN C 1 101 ? 3.958 1.685 -7.619 1.00 47.63 171 GLN C O 1
ATOM 3478 N N . LEU C 1 102 ? 1.937 1.890 -6.848 1.00 50.56 172 LEU C N 1
ATOM 3479 C CA . LEU C 1 102 ? 2.383 1.334 -5.601 1.00 52.52 172 LEU C CA 1
ATOM 3480 C C . LEU C 1 102 ? 2.872 -0.068 -5.834 1.00 54.23 172 LEU C C 1
ATOM 3481 O O . LEU C 1 102 ? 3.832 -0.477 -5.239 1.00 49.55 172 LEU C O 1
ATOM 3486 N N . THR C 1 103 ? 2.229 -0.782 -6.742 1.00 48.74 173 THR C N 1
ATOM 3487 C CA . THR C 1 103 ? 2.606 -2.167 -7.017 1.00 50.15 173 THR C CA 1
ATOM 3488 C C . THR C 1 103 ? 4.023 -2.282 -7.576 1.00 47.81 173 THR C C 1
ATOM 3489 O O . THR C 1 103 ? 4.575 -3.377 -7.637 1.00 59.52 173 THR C O 1
ATOM 3493 N N . GLU C 1 104 ? 4.613 -1.160 -7.942 1.00 41.98 174 GLU C N 1
ATOM 3494 C CA . GLU C 1 104 ? 5.987 -1.128 -8.392 1.00 43.86 174 GLU C CA 1
ATOM 3495 C C . GLU C 1 104 ? 6.959 -1.212 -7.234 1.00 42.07 174 GLU C C 1
ATOM 3496 O O . GLU C 1 104 ? 8.111 -1.527 -7.416 1.00 50.55 174 GLU C O 1
ATOM 3502 N N . LEU C 1 105 ? 6.491 -0.886 -6.043 1.00 48.93 175 LEU C N 1
ATOM 3503 C CA . LEU C 1 105 ? 7.336 -0.866 -4.852 1.00 45.02 175 LEU C CA 1
ATOM 3504 C C . LEU C 1 105 ? 7.590 -2.279 -4.339 1.00 47.36 175 LEU C C 1
ATOM 3505 O O . LEU C 1 105 ? 6.666 -2.958 -3.906 1.00 47.76 175 LEU C O 1
ATOM 3510 N N . VAL C 1 106 ? 8.844 -2.717 -4.385 1.00 48.77 176 VAL C N 1
ATOM 3511 C CA . VAL C 1 106 ? 9.188 -4.094 -4.023 1.00 51.06 176 VAL C CA 1
ATOM 3512 C C . VAL C 1 106 ? 9.793 -4.240 -2.624 1.00 55.72 176 VAL C C 1
ATOM 3513 O O . VAL C 1 106 ? 9.773 -5.323 -2.043 1.00 44.92 176 VAL C O 1
ATOM 3517 N N . ARG C 1 107 ? 10.302 -3.155 -2.061 1.00 51.66 177 ARG C N 1
ATOM 3518 C CA . ARG C 1 107 ? 10.868 -3.192 -0.723 1.00 50.95 177 ARG C CA 1
ATOM 3519 C C . ARG C 1 107 ? 10.795 -1.836 -0.066 1.00 41.55 177 ARG C C 1
ATOM 3520 O O . ARG C 1 107 ? 11.065 -0.837 -0.684 1.00 46.81 177 ARG C O 1
ATOM 3528 N N . VAL C 1 108 ? 10.424 -1.825 1.199 1.00 39.42 178 VAL C N 1
ATOM 3529 C CA . VAL C 1 108 ? 10.404 -0.626 2.016 1.00 41.38 178 VAL C CA 1
ATOM 3530 C C . VAL C 1 108 ? 11.284 -0.932 3.208 1.00 43.51 178 VAL C C 1
ATOM 3531 O O . VAL C 1 108 ? 11.148 -1.985 3.833 1.00 38.75 178 VAL C O 1
ATOM 3535 N N . GLU C 1 109 ? 12.179 -0.027 3.543 1.00 51.08 179 GLU C N 1
ATOM 3536 C CA . GLU C 1 109 ? 13.183 -0.308 4.531 1.00 48.80 179 GLU C CA 1
ATOM 3537 C C . GLU C 1 109 ? 13.545 0.915 5.347 1.00 49.13 179 GLU C C 1
ATOM 3538 O O . GLU C 1 109 ? 14.024 1.875 4.809 1.00 48.70 179 GLU C O 1
ATOM 3544 N N . LYS C 1 110 ? 13.325 0.872 6.654 1.00 47.76 180 LYS C N 1
ATOM 3545 C CA . LYS C 1 110 ? 13.740 1.956 7.535 1.00 48.92 180 LYS C CA 1
ATOM 3546 C C . LYS C 1 110 ? 15.247 1.893 7.712 1.00 51.10 180 LYS C C 1
ATOM 3547 O O . LYS C 1 110 ? 15.820 0.810 7.809 1.00 50.28 180 LYS C O 1
ATOM 3553 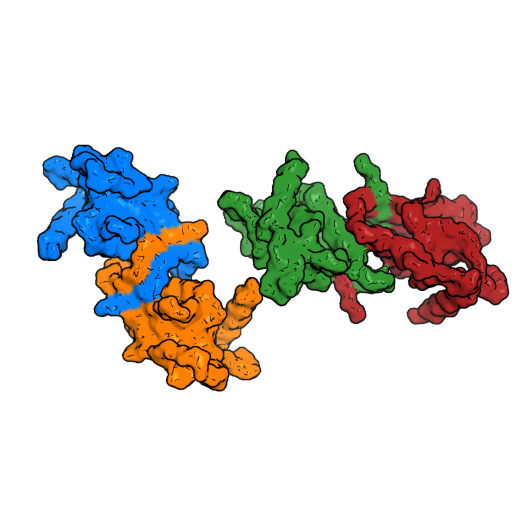N N . ASP C 1 111 ? 15.896 3.049 7.757 1.00 43.63 181 ASP C N 1
ATOM 3554 C CA . ASP C 1 111 ? 17.302 3.079 8.124 1.00 45.83 181 ASP C CA 1
ATOM 3555 C C . ASP C 1 111 ? 17.412 2.946 9.643 1.00 48.42 181 ASP C C 1
ATOM 3556 O O . ASP C 1 111 ? 17.025 3.850 10.378 1.00 51.03 181 ASP C O 1
ATOM 3561 N N . LEU C 1 112 ? 17.927 1.814 10.111 1.00 43.46 182 LEU C N 1
ATOM 3562 C CA . LEU C 1 112 ? 18.002 1.547 11.545 1.00 61.54 182 LEU C CA 1
ATOM 3563 C C . LEU C 1 112 ? 19.072 2.394 12.233 1.00 58.20 182 LEU C C 1
ATOM 3564 O O . LEU C 1 112 ? 19.083 2.510 13.456 1.00 60.77 182 LEU C O 1
ATOM 3569 N N . GLU C 1 113 ? 19.958 2.985 11.452 1.00 62.93 183 GLU C N 1
ATOM 3570 C CA . GLU C 1 113 ? 21.018 3.814 11.993 1.00 56.41 183 GLU C CA 1
ATOM 3571 C C . GLU C 1 113 ? 20.648 5.297 12.067 1.00 84.36 183 GLU C C 1
ATOM 3572 O O . GLU C 1 113 ? 21.138 6.004 12.929 1.00 71.46 183 GLU C O 1
ATOM 3578 N N . ILE C 1 114 ? 19.782 5.749 11.163 1.00 52.04 184 ILE C N 1
ATOM 3579 C CA . ILE C 1 114 ? 19.340 7.143 11.094 1.00 52.53 184 ILE C CA 1
ATOM 3580 C C . ILE C 1 114 ? 17.816 7.231 11.171 1.00 49.66 184 ILE C C 1
ATOM 3581 O O . ILE C 1 114 ? 17.113 6.756 10.282 1.00 46.37 184 ILE C O 1
ATOM 3586 N N . SER C 1 115 ? 17.311 7.858 12.225 1.00 53.83 185 SER C N 1
ATOM 3587 C CA . SER C 1 115 ? 15.876 7.872 12.490 1.00 64.61 185 SER C CA 1
ATOM 3588 C C . SER C 1 115 ? 15.041 8.548 11.394 1.00 83.82 185 SER C C 1
ATOM 3589 O O . SER C 1 115 ? 13.821 8.382 11.352 1.00 45.74 185 SER C O 1
ATOM 3592 N N . GLU C 1 116 ? 15.687 9.271 10.499 1.00 48.99 186 GLU C N 1
ATOM 3593 C CA . GLU C 1 116 ? 14.979 9.954 9.434 1.00 55.73 186 GLU C CA 1
ATOM 3594 C C . GLU C 1 116 ? 15.166 9.295 8.089 1.00 51.65 186 GLU C C 1
ATOM 3595 O O . GLU C 1 116 ? 14.501 9.651 7.147 1.00 45.69 186 GLU C O 1
ATOM 3601 N N . GLY C 1 117 ? 16.081 8.348 7.999 1.00 51.64 187 GLY C N 1
ATOM 3602 C CA . GLY C 1 117 ? 16.400 7.718 6.729 1.00 44.83 187 GLY C CA 1
ATOM 3603 C C . GLY C 1 117 ? 15.538 6.521 6.372 1.00 61.02 187 GLY C C 1
ATOM 3604 O O . GLY C 1 117 ? 15.038 5.804 7.239 1.00 41.57 187 GLY C O 1
ATOM 3605 N N . PHE C 1 118 ? 15.402 6.267 5.085 1.00 52.14 188 PHE C N 1
ATOM 3606 C CA . PHE C 1 118 ? 14.648 5.122 4.625 1.00 45.86 188 PHE C CA 1
ATOM 3607 C C . PHE C 1 118 ? 14.862 4.907 3.149 1.00 46.07 188 PHE C C 1
ATOM 3608 O O . PHE C 1 118 ? 15.108 5.845 2.429 1.00 37.17 188 PHE C O 1
ATOM 3616 N N . ILE C 1 119 ? 14.780 3.659 2.714 1.00 35.88 189 ILE C N 1
ATOM 3617 C CA . ILE C 1 119 ? 14.983 3.305 1.320 1.00 38.24 189 ILE C CA 1
ATOM 3618 C C . ILE C 1 119 ? 13.727 2.664 0.725 1.00 36.40 189 ILE C C 1
ATOM 3619 O O . ILE C 1 119 ? 13.186 1.698 1.270 1.00 37.49 189 ILE C O 1
ATOM 3624 N N . LEU C 1 120 ? 13.263 3.218 -0.387 1.00 42.35 190 LEU C N 1
ATOM 3625 C CA . LEU C 1 120 ? 12.195 2.607 -1.165 1.00 44.05 190 LEU C CA 1
ATOM 3626 C C . LEU C 1 120 ? 12.794 1.999 -2.431 1.00 39.69 190 LEU C C 1
ATOM 3627 O O . LEU C 1 120 ? 13.488 2.685 -3.170 1.00 45.29 190 LEU C O 1
ATOM 3632 N N . THR C 1 121 ? 12.535 0.715 -2.671 1.00 39.44 191 THR C N 1
ATOM 3633 C CA . THR C 1 121 ? 13.007 0.048 -3.878 1.00 46.83 191 THR C CA 1
ATOM 3634 C C . THR C 1 121 ? 11.869 -0.212 -4.858 1.00 51.02 191 THR C C 1
ATOM 3635 O O . THR C 1 121 ? 10.949 -0.976 -4.566 1.00 42.53 191 THR C O 1
ATOM 3647 N N . SER C 1 123 ? 12.081 0.272 -9.286 1.00 119.06 193 SER C N 1
ATOM 3648 C CA . SER C 1 123 ? 12.844 -0.210 -10.425 1.00 77.27 193 SER C CA 1
ATOM 3649 C C . SER C 1 123 ? 14.280 -0.216 -9.905 1.00 89.30 193 SER C C 1
ATOM 3650 O O . SER C 1 123 ? 15.124 -0.967 -10.391 1.00 87.19 193 SER C O 1
ATOM 3653 N N . LYS C 1 124 ? 14.545 0.619 -8.906 1.00 98.51 194 LYS C N 1
ATOM 3654 C CA . LYS C 1 124 ? 15.841 0.675 -8.249 1.00 81.96 194 LYS C CA 1
ATOM 3655 C C . LYS C 1 124 ? 15.710 1.225 -6.832 1.00 85.13 194 LYS C C 1
ATOM 3656 O O . LYS C 1 124 ? 14.614 1.501 -6.391 1.00 77.23 194 LYS C O 1
ATOM 3662 N N . LYS C 1 125 ? 16.825 1.372 -6.126 1.00 50.83 195 LYS C N 1
ATOM 3663 C CA . LYS C 1 125 ? 16.820 1.867 -4.747 1.00 64.49 195 LYS C CA 1
ATOM 3664 C C . LYS C 1 125 ? 16.772 3.388 -4.656 1.00 81.51 195 LYS C C 1
ATOM 3665 O O . LYS C 1 125 ? 17.419 4.087 -5.438 1.00 58.76 195 LYS C O 1
ATOM 3671 N N . TYR C 1 126 ? 16.015 3.896 -3.688 1.00 49.06 196 TYR C N 1
ATOM 3672 C CA . TYR C 1 126 ? 15.984 5.327 -3.418 1.00 46.74 196 TYR C CA 1
ATOM 3673 C C . TYR C 1 126 ? 16.121 5.608 -1.925 1.00 42.21 196 TYR C C 1
ATOM 3674 O O . TYR C 1 126 ? 15.296 5.173 -1.119 1.00 41.90 196 TYR C O 1
ATOM 3683 N N . TYR C 1 127 ? 17.174 6.331 -1.555 1.00 48.24 197 TYR C N 1
ATOM 3684 C CA . TYR C 1 127 ? 17.355 6.721 -0.165 1.00 39.10 197 TYR C CA 1
ATOM 3685 C C . TYR C 1 127 ? 16.821 8.129 0.056 1.00 47.02 197 TYR C C 1
ATOM 3686 O O . TYR C 1 127 ? 17.165 9.054 -0.678 1.00 49.63 197 TYR C O 1
ATOM 3695 N N . TRP C 1 128 ? 15.965 8.289 1.057 1.00 50.53 198 TRP C N 1
ATOM 3696 C CA . TRP C 1 128 ? 15.448 9.603 1.410 1.00 45.79 198 TRP C CA 1
ATOM 3697 C C . TRP C 1 128 ? 15.436 9.806 2.922 1.00 75.52 198 TRP C C 1
ATOM 3698 O O . TRP C 1 128 ? 15.368 8.844 3.688 1.00 51.18 198 TRP C O 1
ATOM 3709 N N . GLU C 1 129 ? 15.466 11.058 3.349 1.00 39.99 199 GLU C N 1
ATOM 3710 C CA . GLU C 1 129 ? 15.315 11.396 4.749 1.00 55.98 199 GLU C CA 1
ATOM 3711 C C . GLU C 1 129 ? 14.091 12.270 4.953 1.00 51.42 199 GLU C C 1
ATOM 3712 O O . GLU C 1 129 ? 13.784 13.091 4.121 1.00 56.41 199 GLU C O 1
ATOM 3718 N N . THR C 1 130 ? 13.397 12.098 6.065 1.00 42.05 200 THR C N 1
ATOM 3719 C CA . THR C 1 130 ? 12.346 13.027 6.452 1.00 60.74 200 THR C CA 1
ATOM 3720 C C . THR C 1 130 ? 12.975 14.104 7.328 1.00 84.21 200 THR C C 1
ATOM 3721 O O . THR C 1 130 ? 14.169 14.050 7.616 1.00 47.49 200 THR C O 1
ATOM 3725 N N . ASN C 1 131 ? 12.172 15.072 7.759 1.00 51.38 201 ASN C N 1
ATOM 3726 C CA . ASN C 1 131 ? 12.672 16.167 8.581 1.00 59.88 201 ASN C CA 1
ATOM 3727 C C . ASN C 1 131 ? 12.621 15.870 10.075 1.00 65.93 201 ASN C C 1
ATOM 3728 O O . ASN C 1 131 ? 13.156 16.625 10.879 1.00 116.66 201 ASN C O 1
ATOM 3733 N N . SER C 1 132 ? 11.968 14.777 10.448 1.00 59.95 202 SER C N 1
ATOM 3734 C CA . SER C 1 132 ? 11.943 14.358 11.844 1.00 76.34 202 SER C CA 1
ATOM 3735 C C . SER C 1 132 ? 11.608 12.873 11.959 1.00 79.87 202 SER C C 1
ATOM 3736 O O . SER C 1 132 ? 11.051 12.281 11.036 1.00 63.36 202 SER C O 1
ATOM 3739 N N . ALA C 1 133 ? 11.959 12.276 13.092 1.00 57.84 203 ALA C N 1
ATOM 3740 C CA . ALA C 1 133 ? 11.699 10.857 13.315 1.00 58.47 203 ALA C CA 1
ATOM 3741 C C . ALA C 1 133 ? 10.204 10.555 13.266 1.00 48.56 203 ALA C C 1
ATOM 3742 O O . ALA C 1 133 ? 9.791 9.532 12.733 1.00 42.39 203 ALA C O 1
ATOM 3744 N N . LYS C 1 134 ? 9.393 11.443 13.801 1.00 44.74 204 LYS C N 1
ATOM 3745 C CA . LYS C 1 134 ? 7.979 11.187 13.800 1.00 60.49 204 LYS C CA 1
ATOM 3746 C C . LYS C 1 134 ? 7.403 11.129 12.403 1.00 50.54 204 LYS C C 1
ATOM 3747 O O . LYS C 1 134 ? 6.514 10.355 12.139 1.00 43.10 204 LYS C O 1
ATOM 3753 N N . GLU C 1 135 ? 7.936 11.938 11.509 1.00 60.54 205 GLU C N 1
ATOM 3754 C CA . GLU C 1 135 ? 7.404 12.024 10.167 1.00 56.41 205 GLU C CA 1
ATOM 3755 C C . GLU C 1 135 ? 7.735 10.769 9.400 1.00 48.97 205 GLU C C 1
ATOM 3756 O O . GLU C 1 135 ? 6.936 10.269 8.653 1.00 45.63 205 GLU C O 1
ATOM 3762 N N . ARG C 1 136 ? 8.921 10.255 9.626 1.00 52.74 206 ARG C N 1
ATOM 3763 C CA . ARG C 1 136 ? 9.318 8.992 9.063 1.00 59.26 206 ARG C CA 1
ATOM 3764 C C . ARG C 1 136 ? 8.419 7.871 9.547 1.00 65.47 206 ARG C C 1
ATOM 3765 O O . ARG C 1 136 ? 7.850 7.145 8.764 1.00 53.72 206 ARG C O 1
ATOM 3773 N N . THR C 1 137 ? 8.295 7.743 10.857 1.00 52.54 207 THR C N 1
ATOM 3774 C CA . THR C 1 137 ? 7.419 6.746 11.449 1.00 46.27 207 THR C CA 1
ATOM 3775 C C . THR C 1 137 ? 6.024 6.782 10.833 1.00 56.33 207 THR C C 1
ATOM 3776 O O . THR C 1 137 ? 5.526 5.767 10.351 1.00 46.64 207 THR C O 1
ATOM 3780 N N . VAL C 1 138 ? 5.398 7.955 10.849 1.00 43.03 208 VAL C N 1
ATOM 3781 C CA . VAL C 1 138 ? 4.051 8.105 10.320 1.00 42.69 208 VAL C CA 1
ATOM 3782 C C . VAL C 1 138 ? 3.978 7.752 8.839 1.00 44.92 208 VAL C C 1
ATOM 3783 O O . VAL C 1 138 ? 3.135 6.957 8.426 1.00 38.61 208 VAL C O 1
ATOM 3787 N N . PHE C 1 139 ? 4.855 8.336 8.033 1.00 35.76 209 PHE C N 1
ATOM 3788 C CA . PHE C 1 139 ? 4.796 8.071 6.601 1.00 40.69 209 PHE C CA 1
ATOM 3789 C C . PHE C 1 139 ? 4.966 6.587 6.261 1.00 35.79 209 PHE C C 1
ATOM 3790 O O . PHE C 1 139 ? 4.181 6.026 5.489 1.00 38.45 209 PHE C O 1
ATOM 3798 N N . ILE C 1 140 ? 5.992 5.957 6.828 1.00 42.01 210 ILE C N 1
ATOM 3799 C CA . ILE C 1 140 ? 6.280 4.560 6.503 1.00 38.08 210 ILE C CA 1
ATOM 3800 C C . ILE C 1 140 ? 5.122 3.619 6.862 1.00 34.84 210 ILE C C 1
ATOM 3801 O O . ILE C 1 140 ? 4.797 2.713 6.095 1.00 38.79 210 ILE C O 1
ATOM 3806 N N . LYS C 1 141 ? 4.501 3.852 8.005 1.00 49.74 211 LYS C N 1
ATOM 3807 C CA . LYS C 1 141 ? 3.396 3.036 8.441 1.00 41.66 211 LYS C CA 1
ATOM 3808 C C . LYS C 1 141 ? 2.210 3.245 7.525 1.00 40.01 211 LYS C C 1
ATOM 3809 O O . LYS C 1 141 ? 1.559 2.312 7.123 1.00 41.47 211 LYS C O 1
ATOM 3815 N N . SER C 1 142 ? 1.942 4.495 7.208 1.00 35.92 212 SER C N 1
ATOM 3816 C CA . SER C 1 142 ? 0.906 4.863 6.256 1.00 37.02 212 SER C CA 1
ATOM 3817 C C . SER C 1 142 ? 1.116 4.163 4.912 1.00 42.43 212 SER C C 1
ATOM 3818 O O . SER C 1 142 ? 0.176 3.625 4.325 1.00 36.01 212 SER C O 1
ATOM 3821 N N . LEU C 1 143 ? 2.358 4.168 4.438 1.00 38.18 213 LEU C N 1
ATOM 3822 C CA . LEU C 1 143 ? 2.702 3.582 3.147 1.00 35.34 213 LEU C CA 1
ATOM 3823 C C . LEU C 1 143 ? 2.452 2.075 3.103 1.00 34.96 213 LEU C C 1
ATOM 3824 O O . LEU C 1 143 ? 1.814 1.568 2.180 1.00 35.61 213 LEU C O 1
ATOM 3829 N N . ILE C 1 144 ? 2.944 1.367 4.113 1.00 36.80 214 ILE C N 1
ATOM 3830 C CA . ILE C 1 144 ? 2.827 -0.087 4.166 1.00 36.53 214 ILE C CA 1
ATOM 3831 C C . ILE C 1 144 ? 1.399 -0.574 4.421 1.00 36.79 214 ILE C C 1
ATOM 3832 O O . ILE C 1 144 ? 0.971 -1.577 3.840 1.00 36.88 214 ILE C O 1
ATOM 3837 N N . THR C 1 145 ? 0.652 0.118 5.278 1.00 43.32 215 THR C N 1
ATOM 3838 C CA . THR C 1 145 ? -0.734 -0.289 5.503 1.00 44.05 215 THR C CA 1
ATOM 3839 C C . THR C 1 145 ? -1.567 -0.095 4.247 1.00 48.96 215 THR C C 1
ATOM 3840 O O . THR C 1 145 ? -2.444 -0.909 3.950 1.00 47.10 215 THR C O 1
ATOM 3844 N N . LEU C 1 146 ? -1.285 0.975 3.506 1.00 38.41 216 LEU C N 1
ATOM 3845 C CA . LEU C 1 146 ? -1.982 1.220 2.249 1.00 41.79 216 LEU C CA 1
ATOM 3846 C C . LEU C 1 146 ? -1.683 0.110 1.251 1.00 34.23 216 LEU C C 1
ATOM 3847 O O . LEU C 1 146 ? -2.583 -0.419 0.604 1.00 38.59 216 LEU C O 1
ATOM 3852 N N . TYR C 1 147 ? -0.410 -0.244 1.149 1.00 37.27 217 TYR C N 1
ATOM 3853 C CA . TYR C 1 147 ? 0.024 -1.330 0.286 1.00 41.56 217 TYR C CA 1
ATOM 3854 C C . TYR C 1 147 ? -0.742 -2.612 0.606 1.00 37.67 217 TYR C C 1
ATOM 3855 O O . TYR C 1 147 ? -1.218 -3.307 -0.292 1.00 38.19 217 TYR C O 1
ATOM 3864 N N . ILE C 1 148 ? -0.847 -2.928 1.893 1.00 38.18 218 ILE C N 1
ATOM 3865 C CA . ILE C 1 148 ? -1.550 -4.125 2.330 1.00 38.61 218 ILE C CA 1
ATOM 3866 C C . ILE C 1 148 ? -3.027 -4.052 1.937 1.00 40.07 218 ILE C C 1
ATOM 3867 O O . ILE C 1 148 ? -3.643 -5.063 1.613 1.00 40.89 218 ILE C O 1
ATOM 3872 N N . GLN C 1 149 ? -3.568 -2.849 1.918 1.00 44.19 219 GLN C N 1
ATOM 3873 C CA . GLN C 1 149 ? -4.944 -2.625 1.534 1.00 44.85 219 GLN C CA 1
ATOM 3874 C C . GLN C 1 149 ? -5.167 -2.789 0.043 1.00 47.06 219 GLN C C 1
ATOM 3875 O O . GLN C 1 149 ? -6.287 -2.909 -0.390 1.00 76.62 219 GLN C O 1
ATOM 3881 N N . THR C 1 150 ? -4.101 -2.802 -0.740 1.00 51.91 220 THR C N 1
ATOM 3882 C CA . THR C 1 150 ? -4.226 -3.018 -2.182 1.00 44.35 220 THR C CA 1
ATOM 3883 C C . THR C 1 150 ? -4.332 -4.502 -2.521 1.00 58.45 220 THR C C 1
ATOM 3884 O O . THR C 1 150 ? -4.720 -4.860 -3.632 1.00 54.02 220 THR C O 1
ATOM 3888 N N . PHE C 1 151 ? -3.988 -5.360 -1.565 1.00 47.76 221 PHE C N 1
ATOM 3889 C CA . PHE C 1 151 ? -4.012 -6.798 -1.797 1.00 49.27 221 PHE C CA 1
ATOM 3890 C C . PHE C 1 151 ? -5.383 -7.265 -2.243 1.00 49.54 221 PHE C C 1
ATOM 3891 O O . PHE C 1 151 ? -6.400 -6.839 -1.706 1.00 54.97 221 PHE C O 1
ATOM 3899 N N . GLU C 1 152 ? -5.390 -8.184 -3.186 1.00 64.78 222 GLU C N 1
ATOM 3900 C CA . GLU C 1 152 ? -6.590 -8.844 -3.634 1.00 60.75 222 GLU C CA 1
ATOM 3901 C C . GLU C 1 152 ? -6.689 -10.128 -2.868 1.00 79.79 222 GLU C C 1
ATOM 3902 O O . GLU C 1 152 ? -5.823 -10.960 -2.988 1.00 59.91 222 GLU C O 1
ATOM 3908 N N . GLY C 1 153 ? -7.732 -10.296 -2.084 1.00 42.57 223 GLY C N 1
ATOM 3909 C CA . GLY C 1 153 ? -7.909 -11.522 -1.328 1.00 61.93 223 GLY C CA 1
ATOM 3910 C C . GLY C 1 153 ? -6.876 -11.732 -0.229 1.00 49.35 223 GLY C C 1
ATOM 3911 O O . GLY C 1 153 ? -6.293 -10.781 0.279 1.00 42.99 223 GLY C O 1
ATOM 3912 N N . HIS C 1 154 ? -6.655 -12.995 0.125 1.00 52.50 224 HIS C N 1
ATOM 3913 C CA . HIS C 1 154 ? -5.818 -13.367 1.264 1.00 44.77 224 HIS C CA 1
ATOM 3914 C C . HIS C 1 154 ? -4.491 -13.956 0.793 1.00 137.45 224 HIS C C 1
ATOM 3915 O O . HIS C 1 154 ? -4.417 -15.131 0.429 1.00 52.89 224 HIS C O 1
ATOM 3922 N N . VAL C 1 155 ? -3.441 -13.140 0.810 1.00 49.02 225 VAL C N 1
ATOM 3923 C CA . VAL C 1 155 ? -2.151 -13.568 0.286 1.00 56.93 225 VAL C CA 1
ATOM 3924 C C . VAL C 1 155 ? -1.000 -13.265 1.235 1.00 48.90 225 VAL C C 1
ATOM 3925 O O . VAL C 1 155 ? -0.099 -12.513 0.889 1.00 61.09 225 VAL C O 1
ATOM 3929 N N . PRO C 1 156 ? -1.029 -13.862 2.437 1.00 65.17 226 PRO C N 1
ATOM 3930 C CA . PRO C 1 156 ? -0.004 -13.652 3.462 1.00 49.55 226 PRO C CA 1
ATOM 3931 C C . PRO C 1 156 ? 1.338 -14.220 3.039 1.00 63.32 226 PRO C C 1
ATOM 3932 O O . PRO C 1 156 ? 2.371 -13.720 3.475 1.00 55.22 226 PRO C O 1
ATOM 3936 N N . GLU C 1 157 ? 1.321 -15.253 2.204 1.00 45.22 227 GLU C N 1
ATOM 3937 C CA . GLU C 1 157 ? 2.550 -15.918 1.797 1.00 45.49 227 GLU C CA 1
ATOM 3938 C C . GLU C 1 157 ? 3.476 -15.002 1.003 1.00 45.29 227 GLU C C 1
ATOM 3939 O O . GLU C 1 157 ? 4.676 -15.253 0.925 1.00 67.54 227 GLU C O 1
ATOM 3945 N N . LEU C 1 158 ? 2.925 -13.945 0.413 1.00 44.92 228 LEU C N 1
ATOM 3946 C CA . LEU C 1 158 ? 3.749 -12.993 -0.330 1.00 44.82 228 LEU C CA 1
ATOM 3947 C C . LEU C 1 158 ? 4.424 -11.973 0.583 1.00 52.52 228 LEU C C 1
ATOM 3948 O O . LEU C 1 158 ? 5.401 -11.339 0.194 1.00 39.54 228 LEU C O 1
ATOM 3953 N N . VAL C 1 159 ? 3.904 -11.829 1.798 1.00 35.33 229 VAL C N 1
ATOM 3954 C CA . VAL C 1 159 ? 4.371 -10.808 2.727 1.00 32.57 229 VAL C CA 1
ATOM 3955 C C . VAL C 1 159 ? 5.640 -11.224 3.464 1.00 32.77 229 VAL C C 1
ATOM 3956 O O . VAL C 1 159 ? 5.717 -12.317 4.025 1.00 33.05 229 VAL C O 1
ATOM 3960 N N . ASN C 1 160 ? 6.636 -10.346 3.448 1.00 38.00 230 ASN C N 1
ATOM 3961 C CA . ASN C 1 160 ? 7.832 -10.511 4.264 1.00 38.54 230 ASN C CA 1
ATOM 3962 C C . ASN C 1 160 ? 8.046 -9.254 5.103 1.00 38.19 230 ASN C C 1
ATOM 3963 O O . ASN C 1 160 ? 7.944 -8.149 4.586 1.00 37.95 230 ASN C O 1
ATOM 3968 N N . TRP C 1 161 ? 8.334 -9.419 6.392 1.00 37.09 231 TRP C N 1
ATOM 3969 C CA . TRP C 1 161 ? 8.614 -8.279 7.257 1.00 37.72 231 TRP C CA 1
ATOM 3970 C C . TRP C 1 161 ? 9.365 -8.700 8.520 1.00 37.84 231 TRP C C 1
ATOM 3971 O O . TRP C 1 161 ? 9.651 -9.879 8.715 1.00 38.35 231 TRP C O 1
ATOM 3982 N N . ASP C 1 162 ? 9.683 -7.735 9.377 1.00 44.37 232 ASP C N 1
ATOM 3983 C CA . ASP C 1 162 ? 10.379 -8.047 10.622 1.00 44.13 232 ASP C CA 1
ATOM 3984 C C . ASP C 1 162 ? 9.544 -7.642 11.829 1.00 43.61 232 ASP C C 1
ATOM 3985 O O . ASP C 1 162 ? 10.070 -7.189 12.838 1.00 46.86 232 ASP C O 1
ATOM 3990 N N . LEU C 1 163 ? 8.236 -7.809 11.707 1.00 37.87 233 LEU C N 1
ATOM 3991 C CA . LEU C 1 163 ? 7.295 -7.415 12.744 1.00 37.59 233 LEU C CA 1
ATOM 3992 C C . LEU C 1 163 ? 7.172 -8.496 13.824 1.00 38.00 233 LEU C C 1
ATOM 3993 O O . LEU C 1 163 ? 7.070 -9.682 13.516 1.00 40.46 233 LEU C O 1
ATOM 3998 N N . SER C 1 164 ? 7.176 -8.084 15.089 1.00 39.03 234 SER C N 1
ATOM 3999 C CA . SER C 1 164 ? 6.912 -9.017 16.179 1.00 39.51 234 SER C CA 1
ATOM 4000 C C . SER C 1 164 ? 5.827 -8.489 17.112 1.00 46.19 234 SER C C 1
ATOM 4001 O O . SER C 1 164 ? 5.316 -9.221 17.952 1.00 43.12 234 SER C O 1
ATOM 4004 N N . LEU C 1 165 ? 5.476 -7.217 16.957 1.00 49.41 235 LEU C N 1
ATOM 4005 C CA . LEU C 1 165 ? 4.471 -6.603 17.812 1.00 51.87 235 LEU C CA 1
ATOM 4006 C C . LEU C 1 165 ? 3.518 -5.723 17.010 1.00 45.61 235 LEU C C 1
ATOM 4007 O O . LEU C 1 165 ? 3.930 -4.987 16.110 1.00 51.02 235 LEU C O 1
ATOM 4012 N N . PHE C 1 166 ? 2.240 -5.797 17.352 1.00 39.73 236 PHE C N 1
ATOM 4013 C CA . PHE C 1 166 ? 1.229 -4.999 16.683 1.00 39.66 236 PHE C CA 1
ATOM 4014 C C . PHE C 1 166 ? 0.157 -4.602 17.692 1.00 40.89 236 PHE C C 1
ATOM 4015 O O . PHE C 1 166 ? -0.355 -5.448 18.418 1.00 41.54 236 PHE C O 1
ATOM 4023 N N . TYR C 1 167 ? -0.169 -3.314 17.757 1.00 44.68 237 TYR C N 1
ATOM 4024 C CA . TYR C 1 167 ? -1.206 -2.849 18.678 1.00 43.53 237 TYR C CA 1
ATOM 4025 C C . TYR C 1 167 ? -1.829 -1.519 18.258 1.00 39.74 237 TYR C C 1
ATOM 4026 O O . TYR C 1 167 ? -1.320 -0.842 17.367 1.00 43.58 237 TYR C O 1
ATOM 4035 N N . LEU C 1 168 ? -2.924 -1.160 18.926 1.00 49.45 238 LEU C N 1
ATOM 4036 C CA . LEU C 1 168 ? -3.707 0.032 18.611 1.00 48.79 238 LEU C CA 1
ATOM 4037 C C . LEU C 1 168 ? -3.408 1.165 19.585 1.00 49.88 238 LEU C C 1
ATOM 4038 O O . LEU C 1 168 ? -3.682 1.044 20.776 1.00 51.55 238 LEU C O 1
ATOM 4043 N N . ASP C 1 169 ? -2.862 2.272 19.095 1.00 42.74 239 ASP C N 1
ATOM 4044 C CA . ASP C 1 169 ? -2.627 3.422 19.965 1.00 51.13 239 ASP C CA 1
ATOM 4045 C C . ASP C 1 169 ? -3.938 4.111 20.332 1.00 61.67 239 ASP C C 1
ATOM 4046 O O . ASP C 1 169 ? -4.957 3.940 19.658 1.00 49.51 239 ASP C O 1
ATOM 4051 N N . GLU C 1 170 ? -3.900 4.893 21.407 1.00 70.08 240 GLU C N 1
ATOM 4052 C CA . GLU C 1 170 ? -5.000 5.780 21.753 1.00 51.25 240 GLU C CA 1
ATOM 4053 C C . GLU C 1 170 ? -4.672 7.146 21.168 1.00 51.22 240 GLU C C 1
ATOM 4054 O O . GLU C 1 170 ? -3.501 7.478 21.007 1.00 50.86 240 GLU C O 1
ATOM 4060 N N . ARG C 1 171 ? -5.683 7.945 20.842 1.00 65.08 241 ARG C N 1
ATOM 4061 C CA . ARG C 1 171 ? -5.402 9.258 20.262 1.00 62.77 241 ARG C CA 1
ATOM 4062 C C . ARG C 1 171 ? -4.832 10.243 21.297 1.00 55.89 241 ARG C C 1
ATOM 4063 O O . ARG C 1 171 ? -4.853 10.016 22.514 1.00 58.98 241 ARG C O 1
ATOM 4072 N N . ASN D 1 6 ? 5.702 -30.259 3.646 1.00 94.96 76 ASN D N 1
ATOM 4073 C CA . ASN D 1 6 ? 4.766 -31.126 2.955 1.00 94.96 76 ASN D CA 1
ATOM 4074 C C . ASN D 1 6 ? 3.930 -32.003 3.880 1.00 94.96 76 ASN D C 1
ATOM 4075 O O . ASN D 1 6 ? 2.712 -32.042 3.758 1.00 94.96 76 ASN D O 1
ATOM 4080 N N . PHE D 1 7 ? 4.539 -32.723 4.802 1.00 93.45 77 PHE D N 1
ATOM 4081 C CA . PHE D 1 7 ? 3.693 -33.602 5.572 1.00 93.45 77 PHE D CA 1
ATOM 4082 C C . PHE D 1 7 ? 2.393 -32.893 5.870 1.00 93.45 77 PHE D C 1
ATOM 4083 O O . PHE D 1 7 ? 1.321 -33.449 5.708 1.00 93.45 77 PHE D O 1
ATOM 4091 N N . LEU D 1 8 ? 2.520 -31.645 6.307 1.00 133.06 78 LEU D N 1
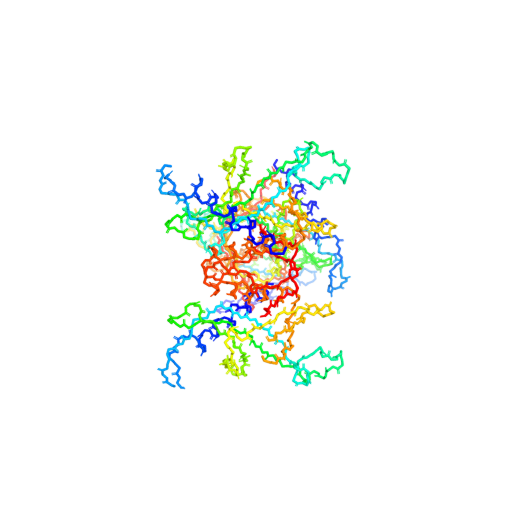ATOM 4092 C CA . LEU D 1 8 ? 1.443 -30.877 6.923 1.00 139.37 78 LEU D CA 1
ATOM 4093 C C . LEU D 1 8 ? 0.335 -30.495 5.977 1.00 143.14 78 LEU D C 1
ATOM 4094 O O . LEU D 1 8 ? -0.839 -30.556 6.320 1.00 92.98 78 LEU D O 1
ATOM 4099 N N . ALA D 1 9 ? 0.724 -30.067 4.789 1.00 164.73 79 ALA D N 1
ATOM 4100 C CA . ALA D 1 9 ? -0.214 -29.641 3.783 1.00 87.46 79 ALA D CA 1
ATOM 4101 C C . ALA D 1 9 ? -1.430 -30.528 3.833 1.00 125.82 79 ALA D C 1
ATOM 4102 O O . ALA D 1 9 ? -2.554 -30.051 3.959 1.00 128.71 79 ALA D O 1
ATOM 4104 N N . GLU D 1 10 ? -1.209 -31.828 3.753 1.00 93.56 80 GLU D N 1
ATOM 4105 C CA . GLU D 1 10 ? -2.324 -32.742 3.759 1.00 115.49 80 GLU D CA 1
ATOM 4106 C C . GLU D 1 10 ? -3.175 -32.530 4.979 1.00 108.30 80 GLU D C 1
ATOM 4107 O O . GLU D 1 10 ? -4.323 -32.101 4.879 1.00 92.96 80 GLU D O 1
ATOM 4113 N N . GLN D 1 11 ? -2.644 -32.833 6.149 1.00 114.60 81 GLN D N 1
ATOM 4114 C CA . GLN D 1 11 ? -3.403 -32.612 7.362 1.00 103.33 81 GLN D CA 1
ATOM 4115 C C . GLN D 1 11 ? -4.076 -31.273 7.275 1.00 139.15 81 GLN D C 1
ATOM 4116 O O . GLN D 1 11 ? -5.218 -31.092 7.675 1.00 89.34 81 GLN D O 1
ATOM 4122 N N . TYR D 1 12 ? -3.346 -30.321 6.734 1.00 86.85 82 TYR D N 1
ATOM 4123 C CA . TYR D 1 12 ? -3.867 -28.964 6.648 1.00 83.96 82 TYR D CA 1
ATOM 4124 C C . TYR D 1 12 ? -5.141 -28.921 5.810 1.00 131.90 82 TYR D C 1
ATOM 4125 O O . TYR D 1 12 ? -6.163 -28.391 6.246 1.00 80.67 82 TYR D O 1
ATOM 4134 N N . GLU D 1 13 ? -5.086 -29.498 4.619 1.00 107.18 83 GLU D N 1
ATOM 4135 C CA . GLU D 1 13 ? -6.275 -29.558 3.795 1.00 105.76 83 GLU D CA 1
ATOM 4136 C C . GLU D 1 13 ? -7.305 -30.473 4.432 1.00 86.06 83 GLU D C 1
ATOM 4137 O O . GLU D 1 13 ? -8.483 -30.160 4.481 1.00 84.97 83 GLU D O 1
ATOM 4143 N N . ARG D 1 14 ? -6.873 -31.597 4.953 1.00 89.31 84 ARG D N 1
ATOM 4144 C CA . ARG D 1 14 ? -7.835 -32.416 5.647 1.00 115.13 84 ARG D CA 1
ATOM 4145 C C . ARG D 1 14 ? -8.590 -31.536 6.642 1.00 150.18 84 ARG D C 1
ATOM 4146 O O . ARG D 1 14 ? -9.824 -31.484 6.642 1.00 88.46 84 ARG D O 1
ATOM 4154 N N . ASP D 1 15 ? -7.850 -30.808 7.472 1.00 104.01 85 ASP D N 1
ATOM 4155 C CA . ASP D 1 15 ? -8.493 -29.877 8.393 1.00 96.05 85 ASP D CA 1
ATOM 4156 C C . ASP D 1 15 ? -9.389 -28.894 7.660 1.00 101.96 85 ASP D C 1
ATOM 4157 O O . ASP D 1 15 ? -10.550 -28.711 8.004 1.00 82.50 85 ASP D O 1
ATOM 4162 N N . ARG D 1 16 ? -8.858 -28.283 6.610 1.00 89.78 86 ARG D N 1
ATOM 4163 C CA . ARG D 1 16 ? -9.591 -27.232 5.929 1.00 87.58 86 ARG D CA 1
ATOM 4164 C C . ARG D 1 16 ? -10.932 -27.720 5.446 1.00 83.80 86 ARG D C 1
ATOM 4165 O O . ARG D 1 16 ? -11.973 -27.182 5.776 1.00 82.57 86 ARG D O 1
ATOM 4173 N N . LYS D 1 17 ? -10.903 -28.748 4.633 1.00 149.07 87 LYS D N 1
ATOM 4174 C CA . LYS D 1 17 ? -12.142 -29.305 4.142 1.00 86.78 87 LYS D CA 1
ATOM 4175 C C . LYS D 1 17 ? -13.040 -29.619 5.318 1.00 99.68 87 LYS D C 1
ATOM 4176 O O . LYS D 1 17 ? -14.167 -29.157 5.405 1.00 87.47 87 LYS D O 1
ATOM 4182 N N . ALA D 1 18 ? -12.515 -30.384 6.248 1.00 83.08 88 ALA D N 1
ATOM 4183 C CA . ALA D 1 18 ? -13.297 -30.787 7.408 1.00 84.32 88 ALA D CA 1
ATOM 4184 C C . ALA D 1 18 ? -13.952 -29.572 8.049 1.00 82.03 88 ALA D C 1
ATOM 4185 O O . ALA D 1 18 ? -15.113 -29.617 8.449 1.00 98.87 88 ALA D O 1
ATOM 4187 N N . ILE D 1 19 ? -13.198 -28.481 8.129 1.00 84.48 89 ILE D N 1
ATOM 4188 C CA . ILE D 1 19 ? -13.674 -27.264 8.775 1.00 93.80 89 ILE D CA 1
ATOM 4189 C C . ILE D 1 19 ? -14.793 -26.593 7.983 1.00 100.95 89 ILE D C 1
ATOM 4190 O O . ILE D 1 19 ? -15.820 -26.215 8.544 1.00 119.50 89 ILE D O 1
ATOM 4195 N N . ILE D 1 20 ? -14.590 -26.445 6.679 1.00 82.47 90 ILE D N 1
ATOM 4196 C CA . ILE D 1 20 ? -15.599 -25.841 5.817 1.00 89.47 90 ILE D CA 1
ATOM 4197 C C . ILE D 1 20 ? -16.826 -26.735 5.720 1.00 96.32 90 ILE D C 1
ATOM 4198 O O . ILE D 1 20 ? -17.956 -26.287 5.910 1.00 109.77 90 ILE D O 1
ATOM 4203 N N . ASN D 1 21 ? -16.580 -28.006 5.422 1.00 86.61 91 ASN D N 1
ATOM 4204 C CA . ASN D 1 21 ? -17.635 -28.998 5.236 1.00 125.96 91 ASN D CA 1
ATOM 4205 C C . ASN D 1 21 ? -18.689 -29.044 6.344 1.00 136.24 91 ASN D C 1
ATOM 4206 O O . ASN D 1 21 ? -19.872 -29.248 6.068 1.00 148.99 91 ASN D O 1
ATOM 4211 N N . CYS D 1 22 ? -18.247 -28.844 7.579 1.00 118.00 92 CYS D N 1
ATOM 4212 C CA . CYS D 1 22 ? -19.110 -29.000 8.739 1.00 134.20 92 CYS D CA 1
ATOM 4213 C C . CYS D 1 22 ? -19.181 -27.799 9.660 1.00 88.14 92 CYS D C 1
ATOM 4214 O O . CYS D 1 22 ? -19.682 -27.896 10.759 1.00 94.49 92 CYS D O 1
ATOM 4217 N N . CYS D 1 23 ? -18.658 -26.663 9.211 1.00 97.60 93 CYS D N 1
ATOM 4218 C CA . CYS D 1 23 ? -18.656 -25.455 10.031 1.00 89.09 93 CYS D CA 1
ATOM 4219 C C . CYS D 1 23 ? -18.941 -24.224 9.181 1.00 108.05 93 CYS D C 1
ATOM 4220 O O . CYS D 1 23 ? -19.185 -23.134 9.699 1.00 87.88 93 CYS D O 1
ATOM 4223 N N . PHE D 1 24 ? -18.905 -24.416 7.869 1.00 78.64 94 PHE D N 1
ATOM 4224 C CA . PHE D 1 24 ? -19.155 -23.355 6.916 1.00 78.64 94 PHE D CA 1
ATOM 4225 C C . PHE D 1 24 ? -20.014 -23.819 5.747 1.00 78.64 94 PHE D C 1
ATOM 4226 O O . PHE D 1 24 ? -19.635 -23.699 4.587 1.00 78.64 94 PHE D O 1
ATOM 4234 N N . SER D 1 25 ? -21.195 -24.325 6.098 1.00 89.62 95 SER D N 1
ATOM 4235 C CA . SER D 1 25 ? -22.226 -24.739 5.152 1.00 89.62 95 SER D CA 1
ATOM 4236 C C . SER D 1 25 ? -23.557 -24.836 5.902 1.00 89.62 95 SER D C 1
ATOM 4237 O O . SER D 1 25 ? -23.764 -25.753 6.696 1.00 89.62 95 SER D O 1
ATOM 4240 N N . ARG D 1 26 ? -24.450 -23.880 5.655 1.00 104.67 96 ARG D N 1
ATOM 4241 C CA . ARG D 1 26 ? -25.695 -23.757 6.416 1.00 104.67 96 ARG D CA 1
ATOM 4242 C C . ARG D 1 26 ? -25.493 -22.896 7.660 1.00 104.67 96 ARG D C 1
ATOM 4243 O O . ARG D 1 26 ? -26.155 -23.093 8.678 1.00 104.67 96 ARG D O 1
ATOM 4251 N N . PRO D 1 35 ? -23.933 -19.405 5.890 1.00 66.30 105 PRO D N 1
ATOM 4252 C CA . PRO D 1 35 ? -22.615 -19.835 6.368 1.00 131.61 105 PRO D CA 1
ATOM 4253 C C . PRO D 1 35 ? -21.508 -18.883 5.928 1.00 78.62 105 PRO D C 1
ATOM 4254 O O . PRO D 1 35 ? -21.560 -18.339 4.826 1.00 94.44 105 PRO D O 1
ATOM 4258 N N . ASN D 1 36 ? -20.516 -18.692 6.791 1.00 100.95 106 ASN D N 1
ATOM 4259 C CA . ASN D 1 36 ? -19.388 -17.815 6.492 1.00 71.55 106 ASN D CA 1
ATOM 4260 C C . ASN D 1 36 ? -18.398 -18.435 5.511 1.00 92.19 106 ASN D C 1
ATOM 4261 O O . ASN D 1 36 ? -18.420 -19.641 5.272 1.00 77.59 106 ASN D O 1
ATOM 4266 N N . ASN D 1 37 ? -17.525 -17.600 4.954 1.00 101.89 107 ASN D N 1
ATOM 4267 C CA . ASN D 1 37 ? -16.461 -18.069 4.073 1.00 76.71 107 ASN D CA 1
ATOM 4268 C C . ASN D 1 37 ? -15.169 -18.321 4.845 1.00 113.75 107 ASN D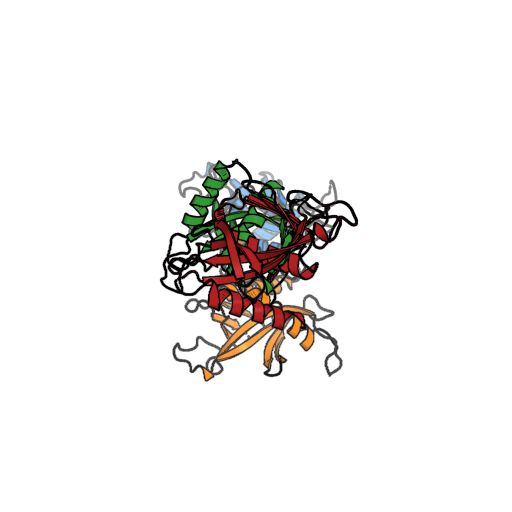 C 1
ATOM 4269 O O . ASN D 1 37 ? -14.556 -17.383 5.360 1.00 66.99 107 ASN D O 1
ATOM 4274 N N . TYR D 1 38 ? -14.759 -19.585 4.926 1.00 67.33 108 TYR D N 1
ATOM 4275 C CA . TYR D 1 38 ? -13.478 -19.935 5.532 1.00 57.07 108 TYR D CA 1
ATOM 4276 C C . TYR D 1 38 ? -12.349 -19.190 4.833 1.00 56.22 108 TYR D C 1
ATOM 4277 O O . TYR D 1 38 ? -12.286 -19.164 3.603 1.00 71.96 108 TYR D O 1
ATOM 4286 N N . ILE D 1 39 ? -11.472 -18.584 5.621 1.00 80.94 109 ILE D N 1
ATOM 4287 C CA . ILE D 1 39 ? -10.311 -17.896 5.098 1.00 66.51 109 ILE D CA 1
ATOM 4288 C C . ILE D 1 39 ? -9.064 -18.686 5.359 1.00 58.82 109 ILE D C 1
ATOM 4289 O O . ILE D 1 39 ? -8.287 -18.926 4.462 1.00 74.86 109 ILE D O 1
ATOM 4294 N N . THR D 1 40 ? -8.882 -19.076 6.608 1.00 53.64 110 THR D N 1
ATOM 4295 C CA . THR D 1 40 ? -7.693 -19.783 7.023 1.00 54.10 110 THR D CA 1
ATOM 4296 C C . THR D 1 40 ? -7.758 -20.214 8.488 1.00 84.36 110 THR D C 1
ATOM 4297 O O . THR D 1 40 ? -8.593 -19.753 9.239 1.00 60.54 110 THR D O 1
ATOM 4301 N N . HIS D 1 41 ? -6.867 -21.109 8.877 1.00 48.50 111 HIS D N 1
ATOM 4302 C CA . HIS D 1 41 ? -6.825 -21.575 10.244 1.00 50.64 111 HIS D CA 1
ATOM 4303 C C . HIS D 1 41 ? -5.407 -21.873 10.700 1.00 56.27 111 HIS D C 1
ATOM 4304 O O . HIS D 1 41 ? -4.486 -21.851 9.916 1.00 48.27 111 HIS D O 1
ATOM 4311 N N . VAL D 1 42 ? -5.262 -22.186 11.974 1.00 45.10 112 VAL D N 1
ATOM 4312 C CA . VAL D 1 42 ? -3.996 -22.626 12.516 1.00 46.45 112 VAL D CA 1
ATOM 4313 C C . VAL D 1 42 ? -4.247 -23.474 13.735 1.00 47.63 112 VAL D C 1
ATOM 4314 O O . VAL D 1 42 ? -5.135 -23.194 14.501 1.00 52.69 112 VAL D O 1
ATOM 4318 N N . ARG D 1 43 ? -3.443 -24.501 13.923 1.00 42.73 113 ARG D N 1
ATOM 4319 C CA . ARG D 1 43 ? -3.575 -25.315 15.109 1.00 46.33 113 ARG D CA 1
ATOM 4320 C C . ARG D 1 43 ? -2.784 -24.694 16.244 1.00 59.63 113 ARG D C 1
ATOM 4321 O O . ARG D 1 43 ? -1.680 -24.236 16.039 1.00 47.54 113 ARG D O 1
ATOM 4329 N N . ILE D 1 44 ? -3.360 -24.672 17.437 1.00 61.70 114 ILE D N 1
ATOM 4330 C CA . ILE D 1 44 ? -2.688 -24.069 18.584 1.00 72.27 114 ILE D CA 1
ATOM 4331 C C . ILE D 1 44 ? -2.667 -25.004 19.789 1.00 72.83 114 ILE D C 1
ATOM 4332 O O . ILE D 1 44 ? -3.475 -25.929 19.892 1.00 56.08 114 ILE D O 1
ATOM 4337 N N . ILE D 1 45 ? -1.730 -24.756 20.697 1.00 48.76 115 ILE D N 1
ATOM 4338 C CA . ILE D 1 45 ? -1.689 -25.470 21.959 1.00 46.88 115 ILE D CA 1
ATOM 4339 C C . ILE D 1 45 ? -1.990 -24.512 23.098 1.00 44.96 115 ILE D C 1
ATOM 4340 O O . ILE D 1 45 ? -1.400 -23.436 23.188 1.00 44.52 115 ILE D O 1
ATOM 4345 N N . GLU D 1 46 ? -2.875 -24.929 23.982 1.00 51.50 116 GLU D N 1
ATOM 4346 C CA . GLU D 1 46 ? -3.335 -24.101 25.072 1.00 41.11 116 GLU D CA 1
ATOM 4347 C C . GLU D 1 46 ? -3.128 -24.760 26.425 1.00 49.09 116 GLU D C 1
ATOM 4348 O O . GLU D 1 46 ? -3.671 -25.813 26.700 1.00 64.12 116 GLU D O 1
ATOM 4354 N N . ASP D 1 47 ? -2.364 -24.107 27.285 1.00 42.89 117 ASP D N 1
ATOM 4355 C CA . ASP D 1 47 ? -2.088 -24.601 28.619 1.00 52.29 117 ASP D CA 1
ATOM 4356 C C . ASP D 1 47 ? -3.192 -24.145 29.562 1.00 52.01 117 ASP D C 1
ATOM 4357 O O . ASP D 1 47 ? -3.479 -22.975 29.659 1.00 48.86 117 ASP D O 1
ATOM 4362 N N . SER D 1 48 ? -3.806 -25.089 30.257 1.00 57.63 118 SER D N 1
ATOM 4363 C CA . SER D 1 48 ? -4.995 -24.809 31.062 1.00 46.14 118 SER D CA 1
ATOM 4364 C C . SER D 1 48 ? -4.687 -24.040 32.344 1.00 50.42 118 SER D C 1
ATOM 4365 O O . SER D 1 48 ? -5.545 -23.331 32.875 1.00 59.21 118 SER D O 1
ATOM 4368 N N . LYS D 1 49 ? -3.460 -24.155 32.795 1.00 50.76 119 LYS D N 1
ATOM 4369 C CA . LYS D 1 49 ? -3.048 -23.514 34.012 1.00 53.97 119 LYS D CA 1
ATOM 4370 C C . LYS D 1 49 ? -2.464 -22.144 33.748 1.00 57.15 119 LYS D C 1
ATOM 4371 O O . LYS D 1 49 ? -2.415 -21.305 34.613 1.00 47.78 119 LYS D O 1
ATOM 4377 N N . PHE D 1 50 ? -2.024 -21.932 32.522 1.00 55.35 120 PHE D N 1
ATOM 4378 C CA . PHE D 1 50 ? -1.453 -20.663 32.126 1.00 46.52 120 PHE D CA 1
ATOM 4379 C C . PHE D 1 50 ? -1.995 -20.264 30.764 1.00 46.90 120 PHE D C 1
ATOM 4380 O O . PHE D 1 50 ? -1.293 -20.300 29.787 1.00 39.07 120 PHE D O 1
ATOM 4388 N N . PRO D 1 51 ? -3.263 -19.901 30.718 1.00 43.88 121 PRO D N 1
ATOM 4389 C CA . PRO D 1 51 ? -3.939 -19.567 29.463 1.00 34.60 121 PRO D CA 1
ATOM 4390 C C . PRO D 1 51 ? -3.677 -18.135 29.014 1.00 55.24 121 PRO D C 1
ATOM 4391 O O . PRO D 1 51 ? -3.851 -17.842 27.834 1.00 36.45 121 PRO D O 1
ATOM 4395 N N . SER D 1 52 ? -3.266 -17.258 29.924 1.00 46.00 122 SER D N 1
ATOM 4396 C CA A SER D 1 52 ? -3.102 -15.850 29.568 0.53 46.13 122 SER D CA 1
ATOM 4397 C CA B SER D 1 52 ? -3.108 -15.845 29.600 0.47 47.99 122 SER D CA 1
ATOM 4398 C C . SER D 1 52 ? -1.652 -15.386 29.627 1.00 35.64 122 SER D C 1
ATOM 4399 O O . SER D 1 52 ? -1.367 -14.205 29.428 1.00 44.85 122 SER D O 1
ATOM 4404 N N . SER D 1 53 ? -0.737 -16.310 29.899 1.00 40.34 123 SER D N 1
ATOM 4405 C CA . SER D 1 53 ? 0.684 -15.987 29.973 1.00 39.26 123 SER D CA 1
ATOM 4406 C C . SER D 1 53 ? 1.587 -17.207 29.745 1.00 39.32 123 SER D C 1
ATOM 4407 O O . SER D 1 53 ? 1.121 -18.316 29.740 1.00 40.24 123 SER D O 1
ATOM 4410 N N . ARG D 1 54 ? 2.870 -16.984 29.555 1.00 34.95 124 ARG D N 1
ATOM 4411 C CA . ARG D 1 54 ? 3.774 -18.061 29.248 1.00 35.19 124 ARG D CA 1
ATOM 4412 C C . ARG D 1 54 ? 3.800 -19.125 30.333 1.00 39.53 124 ARG D C 1
ATOM 4413 O O . ARG D 1 54 ? 4.104 -18.840 31.465 1.00 36.62 124 ARG D O 1
ATOM 4421 N N . PRO D 1 55 ? 3.498 -20.355 29.963 1.00 40.95 125 PRO D N 1
ATOM 4422 C CA . PRO D 1 55 ? 3.605 -21.504 30.870 1.00 42.34 125 PRO D CA 1
ATOM 4423 C C . PRO D 1 55 ? 5.065 -21.717 31.258 1.00 36.26 125 PRO D C 1
ATOM 4424 O O . PRO D 1 55 ? 5.945 -21.400 30.462 1.00 41.70 125 PRO D O 1
ATOM 4428 N N . PRO D 1 56 ? 5.323 -22.244 32.465 1.00 43.60 126 PRO D N 1
ATOM 4429 C CA . PRO D 1 56 ? 6.694 -22.508 32.897 1.00 44.13 126 PRO D CA 1
ATOM 4430 C C . PRO D 1 56 ? 7.239 -23.683 32.097 1.00 45.17 126 PRO D C 1
ATOM 4431 O O . PRO D 1 56 ? 6.458 -24.370 31.441 1.00 45.64 126 PRO D O 1
ATOM 4435 N N . PRO D 1 57 ? 8.533 -23.941 32.164 1.00 48.56 127 PRO D N 1
ATOM 4436 C CA . PRO D 1 57 ? 9.122 -25.088 31.476 1.00 43.46 127 PRO D CA 1
ATOM 4437 C C . PRO D 1 57 ? 8.530 -26.422 31.904 1.00 64.33 127 PRO D C 1
ATOM 4438 O O . PRO D 1 57 ? 8.318 -26.677 33.073 1.00 55.62 127 PRO D O 1
ATOM 4442 N N . ASP D 1 58 ? 8.271 -27.272 30.931 1.00 48.12 128 ASP D N 1
ATOM 4443 C CA . ASP D 1 58 ? 7.700 -28.589 31.172 1.00 140.57 128 ASP D CA 1
ATOM 4444 C C . ASP D 1 58 ? 6.447 -28.588 32.059 1.00 49.97 128 ASP D C 1
ATOM 4445 O O . ASP D 1 58 ? 6.338 -29.342 32.996 1.00 48.72 128 ASP D O 1
ATOM 4450 N N . SER D 1 59 ? 5.499 -27.734 31.744 1.00 49.04 129 SER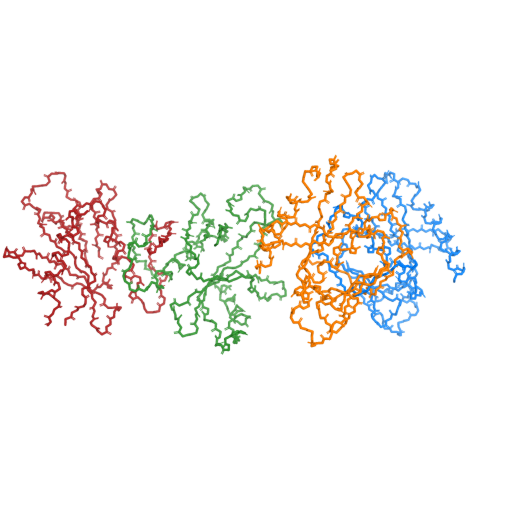 D N 1
ATOM 4451 C CA . SER D 1 59 ? 4.204 -27.797 32.373 1.00 47.43 129 SER D CA 1
ATOM 4452 C C . SER D 1 59 ? 3.661 -29.147 31.954 1.00 40.30 129 SER D C 1
ATOM 4453 O O . SER D 1 59 ? 3.939 -29.607 30.881 1.00 48.45 129 SER D O 1
ATOM 4456 N N . LYS D 1 60 ? 2.913 -29.803 32.813 1.00 44.82 130 LYS D N 1
ATOM 4457 C CA . LYS D 1 60 ? 2.438 -31.150 32.508 1.00 45.80 130 LYS D CA 1
ATOM 4458 C C . LYS D 1 60 ? 1.694 -31.188 31.180 1.00 49.83 130 LYS D C 1
ATOM 4459 O O . LYS D 1 60 ? 1.010 -30.236 30.819 1.00 54.56 130 LYS D O 1
ATOM 4465 N N . LEU D 1 61 ? 1.843 -32.287 30.450 1.00 48.56 131 LEU D N 1
ATOM 4466 C CA . LEU D 1 61 ? 1.207 -32.427 29.142 1.00 69.99 131 LEU D CA 1
ATOM 4467 C C . LEU D 1 61 ? -0.308 -32.548 29.272 1.00 52.99 131 LEU D C 1
ATOM 4468 O O . LEU D 1 61 ? -1.045 -32.316 28.316 1.00 64.96 131 LEU D O 1
ATOM 4473 N N . GLU D 1 62 ? -0.762 -32.919 30.463 1.00 66.66 132 GLU D N 1
ATOM 4474 C CA . GLU D 1 62 ? -2.186 -33.013 30.747 1.00 63.32 132 GLU D CA 1
ATOM 4475 C C . GLU D 1 62 ? -2.804 -31.620 30.819 1.00 80.43 132 GLU D C 1
ATOM 4476 O O . GLU D 1 62 ? -4.025 -31.472 30.819 1.00 54.89 132 GLU D O 1
ATOM 4482 N N . ASN D 1 63 ? -1.955 -30.606 30.866 1.00 61.37 133 ASN D N 1
ATOM 4483 C CA . ASN D 1 63 ? -2.400 -29.229 30.892 1.00 66.55 133 ASN D CA 1
ATOM 4484 C C . ASN D 1 63 ? -2.414 -28.657 29.499 1.00 62.63 133 ASN D C 1
ATOM 4485 O O . ASN D 1 63 ? -2.872 -27.567 29.273 1.00 54.83 133 ASN D O 1
ATOM 4490 N N . LYS D 1 64 ? -1.900 -29.421 28.561 1.00 45.28 134 LYS D N 1
ATOM 4491 C CA . LYS D 1 64 ? -1.816 -28.980 27.180 1.00 39.10 134 LYS D CA 1
ATOM 4492 C C . LYS D 1 64 ? -3.023 -29.466 26.383 1.00 65.86 134 LYS D C 1
ATOM 4493 O O . LYS D 1 64 ? -3.178 -30.663 26.125 1.00 95.32 134 LYS D O 1
ATOM 4499 N N . LYS D 1 65 ? -3.893 -28.541 26.017 1.00 57.59 135 LYS D N 1
ATOM 4500 C CA . LYS D 1 65 ? -5.052 -28.866 25.217 1.00 40.76 135 LYS D CA 1
ATOM 4501 C C . LYS D 1 65 ? -4.803 -28.480 23.778 1.00 63.71 135 LYS D C 1
ATOM 4502 O O . LYS D 1 65 ? -4.248 -27.442 23.502 1.00 48.01 135 LYS D O 1
ATOM 4508 N N . LYS D 1 66 ? -5.229 -29.316 22.849 1.00 47.48 136 LYS D N 1
ATOM 4509 C CA . LYS D 1 66 ? -5.080 -29.006 21.440 1.00 53.07 136 LYS D CA 1
ATOM 4510 C C . LYS D 1 66 ? -6.308 -28.281 20.960 1.00 66.13 136 LYS D C 1
ATOM 4511 O O . LYS D 1 66 ? -7.413 -28.749 21.154 1.00 84.04 136 LYS D O 1
ATOM 4517 N N . ARG D 1 67 ? -6.110 -27.127 20.343 1.00 57.01 137 ARG D N 1
ATOM 4518 C CA . ARG D 1 67 ? -7.209 -26.319 19.835 1.00 47.08 137 ARG D CA 1
ATOM 4519 C C . ARG D 1 67 ? -6.910 -25.808 18.427 1.00 65.48 137 ARG D C 1
ATOM 4520 O O . ARG D 1 67 ? -5.896 -26.167 17.827 1.00 50.00 137 ARG D O 1
ATOM 4528 N N . LEU D 1 68 ? -7.807 -24.972 17.910 1.00 50.15 138 LEU D N 1
ATOM 4529 C CA . LEU D 1 68 ? -7.643 -24.345 16.604 1.00 60.41 138 LEU D CA 1
ATOM 4530 C C . LEU D 1 68 ? -8.066 -22.882 16.650 1.00 65.81 138 LEU D C 1
ATOM 4531 O O . LEU D 1 68 ? -8.951 -22.501 17.421 1.00 43.10 138 LEU D O 1
ATOM 4536 N N . LEU D 1 69 ? -7.419 -22.064 15.828 1.00 50.57 139 LEU D N 1
ATOM 4537 C CA . LEU D 1 69 ? -7.885 -20.711 15.563 1.00 42.14 139 LEU D CA 1
ATOM 4538 C C . LEU D 1 69 ? -8.345 -20.651 14.114 1.00 65.98 139 LEU D C 1
ATOM 4539 O O . LEU D 1 69 ? -7.625 -21.083 13.216 1.00 68.89 139 LEU D O 1
ATOM 4544 N N . ILE D 1 70 ? -9.549 -20.132 13.891 1.00 63.80 140 ILE D N 1
ATOM 4545 C CA . ILE D 1 70 ? -10.129 -20.072 12.553 1.00 45.54 140 ILE D CA 1
ATOM 4546 C C . ILE D 1 70 ? -10.521 -18.652 12.188 1.00 56.52 140 ILE D C 1
ATOM 4547 O O . ILE D 1 70 ? -11.090 -17.930 13.002 1.00 64.94 140 ILE D O 1
ATOM 4552 N N . LEU D 1 71 ? -10.208 -18.250 10.961 1.00 49.61 141 LEU D N 1
ATOM 4553 C CA . LEU D 1 71 ? -10.654 -16.961 10.456 1.00 52.23 141 LEU D CA 1
ATOM 4554 C C . LEU D 1 71 ? -11.611 -17.168 9.288 1.00 58.67 141 LEU D C 1
ATOM 4555 O O . LEU D 1 71 ? -11.323 -17.934 8.364 1.00 60.97 141 LEU D O 1
ATOM 4560 N N . SER D 1 72 ? -12.756 -16.493 9.346 1.00 62.64 142 SER D N 1
ATOM 4561 C CA . SER D 1 72 ? -13.744 -16.540 8.278 1.00 44.68 142 SER D CA 1
ATOM 4562 C C . SER D 1 72 ? -14.301 -15.144 8.028 1.00 84.86 142 SER D C 1
ATOM 4563 O O . SER D 1 72 ? -13.954 -14.197 8.735 1.00 51.65 142 SER D O 1
ATOM 4566 N N . ALA D 1 73 ? -15.164 -15.022 7.022 1.00 53.91 143 ALA D N 1
ATOM 4567 C CA . ALA D 1 73 ? -15.783 -13.741 6.684 1.00 114.83 143 ALA D CA 1
ATOM 4568 C C . ALA D 1 73 ? -17.270 -13.908 6.380 1.00 123.43 143 ALA D C 1
ATOM 4569 O O . ALA D 1 73 ? -17.698 -14.963 5.914 1.00 56.91 143 ALA D O 1
ATOM 4571 N N . LYS D 1 74 ? -18.051 -12.862 6.595 1.00 66.86 144 LYS D N 1
ATOM 4572 C CA . LYS D 1 74 ? -19.470 -12.889 6.241 1.00 156.44 144 LYS D CA 1
ATOM 4573 C C . LYS D 1 74 ? -19.670 -13.080 4.755 1.00 73.92 144 LYS D C 1
ATOM 4574 O O . LYS D 1 74 ? -18.877 -12.607 3.961 1.00 95.16 144 LYS D O 1
ATOM 4580 N N . PRO D 1 75 ? -20.745 -13.763 4.384 1.00 127.63 145 PRO D N 1
ATOM 4581 C CA . PRO D 1 75 ? -20.995 -14.093 2.977 1.00 111.17 145 PRO D CA 1
ATOM 4582 C C . PRO D 1 75 ? -21.193 -12.849 2.113 1.00 129.77 145 PRO D C 1
ATOM 4583 O O . PRO D 1 75 ? -20.708 -12.810 0.982 1.00 86.41 145 PRO D O 1
ATOM 4587 N N . ASN D 1 76 ? -21.835 -11.836 2.660 1.00 91.72 146 ASN D N 1
ATOM 4588 C CA . ASN D 1 76 ? -22.147 -10.652 1.893 1.00 104.05 146 ASN D CA 1
ATOM 4589 C C . ASN D 1 76 ? -21.105 -9.578 2.040 1.00 90.16 146 ASN D C 1
ATOM 4590 O O . ASN D 1 76 ? -21.153 -8.558 1.371 1.00 122.78 146 ASN D O 1
ATOM 4595 N N . ASN D 1 77 ? -20.150 -9.814 2.918 1.00 93.49 147 ASN D N 1
ATOM 4596 C CA . ASN D 1 77 ? -19.195 -8.794 3.255 1.00 117.73 147 ASN D CA 1
ATOM 4597 C C . ASN D 1 77 ? -17.854 -9.440 3.544 1.00 112.82 147 ASN D C 1
ATOM 4598 O O . ASN D 1 77 ? -17.697 -10.110 4.547 1.00 68.68 147 ASN D O 1
ATOM 4603 N N . ALA D 1 78 ? -16.904 -9.253 2.640 1.00 75.53 148 ALA D N 1
ATOM 4604 C CA . ALA D 1 78 ? -15.581 -9.863 2.752 1.00 97.91 148 ALA D CA 1
ATOM 4605 C C . ALA D 1 78 ? -14.661 -9.067 3.675 1.00 96.52 148 ALA D C 1
ATOM 4606 O O . ALA D 1 78 ? -13.540 -9.488 3.964 1.00 75.88 148 ALA D O 1
ATOM 4608 N N . LYS D 1 79 ? -15.132 -7.924 4.136 1.00 77.35 149 LYS D N 1
ATOM 4609 C CA . LYS D 1 79 ? -14.396 -7.088 5.054 1.00 64.61 149 LYS D CA 1
ATOM 4610 C C . LYS D 1 79 ? -14.959 -7.281 6.442 1.00 118.50 149 LYS D C 1
ATOM 4611 O O . LYS D 1 79 ? -14.830 -6.436 7.320 1.00 78.99 149 LYS D O 1
ATOM 4617 N N . LEU D 1 80 ? -15.606 -8.410 6.631 1.00 69.08 150 LEU D N 1
ATOM 4618 C CA . LEU D 1 80 ? -16.224 -8.705 7.909 1.00 88.69 150 LEU D CA 1
ATOM 4619 C C . LEU D 1 80 ? -15.759 -10.044 8.411 1.00 77.78 150 LEU D C 1
ATOM 4620 O O . LEU D 1 80 ? -16.459 -11.033 8.301 1.00 78.39 150 LEU D O 1
ATOM 4625 N N . ILE D 1 81 ? -14.552 -10.066 8.949 1.00 81.47 151 ILE D N 1
ATOM 4626 C CA . ILE D 1 81 ? -13.922 -11.298 9.374 1.00 54.86 151 ILE D CA 1
ATOM 4627 C C . ILE D 1 81 ? -14.122 -11.566 10.844 1.00 109.33 151 ILE D C 1
ATOM 4628 O O . ILE D 1 81 ? -14.188 -10.652 11.642 1.00 47.55 151 ILE D O 1
ATOM 4633 N N . GLN D 1 82 ? -14.193 -12.839 11.190 1.00 50.49 152 GLN D N 1
ATOM 4634 C CA . GLN D 1 82 ? -14.351 -13.262 12.577 1.00 96.13 152 GLN D CA 1
ATOM 4635 C C . GLN D 1 82 ? -13.241 -14.214 13.010 1.00 59.22 152 GLN D C 1
ATOM 4636 O O . GLN D 1 82 ? -12.695 -14.954 12.194 1.00 77.18 152 GLN D O 1
ATOM 4642 N N . ILE D 1 83 ? -12.914 -14.191 14.300 1.00 80.72 153 ILE D N 1
ATOM 4643 C CA . ILE D 1 83 ? -11.992 -15.166 14.876 1.00 90.20 153 ILE D CA 1
ATOM 4644 C C . ILE D 1 83 ? -12.780 -16.205 15.663 1.00 68.19 153 ILE D C 1
ATOM 4645 O O . ILE D 1 83 ? -13.593 -15.853 16.517 1.00 69.12 153 ILE D O 1
ATOM 4650 N N . HIS D 1 84 ? -12.538 -17.480 15.376 1.00 55.02 154 HIS D N 1
ATOM 4651 C CA . HIS D 1 84 ? -13.168 -18.558 16.127 1.00 61.48 154 HIS D CA 1
ATOM 4652 C C . HIS D 1 84 ? -12.126 -19.466 16.761 1.00 81.57 154 HIS D C 1
ATOM 4653 O O . HIS D 1 84 ? -11.133 -19.819 16.127 1.00 89.96 154 HIS D O 1
ATOM 4660 N N . LYS D 1 85 ? -12.386 -19.892 17.989 1.00 76.53 155 LYS D N 1
ATOM 4661 C CA . LYS D 1 85 ? -11.641 -20.969 18.601 1.00 71.58 155 LYS D CA 1
ATOM 4662 C C . LYS D 1 85 ? -12.403 -22.261 18.391 1.00 80.44 155 LYS D C 1
ATOM 4663 O O . LYS D 1 85 ? -13.613 -22.258 18.290 1.00 100.21 155 LYS D O 1
ATOM 4669 N N . ALA D 1 86 ? -11.697 -23.371 18.322 1.00 67.67 156 ALA D N 1
ATOM 4670 C CA . ALA D 1 86 ? -12.353 -24.638 18.099 1.00 94.38 156 ALA D CA 1
ATOM 4671 C C . ALA D 1 86 ? -11.481 -25.811 18.505 1.00 71.79 156 ALA D C 1
ATOM 4672 O O . ALA D 1 86 ? -10.322 -25.644 18.841 1.00 62.23 156 ALA D O 1
ATOM 4674 N N . ARG D 1 87 ? -12.059 -27.003 18.487 1.00 83.42 157 ARG D N 1
ATOM 4675 C CA . ARG D 1 87 ? -11.317 -28.211 18.794 1.00 132.96 157 ARG D CA 1
ATOM 4676 C C . ARG D 1 87 ? -11.725 -29.326 17.870 1.00 62.32 157 ARG D C 1
ATOM 4677 O O . ARG D 1 87 ? -12.655 -29.182 17.102 1.00 85.44 157 ARG D O 1
ATOM 4685 N N . GLU D 1 88 ? -11.008 -30.437 17.955 1.00 116.76 158 GLU D N 1
ATOM 4686 C CA . GLU D 1 88 ? -11.407 -31.679 17.306 1.00 84.04 158 GLU D CA 1
ATOM 4687 C C . GLU D 1 88 ? -12.062 -32.627 18.299 1.00 107.74 158 GLU D C 1
ATOM 4688 O O . GLU D 1 88 ? -11.419 -33.099 19.236 1.00 141.27 158 GLU D O 1
ATOM 4694 N N . ASN D 1 89 ? -13.350 -32.829 18.126 1.00 93.52 159 ASN D N 1
ATOM 4695 C CA . ASN D 1 89 ? -14.031 -33.766 18.952 1.00 71.31 159 ASN D CA 1
ATOM 4696 C C . ASN D 1 89 ? -13.338 -35.083 18.640 1.00 114.84 159 ASN D C 1
ATOM 4697 O O . ASN D 1 89 ? -12.235 -35.084 18.150 1.00 74.96 159 ASN D O 1
ATOM 4702 N N . SER D 1 90 ? -13.953 -36.206 18.941 1.00 95.82 160 SER D N 1
ATOM 4703 C CA . SER D 1 90 ? -13.253 -37.477 18.830 1.00 95.82 160 SER D CA 1
ATOM 4704 C C . SER D 1 90 ? -13.451 -38.149 17.495 1.00 95.82 160 SER D C 1
ATOM 4705 O O . SER D 1 90 ? -12.520 -38.689 16.913 1.00 95.82 160 SER D O 1
ATOM 4708 N N . ASP D 1 91 ? -14.670 -38.126 17.005 1.00 115.54 161 ASP D N 1
ATOM 4709 C CA . ASP D 1 91 ? -14.947 -38.739 15.733 1.00 173.32 161 ASP D CA 1
ATOM 4710 C C . ASP D 1 91 ? -14.014 -38.167 14.662 1.00 173.92 161 ASP D C 1
ATOM 4711 O O . ASP D 1 91 ? -13.319 -38.894 13.933 1.00 144.04 161 ASP D O 1
ATOM 4716 N N . GLY D 1 92 ? -14.012 -36.843 14.593 1.00 165.48 162 GLY D N 1
ATOM 4717 C CA . GLY D 1 92 ? -13.318 -36.109 13.570 1.00 131.35 162 GLY D CA 1
ATOM 4718 C C . GLY D 1 92 ? -14.206 -34.915 13.421 1.00 114.73 162 GLY D C 1
ATOM 4719 O O . GLY D 1 92 ? -14.066 -34.100 12.529 1.00 134.59 162 GLY D O 1
ATOM 4720 N N . SER D 1 93 ? -15.156 -34.830 14.323 1.00 83.93 163 SER D N 1
ATOM 4721 C CA . SER D 1 93 ? -16.035 -33.695 14.322 1.00 138.42 163 SER D CA 1
ATOM 4722 C C . SER D 1 93 ? -15.258 -32.474 14.819 1.00 138.61 163 SER D C 1
ATOM 4723 O O . SER D 1 93 ? -14.372 -32.593 15.645 1.00 121.76 163 SER D O 1
ATOM 4726 N N . PHE D 1 94 ? -15.587 -31.315 14.280 1.00 90.67 164 PHE D N 1
ATOM 4727 C CA . PHE D 1 94 ? -15.055 -30.031 14.722 1.00 100.96 164 PHE D CA 1
ATOM 4728 C C . PHE D 1 94 ? -16.167 -29.171 15.305 1.00 111.78 164 PHE D C 1
ATOM 4729 O O . PHE D 1 94 ? -17.251 -29.074 14.728 1.00 119.63 164 PHE D O 1
ATOM 4737 N N . GLN D 1 95 ? -15.872 -28.506 16.408 1.00 97.88 165 GLN D N 1
ATOM 4738 C CA . GLN D 1 95 ? -16.873 -27.678 17.049 1.00 149.54 165 GLN D CA 1
ATOM 4739 C C . GLN D 1 95 ? -16.368 -26.308 17.505 1.00 82.53 165 GLN D C 1
ATOM 4740 O O . GLN D 1 95 ? -15.545 -26.204 18.392 1.00 99.98 165 GLN D O 1
ATOM 4746 N N . ILE D 1 96 ? -16.891 -25.260 16.886 1.00 129.00 166 ILE D N 1
ATOM 4747 C CA . ILE D 1 96 ? -16.508 -23.898 17.221 1.00 76.89 166 ILE D CA 1
ATOM 4748 C C . ILE D 1 96 ? -17.075 -23.490 18.574 1.00 128.39 166 ILE D C 1
ATOM 4749 O O . ILE D 1 96 ? -18.273 -23.637 18.828 1.00 172.80 166 ILE D O 1
ATOM 4754 N N . GLY D 1 97 ? -16.210 -22.983 19.443 1.00 75.82 167 GLY D N 1
ATOM 4755 C CA . GLY D 1 97 ? -16.651 -22.403 20.695 1.00 58.01 167 GLY D CA 1
ATOM 4756 C C . GLY D 1 97 ? -16.718 -20.894 20.561 1.00 113.47 167 GLY D C 1
ATOM 4757 O O . GLY D 1 97 ? -17.580 -20.358 19.864 1.00 123.74 167 GLY D O 1
ATOM 4758 N N . ARG D 1 98 ? -15.792 -20.214 21.227 1.00 61.67 168 ARG D N 1
ATOM 4759 C CA . ARG D 1 98 ? -15.654 -18.764 21.151 1.00 56.70 168 ARG D CA 1
ATOM 4760 C C . ARG D 1 98 ? -15.693 -18.200 19.728 1.00 75.01 168 ARG D C 1
ATOM 4761 O O . ARG D 1 98 ? -15.166 -18.804 18.792 1.00 61.60 168 ARG D O 1
ATOM 4769 N N . THR D 1 99 ? -16.308 -17.030 19.575 1.00 65.07 169 THR D N 1
ATOM 4770 C CA . THR D 1 99 ? -16.243 -16.291 18.317 1.00 66.71 169 THR D CA 1
ATOM 4771 C C . THR D 1 99 ? -16.154 -14.789 18.551 1.00 80.58 169 THR D C 1
ATOM 4772 O O . THR D 1 99 ? -17.099 -14.173 19.049 1.00 83.61 169 THR D O 1
ATOM 4776 N N . TRP D 1 100 ? -15.007 -14.216 18.189 1.00 81.40 170 TRP D N 1
ATOM 4777 C CA . TRP D 1 100 ? -14.791 -12.777 18.251 1.00 51.22 170 TRP D CA 1
ATOM 4778 C C . TRP D 1 100 ? -14.913 -12.200 16.850 1.00 63.59 170 TRP D C 1
ATOM 4779 O O . TRP D 1 100 ? -14.703 -12.908 15.865 1.00 94.29 170 TRP D O 1
ATOM 4790 N N . GLN D 1 101 ? -15.161 -10.909 16.761 1.00 61.74 171 GLN D N 1
ATOM 4791 C CA . GLN D 1 101 ? -14.988 -10.221 15.507 1.00 56.03 171 GLN D CA 1
ATOM 4792 C C . GLN D 1 101 ? -13.544 -9.768 15.442 1.00 121.25 171 GLN D C 1
ATOM 4793 O O . GLN D 1 101 ? -12.951 -9.423 16.447 1.00 50.98 171 GLN D O 1
ATOM 4799 N N . LEU D 1 102 ? -12.976 -9.759 14.254 1.00 57.68 172 LEU D N 1
ATOM 4800 C CA . LEU D 1 102 ? -11.563 -9.410 14.124 1.00 53.72 172 LEU D CA 1
ATOM 4801 C C . LEU D 1 102 ? -11.321 -7.982 14.601 1.00 62.60 172 LEU D C 1
ATOM 4802 O O . LEU D 1 102 ? -10.206 -7.614 14.975 1.00 57.97 172 LEU D O 1
ATOM 4807 N N . THR D 1 103 ? -12.385 -7.189 14.594 1.00 73.04 173 THR D N 1
ATOM 4808 C CA . THR D 1 103 ? -12.339 -5.807 15.057 1.00 101.51 173 THR D CA 1
ATOM 4809 C C . THR D 1 103 ? -12.100 -5.729 16.564 1.00 48.91 173 THR D C 1
ATOM 4810 O O . THR D 1 103 ? -11.810 -4.660 17.105 1.00 70.37 173 THR D O 1
ATOM 4814 N N . GLU D 1 104 ? -12.215 -6.868 17.237 1.00 49.37 174 GLU D N 1
ATOM 4815 C CA . GLU D 1 104 ? -11.984 -6.931 18.676 1.00 62.30 174 GLU D CA 1
ATOM 4816 C C . GLU D 1 104 ? -10.521 -7.152 19.026 1.00 47.85 174 GLU D C 1
ATOM 4817 O O . GLU D 1 104 ? -10.150 -7.116 20.198 1.00 57.25 174 GLU D O 1
ATOM 4823 N N . LEU D 1 105 ? -9.692 -7.395 18.018 1.00 48.14 175 LEU D N 1
ATOM 4824 C CA . LEU D 1 105 ? -8.268 -7.611 18.259 1.00 55.11 175 LEU D CA 1
ATOM 4825 C C . LEU D 1 105 ? -7.600 -6.266 18.502 1.00 44.50 175 LEU D C 1
ATOM 4826 O O . LEU D 1 105 ? -7.750 -5.350 17.701 1.00 54.12 175 LEU D O 1
ATOM 4831 N N . VAL D 1 106 ? -6.880 -6.137 19.611 1.00 43.22 176 VAL D N 1
ATOM 4832 C CA . VAL D 1 106 ? -6.206 -4.880 19.928 1.00 43.12 176 VAL D CA 1
ATOM 4833 C C . VAL D 1 106 ? -4.690 -5.032 20.095 1.00 42.76 176 VAL D C 1
ATOM 4834 O O . VAL D 1 106 ? -3.965 -4.041 20.146 1.00 43.70 176 VAL D O 1
ATOM 4838 N N . ARG D 1 107 ? -4.207 -6.266 20.198 1.00 44.24 177 ARG D N 1
ATOM 4839 C CA . ARG D 1 107 ? -2.770 -6.484 20.322 1.00 35.94 177 ARG D CA 1
ATOM 4840 C C . ARG D 1 107 ? -2.346 -7.880 19.885 1.00 44.08 177 ARG D C 1
ATOM 4841 O O . ARG D 1 107 ? -2.976 -8.881 20.228 1.00 41.52 177 ARG D O 1
ATOM 4849 N N . VAL D 1 108 ? -1.272 -7.930 19.111 1.00 35.03 178 VAL D N 1
ATOM 4850 C CA . VAL D 1 108 ? -0.687 -9.189 18.692 1.00 40.19 178 VAL D CA 1
ATOM 4851 C C . VAL D 1 108 ? 0.783 -9.159 19.071 1.00 33.53 178 VAL D C 1
ATOM 4852 O O . VAL D 1 108 ? 1.510 -8.256 18.665 1.00 33.45 178 VAL D O 1
ATOM 4856 N N . GLU D 1 109 ? 1.219 -10.137 19.856 1.00 36.14 179 GLU D N 1
ATOM 4857 C CA . GLU D 1 109 ? 2.585 -10.130 20.353 1.00 38.06 179 GLU D CA 1
ATOM 4858 C C . GLU D 1 109 ? 3.259 -11.502 20.271 1.00 35.54 179 GLU D C 1
ATOM 4859 O O . GLU D 1 109 ? 2.780 -12.470 20.853 1.00 42.74 179 GLU D O 1
ATOM 4865 N N . LYS D 1 110 ? 4.374 -11.578 19.553 1.00 35.03 180 LYS D N 1
ATOM 4866 C CA . LYS D 1 110 ? 5.187 -12.784 19.548 1.00 32.11 180 LYS D CA 1
ATOM 4867 C C . LYS D 1 110 ? 5.960 -12.884 20.859 1.00 34.83 180 LYS D C 1
ATOM 4868 O O . LYS D 1 110 ? 6.456 -11.877 21.384 1.00 35.71 180 LYS D O 1
ATOM 4874 N N . ASP D 1 111 ? 6.057 -14.097 21.391 1.00 35.00 181 ASP D N 1
ATOM 4875 C CA . ASP D 1 111 ? 6.860 -14.338 22.574 1.00 33.15 181 ASP D CA 1
ATOM 4876 C C . ASP D 1 111 ? 8.326 -14.364 22.135 1.00 37.24 181 ASP D C 1
ATOM 4877 O O . ASP D 1 111 ? 8.744 -15.237 21.370 1.00 33.72 181 ASP D O 1
ATOM 4882 N N . LEU D 1 112 ? 9.103 -13.404 22.618 1.00 45.21 182 LEU D N 1
ATOM 4883 C CA . LEU D 1 112 ? 10.498 -13.289 22.210 1.00 57.40 182 LEU D CA 1
ATOM 4884 C C . LEU D 1 112 ? 11.371 -14.448 22.707 1.00 51.27 182 LEU D C 1
ATOM 4885 O O . LEU D 1 112 ? 12.442 -14.699 22.156 1.00 51.37 182 LEU D O 1
ATOM 4890 N N . GLU D 1 113 ? 10.914 -15.157 23.734 1.00 36.46 183 GLU D N 1
ATOM 4891 C CA . GLU D 1 113 ? 11.712 -16.241 24.311 1.00 67.11 183 GLU D CA 1
ATOM 4892 C C . GLU D 1 113 ? 11.299 -17.634 23.830 1.00 73.05 183 GLU D C 1
ATOM 4893 O O . GLU D 1 113 ? 12.090 -18.575 23.903 1.00 60.23 183 GLU D O 1
ATOM 4899 N N . ILE D 1 114 ? 10.064 -17.768 23.351 1.00 42.55 184 ILE D N 1
ATOM 4900 C CA . ILE D 1 114 ? 9.569 -19.052 22.858 1.00 54.30 184 ILE D CA 1
ATOM 4901 C C . ILE D 1 114 ? 9.064 -18.900 21.424 1.00 48.26 184 ILE D C 1
ATOM 4902 O O . ILE D 1 114 ? 8.149 -18.126 21.160 1.00 52.95 184 ILE D O 1
ATOM 4907 N N . SER D 1 115 ? 9.663 -19.651 20.505 1.00 55.98 185 SER D N 1
ATOM 4908 C CA . SER D 1 115 ? 9.461 -19.436 19.073 1.00 45.53 185 SER D CA 1
ATOM 4909 C C . SER D 1 115 ? 8.075 -19.829 18.574 1.00 44.41 185 SER D C 1
ATOM 4910 O O . SER D 1 115 ? 7.677 -19.461 17.468 1.00 40.22 185 SER D O 1
ATOM 4913 N N . GLU D 1 116 ? 7.352 -20.595 19.379 1.00 39.22 186 GLU D N 1
ATOM 4914 C CA . GLU D 1 116 ? 6.025 -21.045 18.986 1.00 32.03 186 GLU D CA 1
ATOM 4915 C C . GLU D 1 116 ? 4.937 -20.205 19.652 1.00 45.18 186 GLU D C 1
ATOM 4916 O O . GLU D 1 116 ? 3.763 -20.268 19.267 1.00 37.99 186 GLU D O 1
ATOM 4922 N N . GLY D 1 117 ? 5.340 -19.404 20.638 1.00 31.02 187 GLY D N 1
ATOM 4923 C CA . GLY D 1 117 ? 4.399 -18.678 21.474 1.00 33.79 187 GLY D CA 1
ATOM 4924 C C . GLY D 1 117 ? 3.989 -17.289 21.013 1.00 30.51 187 GLY D C 1
ATOM 4925 O O . GLY D 1 117 ? 4.773 -16.551 20.409 1.00 30.50 187 GLY D O 1
ATOM 4926 N N . PHE D 1 118 ? 2.745 -16.931 21.318 1.00 36.15 188 PHE D N 1
ATOM 4927 C CA . PHE D 1 118 ? 2.216 -15.620 20.986 1.00 36.10 188 PHE D CA 1
ATOM 4928 C C . PHE D 1 118 ? 1.017 -15.281 21.856 1.00 36.58 188 PHE D C 1
ATOM 4929 O O . PHE D 1 118 ? 0.340 -16.163 22.373 1.00 36.91 188 PHE D O 1
ATOM 4937 N N . ILE D 1 119 ? 0.765 -13.989 22.009 1.00 43.98 189 ILE D N 1
ATOM 4938 C CA . ILE D 1 119 ? -0.342 -13.512 22.811 1.00 38.36 189 ILE D CA 1
ATOM 4939 C C . ILE D 1 119 ? -1.278 -12.653 21.965 1.00 38.10 189 ILE D C 1
ATOM 4940 O O . ILE D 1 119 ? -0.850 -11.667 21.354 1.00 35.81 189 ILE D O 1
ATOM 4945 N N . LEU D 1 120 ? -2.549 -13.040 21.925 1.00 38.79 190 LEU D N 1
ATOM 4946 C CA . LEU D 1 120 ? -3.584 -12.213 21.329 1.00 39.65 190 LEU D CA 1
ATOM 4947 C C . LEU D 1 120 ? -4.351 -11.508 22.442 1.00 33.42 190 LEU D C 1
ATOM 4948 O O . LEU D 1 120 ? -4.650 -12.111 23.471 1.00 41.43 190 LEU D O 1
ATOM 4953 N N . THR D 1 121 ? -4.662 -10.233 22.246 1.00 40.72 191 THR D N 1
ATOM 4954 C CA . THR D 1 121 ? -5.505 -9.530 23.206 1.00 51.53 191 THR D CA 1
ATOM 4955 C C . THR D 1 121 ? -6.804 -9.057 22.565 1.00 53.73 191 THR D C 1
ATOM 4956 O O . THR D 1 121 ? -6.791 -8.233 21.641 1.00 40.92 191 THR D O 1
ATOM 4968 N N . SER D 1 123 ? -10.545 -9.006 24.786 1.00 51.88 193 SER D N 1
ATOM 4969 C CA . SER D 1 123 ? -11.112 -8.313 25.945 1.00 84.94 193 SER D CA 1
ATOM 4970 C C . SER D 1 123 ? -10.171 -8.753 27.069 1.00 109.80 193 SER D C 1
ATOM 4971 O O . SER D 1 123 ? -10.135 -8.139 28.137 1.00 59.72 193 SER D O 1
ATOM 4974 N N . LYS D 1 124 ? -9.410 -9.820 26.817 1.00 96.89 194 LYS D N 1
ATOM 4975 C CA . LYS D 1 124 ? -8.335 -10.240 27.723 1.00 79.21 194 LYS D CA 1
ATOM 4976 C C . LYS D 1 124 ? -7.189 -10.877 26.938 1.00 52.47 194 LYS D C 1
ATOM 4977 O O . LYS D 1 124 ? -7.245 -10.953 25.707 1.00 42.26 194 LYS D O 1
ATOM 4983 N N . LYS D 1 125 ? -6.155 -11.323 27.651 1.00 46.04 195 LYS D N 1
ATOM 4984 C CA . LYS D 1 125 ? -4.955 -11.868 27.016 1.00 50.89 195 LYS D CA 1
ATOM 4985 C C . LYS D 1 125 ? -5.017 -13.378 26.887 1.00 51.80 195 LYS D C 1
ATOM 4986 O O . LYS D 1 125 ? -5.351 -14.073 27.842 1.00 51.01 195 LYS D O 1
ATOM 4992 N N . TYR D 1 126 ? -4.679 -13.879 25.704 1.00 44.30 196 TYR D N 1
ATOM 4993 C CA . TYR D 1 126 ? -4.649 -15.313 25.465 1.00 43.83 196 TYR D CA 1
ATOM 4994 C C . TYR D 1 126 ? -3.266 -15.700 24.976 1.00 38.36 196 TYR D C 1
ATOM 4995 O O . TYR D 1 126 ? -2.818 -15.218 23.935 1.00 43.06 196 TYR D O 1
ATOM 5004 N N . TYR D 1 127 ? -2.586 -16.562 25.725 1.00 43.81 197 TYR D N 1
ATOM 5005 C CA . TYR D 1 127 ? -1.304 -17.085 25.279 1.00 35.04 197 TYR D CA 1
ATOM 5006 C C . TYR D 1 127 ? -1.517 -18.434 24.604 1.00 34.51 197 TYR D C 1
ATOM 5007 O O . TYR D 1 127 ? -2.130 -19.333 25.171 1.00 44.41 197 TYR D O 1
ATOM 5016 N N . TRP D 1 128 ? -1.035 -18.558 23.376 1.00 38.09 198 TRP D N 1
ATOM 5017 C CA . TRP D 1 128 ? -1.050 -19.829 22.677 1.00 37.26 198 TRP D CA 1
ATOM 5018 C C . TRP D 1 128 ? 0.321 -20.137 22.100 1.00 37.55 198 TRP D C 1
ATOM 5019 O O . TRP D 1 128 ? 1.159 -19.252 21.965 1.00 38.46 198 TRP D O 1
ATOM 5030 N N . GLU D 1 129 ? 0.546 -21.405 21.784 1.00 46.43 199 GLU D N 1
ATOM 5031 C CA . GLU D 1 129 ? 1.700 -21.815 21.001 1.00 36.95 199 GLU D CA 1
ATOM 5032 C C . GLU D 1 129 ? 1.185 -22.492 19.738 1.00 40.34 199 GLU D C 1
ATOM 5033 O O . GLU D 1 129 ? 0.185 -23.214 19.770 1.00 41.46 199 GLU D O 1
ATOM 5039 N N . THR D 1 130 ? 1.864 -22.265 18.626 1.00 42.33 200 THR D N 1
ATOM 5040 C CA . THR D 1 130 ? 1.596 -23.045 17.429 1.00 44.93 200 THR D CA 1
ATOM 5041 C C . THR D 1 130 ? 2.436 -24.314 17.527 1.00 58.77 200 THR D C 1
ATOM 5042 O O . THR D 1 130 ? 3.169 -24.505 18.498 1.00 38.09 200 THR D O 1
ATOM 5046 N N . ASN D 1 131 ? 2.334 -25.188 16.537 1.00 66.19 201 ASN D N 1
ATOM 5047 C CA . ASN D 1 131 ? 3.137 -26.404 16.558 1.00 74.34 201 ASN D CA 1
ATOM 5048 C C . ASN D 1 131 ? 4.562 -26.170 16.062 1.00 62.39 201 ASN D C 1
ATOM 5049 O O . ASN D 1 131 ? 5.464 -26.953 16.363 1.00 62.53 201 ASN D O 1
ATOM 5054 N N . SER D 1 132 ? 4.764 -25.086 15.317 1.00 51.86 202 SER D N 1
ATOM 5055 C CA . SER D 1 132 ? 6.095 -24.747 14.826 1.00 46.29 202 SER D CA 1
ATOM 5056 C C . SER D 1 132 ? 6.284 -23.239 14.707 1.00 57.78 202 SER D C 1
ATOM 5057 O O . SER D 1 132 ? 5.316 -22.476 14.699 1.00 50.85 202 SER D O 1
ATOM 5060 N N . ALA D 1 133 ? 7.537 -22.811 14.608 1.00 51.69 203 ALA D N 1
ATOM 5061 C CA . ALA D 1 133 ? 7.837 -21.389 14.498 1.00 46.67 203 ALA D CA 1
ATOM 5062 C C . ALA D 1 133 ? 7.349 -20.828 13.162 1.00 48.60 203 ALA D C 1
ATOM 5063 O O . ALA D 1 133 ? 6.932 -19.674 13.077 1.00 43.09 203 ALA D O 1
ATOM 5065 N N . LYS D 1 134 ? 7.402 -21.646 12.117 1.00 47.91 204 LYS D N 1
ATOM 5066 C CA . LYS D 1 134 ? 6.907 -21.215 10.819 1.00 47.68 204 LYS D CA 1
ATOM 5067 C C . LYS D 1 134 ? 5.406 -20.946 10.867 1.00 43.85 204 LYS D C 1
ATOM 5068 O O . LYS D 1 134 ? 4.927 -19.977 10.290 1.00 42.14 204 LYS D O 1
ATOM 5074 N N . GLU D 1 135 ? 4.665 -21.804 11.557 1.00 45.31 205 GLU D N 1
ATOM 5075 C CA . GLU D 1 135 ? 3.220 -21.644 11.653 1.00 41.08 205 GLU D CA 1
ATOM 5076 C C . GLU D 1 135 ? 2.814 -20.380 12.418 1.00 46.57 205 GLU D C 1
ATOM 5077 O O . GLU D 1 135 ? 1.808 -19.753 12.087 1.00 38.55 205 GLU D O 1
ATOM 5083 N N . ARG D 1 136 ? 3.578 -20.010 13.444 1.00 35.44 206 ARG D N 1
ATOM 5084 C CA . ARG D 1 136 ? 3.313 -18.755 14.145 1.00 33.17 206 ARG D CA 1
ATOM 5085 C C . ARG D 1 136 ? 3.459 -17.597 13.157 1.00 45.36 206 ARG D C 1
ATOM 5086 O O . ARG D 1 136 ? 2.577 -16.750 13.025 1.00 32.65 206 ARG D O 1
ATOM 5094 N N . THR D 1 137 ? 4.590 -17.581 12.461 1.00 35.96 207 THR D N 1
ATOM 5095 C CA . THR D 1 137 ? 4.912 -16.538 11.498 1.00 36.63 207 THR D CA 1
ATOM 5096 C C . THR D 1 137 ? 3.798 -16.356 10.494 1.00 37.01 207 THR D C 1
ATOM 5097 O O . THR D 1 137 ? 3.329 -15.245 10.280 1.00 36.30 207 THR D O 1
ATOM 5101 N N . VAL D 1 138 ? 3.385 -17.464 9.884 1.00 41.90 208 VAL D N 1
ATOM 5102 C CA . VAL D 1 138 ? 2.364 -17.456 8.844 1.00 46.56 208 VAL D CA 1
ATOM 5103 C C . VAL D 1 138 ? 1.035 -16.948 9.385 1.00 45.48 208 VAL D C 1
ATOM 5104 O O . VAL D 1 138 ? 0.385 -16.104 8.768 1.00 41.43 208 VAL D O 1
ATOM 5108 N N . PHE D 1 139 ? 0.631 -17.467 10.540 1.00 35.14 209 PHE D N 1
ATOM 5109 C CA . PHE D 1 139 ? -0.665 -17.105 11.099 1.00 39.48 209 PHE D CA 1
ATOM 5110 C C . PHE D 1 139 ? -0.741 -15.631 11.470 1.00 40.98 209 PHE D C 1
ATOM 5111 O O . PHE D 1 139 ? -1.769 -14.988 11.272 1.00 36.61 209 PHE D O 1
ATOM 5119 N N . ILE D 1 140 ? 0.347 -15.099 12.015 1.00 43.35 210 ILE D N 1
ATOM 5120 C CA . ILE D 1 140 ? 0.358 -13.709 12.435 1.00 32.70 210 ILE D CA 1
ATOM 5121 C C . ILE D 1 140 ? 0.273 -12.776 11.222 1.00 36.73 210 ILE D C 1
ATOM 5122 O O . ILE D 1 140 ? -0.378 -11.737 11.281 1.00 32.68 210 ILE D O 1
ATOM 5127 N N . LYS D 1 141 ? 0.891 -13.170 10.114 1.00 31.49 211 LYS D N 1
ATOM 5128 C CA . LYS D 1 141 ? 0.740 -12.432 8.865 1.00 31.49 211 LYS D CA 1
ATOM 5129 C C . LYS D 1 141 ? -0.727 -12.415 8.423 1.00 31.88 211 LYS D C 1
ATOM 5130 O O . LYS D 1 141 ? -1.280 -11.350 8.140 1.00 40.76 211 LYS D O 1
ATOM 5136 N N . SER D 1 142 ? -1.359 -13.585 8.370 1.00 36.78 212 SER D N 1
ATOM 5137 C CA . SER D 1 142 ? -2.787 -13.643 8.066 1.00 35.41 212 SER D CA 1
ATOM 5138 C C . SER D 1 142 ? -3.556 -12.682 8.957 1.00 32.36 212 SER D C 1
ATOM 5139 O O . SER D 1 142 ? -4.322 -11.847 8.482 1.00 32.93 212 SER D O 1
ATOM 5142 N N . LEU D 1 143 ? -3.343 -12.812 10.259 1.00 35.06 213 LEU D N 1
ATOM 5143 C CA . LEU D 1 143 ? -4.136 -12.085 11.236 1.00 36.75 213 LEU D CA 1
ATOM 5144 C C . LEU D 1 143 ? -4.021 -10.578 11.048 1.00 35.45 213 LEU D C 1
ATOM 5145 O O . LEU D 1 143 ? -5.027 -9.871 11.006 1.00 36.16 213 LEU D O 1
ATOM 5150 N N . ILE D 1 144 ? -2.792 -10.092 10.925 1.00 33.84 214 ILE D N 1
ATOM 5151 C CA . ILE D 1 144 ? -2.549 -8.655 10.836 1.00 37.10 214 ILE D CA 1
ATOM 5152 C C . ILE D 1 144 ? -2.882 -8.039 9.476 1.00 43.38 214 ILE D C 1
ATOM 5153 O O . ILE D 1 144 ? -3.373 -6.914 9.412 1.00 36.02 214 ILE D O 1
ATOM 5158 N N . THR D 1 145 ? -2.616 -8.753 8.387 1.00 37.54 215 THR D N 1
ATOM 5159 C CA . THR D 1 145 ? -2.989 -8.224 7.073 1.00 33.06 215 THR D CA 1
ATOM 5160 C C . THR D 1 145 ? -4.508 -8.165 6.937 1.00 36.86 215 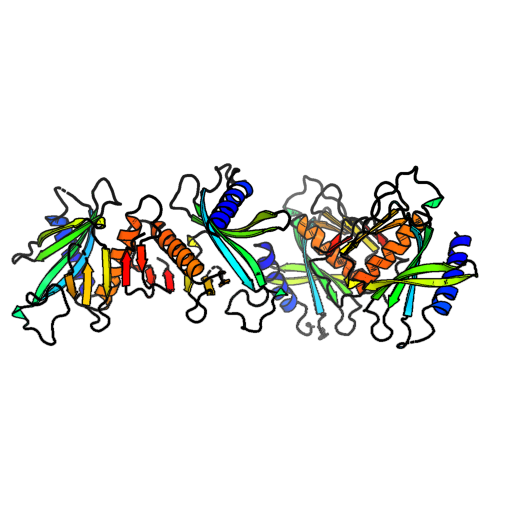THR D C 1
ATOM 5161 O O . THR D 1 145 ? -5.054 -7.192 6.413 1.00 34.49 215 THR D O 1
ATOM 5165 N N . LEU D 1 146 ? -5.187 -9.204 7.418 1.00 41.95 216 LEU D N 1
ATOM 5166 C CA . LEU D 1 146 ? -6.647 -9.217 7.432 1.00 44.75 216 LEU D CA 1
ATOM 5167 C C . LEU D 1 146 ? -7.194 -8.042 8.237 1.00 63.64 216 LEU D C 1
ATOM 5168 O O . LEU D 1 146 ? -8.089 -7.330 7.779 1.00 54.30 216 LEU D O 1
ATOM 5173 N N . TYR D 1 147 ? -6.650 -7.836 9.430 1.00 55.64 217 TYR D N 1
ATOM 5174 C CA . TYR D 1 147 ? -7.081 -6.724 10.267 1.00 49.79 217 TYR D CA 1
ATOM 5175 C C . TYR D 1 147 ? -7.001 -5.408 9.504 1.00 75.17 217 TYR D C 1
ATOM 5176 O O . TYR D 1 147 ? -7.969 -4.648 9.453 1.00 52.87 217 TYR D O 1
ATOM 5185 N N . ILE D 1 148 ? -5.839 -5.141 8.919 1.00 55.90 218 ILE D N 1
ATOM 5186 C CA . ILE D 1 148 ? -5.624 -3.907 8.172 1.00 48.21 218 ILE D CA 1
ATOM 5187 C C . ILE D 1 148 ? -6.575 -3.792 6.989 1.00 56.57 218 ILE D C 1
ATOM 5188 O O . ILE D 1 148 ? -6.925 -2.691 6.560 1.00 70.64 218 ILE D O 1
ATOM 5193 N N . GLN D 1 149 ? -7.004 -4.934 6.468 1.00 46.01 219 GLN D N 1
ATOM 5194 C CA . GLN D 1 149 ? -7.881 -4.945 5.304 1.00 57.64 219 GLN D CA 1
ATOM 5195 C C . GLN D 1 149 ? -9.363 -4.791 5.652 1.00 94.87 219 GLN D C 1
ATOM 5196 O O . GLN D 1 149 ? -10.178 -4.492 4.778 1.00 108.99 219 GLN D O 1
ATOM 5202 N N . THR D 1 150 ? -9.719 -4.992 6.918 1.00 63.65 220 THR D N 1
ATOM 5203 C CA . THR D 1 150 ? -11.109 -4.818 7.330 1.00 68.79 220 THR D CA 1
ATOM 5204 C C . THR D 1 150 ? -11.520 -3.357 7.233 1.00 49.75 220 THR D C 1
ATOM 5205 O O . THR D 1 150 ? -12.704 -3.030 7.315 1.00 179.77 220 THR D O 1
ATOM 5209 N N . PHE D 1 151 ? -10.580 -2.471 7.032 1.00 88.29 221 PHE D N 1
ATOM 5210 C CA . PHE D 1 151 ? -10.979 -1.093 6.829 1.00 120.36 221 PHE D CA 1
ATOM 5211 C C . PHE D 1 151 ? -11.449 -0.899 5.395 1.00 121.59 221 PHE D C 1
ATOM 5212 O O . PHE D 1 151 ? -10.940 -1.525 4.485 1.00 139.17 221 PHE D O 1
ATOM 5220 N N . GLU D 1 152 ? -12.458 -0.071 5.192 1.00 121.60 222 GLU D N 1
ATOM 5221 C CA . GLU D 1 152 ? -12.878 0.202 3.836 1.00 146.33 222 GLU D CA 1
ATOM 5222 C C . GLU D 1 152 ? -12.267 1.503 3.379 1.00 141.43 222 GLU D C 1
ATOM 5223 O O . GLU D 1 152 ? -11.833 1.632 2.235 1.00 105.51 222 GLU D O 1
ATOM 5229 N N . GLY D 1 153 ? -12.226 2.465 4.283 1.00 126.66 223 GLY D N 1
ATOM 5230 C CA . GLY D 1 153 ? -11.472 3.670 4.032 1.00 119.74 223 GLY D CA 1
ATOM 5231 C C . GLY D 1 153 ? -10.035 3.315 4.305 1.00 121.43 223 GLY D C 1
ATOM 5232 O O . GLY D 1 153 ? -9.686 2.144 4.292 1.00 154.17 223 GLY D O 1
ATOM 5233 N N . HIS D 1 154 ? -9.197 4.302 4.569 1.00 97.64 224 HIS D N 1
ATOM 5234 C CA . HIS D 1 154 ? -7.829 3.987 4.896 1.00 137.27 224 HIS D CA 1
ATOM 5235 C C . HIS D 1 154 ? -7.750 3.606 6.347 1.00 153.07 224 HIS D C 1
ATOM 5236 O O . HIS D 1 154 ? -8.689 3.802 7.107 1.00 106.77 224 HIS D O 1
ATOM 5243 N N . VAL D 1 155 ? -6.593 3.094 6.722 1.00 137.66 225 VAL D N 1
ATOM 5244 C CA . VAL D 1 155 ? -6.323 2.661 8.084 1.00 117.35 225 VAL D CA 1
ATOM 5245 C C . VAL D 1 155 ? -6.041 3.858 8.974 1.00 120.78 225 VAL D C 1
ATOM 5246 O O . VAL D 1 155 ? -5.237 4.723 8.623 1.00 53.68 225 VAL D O 1
ATOM 5250 N N . PRO D 1 156 ? -6.708 3.912 10.135 1.00 93.52 226 PRO D N 1
ATOM 5251 C CA . PRO D 1 156 ? -6.445 4.966 11.118 1.00 107.93 226 PRO D CA 1
ATOM 5252 C C . PRO D 1 156 ? -4.959 5.036 11.451 1.00 57.67 226 PRO D C 1
ATOM 5253 O O . PRO D 1 156 ? -4.269 4.015 11.443 1.00 67.34 226 PRO D O 1
ATOM 5257 N N . GLU D 1 157 ? -4.472 6.237 11.733 1.00 60.57 227 GLU D N 1
ATOM 5258 C CA . GLU D 1 157 ? -3.077 6.425 12.097 1.00 53.26 227 GLU D CA 1
ATOM 5259 C C . GLU D 1 157 ? -2.772 5.763 13.443 1.00 133.65 227 GLU D C 1
ATOM 5260 O O . GLU D 1 157 ? -1.608 5.622 13.825 1.00 68.00 227 GLU D O 1
ATOM 5266 N N . LEU D 1 158 ? -3.821 5.355 14.153 1.00 43.71 228 LEU D N 1
ATOM 5267 C CA . LEU D 1 158 ? -3.679 4.805 15.502 1.00 60.82 228 LEU D CA 1
ATOM 5268 C C . LEU D 1 158 ? -3.089 3.396 15.546 1.00 39.01 228 LEU D C 1
ATOM 5269 O O . LEU D 1 158 ? -2.338 3.066 16.461 1.00 49.35 228 LEU D O 1
ATOM 5274 N N . VAL D 1 159 ? -3.423 2.562 14.567 1.00 72.55 229 VAL D N 1
ATOM 5275 C CA . VAL D 1 159 ? -2.848 1.224 14.538 1.00 109.26 229 VAL D CA 1
ATOM 5276 C C . VAL D 1 159 ? -1.332 1.360 14.500 1.00 55.87 229 VAL D C 1
ATOM 5277 O O . VAL D 1 159 ? -0.795 2.223 13.807 1.00 73.85 229 VAL D O 1
ATOM 5281 N N . ASN D 1 160 ? -0.647 0.517 15.263 1.00 52.73 230 ASN D N 1
ATOM 5282 C CA . ASN D 1 160 ? 0.794 0.641 15.426 1.00 57.94 230 ASN D CA 1
ATOM 5283 C C . ASN D 1 160 ? 1.489 -0.722 15.455 1.00 55.68 230 ASN D C 1
ATOM 5284 O O . ASN D 1 160 ? 0.841 -1.750 15.624 1.00 48.38 230 ASN D O 1
ATOM 5289 N N . TRP D 1 161 ? 2.812 -0.712 15.298 1.00 52.44 231 TRP D N 1
ATOM 5290 C CA . TRP D 1 161 ? 3.610 -1.935 15.267 1.00 48.32 231 TRP D CA 1
ATOM 5291 C C . TRP D 1 161 ? 5.095 -1.602 15.382 1.00 43.63 231 TRP D C 1
ATOM 5292 O O . TRP D 1 161 ? 5.472 -0.432 15.370 1.00 71.37 231 TRP D O 1
ATOM 5303 N N . ASP D 1 162 ? 5.934 -2.634 15.468 1.00 46.29 232 ASP D N 1
ATOM 5304 C CA . ASP D 1 162 ? 7.383 -2.453 15.532 1.00 49.10 232 ASP D CA 1
ATOM 5305 C C . ASP D 1 162 ? 8.064 -2.815 14.211 1.00 49.52 232 ASP D C 1
ATOM 5306 O O . ASP D 1 162 ? 9.237 -3.186 14.185 1.00 51.98 232 ASP D O 1
ATOM 5311 N N . LEU D 1 163 ? 7.331 -2.708 13.112 1.00 50.10 233 LEU D N 1
ATOM 5312 C CA . LEU D 1 163 ? 7.871 -3.100 11.816 1.00 48.62 233 LEU D CA 1
ATOM 5313 C C . LEU D 1 163 ? 8.917 -2.103 11.307 1.00 51.81 233 LEU D C 1
ATOM 5314 O O . LEU D 1 163 ? 8.714 -0.889 11.381 1.00 55.55 233 LEU D O 1
ATOM 5319 N N . SER D 1 164 ? 10.034 -2.614 10.792 1.00 47.55 234 SER D N 1
ATOM 5320 C CA . SER D 1 164 ? 11.060 -1.759 10.192 1.00 47.22 234 SER D CA 1
ATOM 5321 C C . SER D 1 164 ? 11.348 -2.091 8.726 1.00 48.39 234 SER D C 1
ATOM 5322 O O . SER D 1 164 ? 11.900 -1.268 8.005 1.00 56.91 234 SER D O 1
ATOM 5325 N N . LEU D 1 165 ? 10.975 -3.293 8.296 1.00 47.89 235 LEU D N 1
ATOM 5326 C CA . LEU D 1 165 ? 11.259 -3.767 6.946 1.00 45.23 235 LEU D CA 1
ATOM 5327 C C . LEU D 1 165 ? 10.060 -4.515 6.383 1.00 42.82 235 LEU D C 1
ATOM 5328 O O . LEU D 1 165 ? 9.369 -5.234 7.105 1.00 40.12 235 LEU D O 1
ATOM 5333 N N . PHE D 1 166 ? 9.826 -4.338 5.087 1.00 36.48 236 PHE D N 1
ATOM 5334 C CA . PHE D 1 166 ? 8.671 -4.923 4.422 1.00 38.25 236 PHE D CA 1
ATOM 5335 C C . PHE D 1 166 ? 8.967 -5.093 2.938 1.00 37.67 236 PHE D C 1
ATOM 5336 O O . PHE D 1 166 ? 9.483 -4.181 2.297 1.00 34.32 236 PHE D O 1
ATOM 5344 N N . TYR D 1 167 ? 8.666 -6.272 2.404 1.00 44.16 237 TYR D N 1
ATOM 5345 C CA . TYR D 1 167 ? 8.815 -6.526 0.975 1.00 46.34 237 TYR D CA 1
ATOM 5346 C C . TYR D 1 167 ? 7.965 -7.715 0.527 1.00 39.30 237 TYR D C 1
ATOM 5347 O O . TYR D 1 167 ? 7.637 -8.591 1.333 1.00 44.35 237 TYR D O 1
ATOM 5356 N N . LEU D 1 168 ? 7.610 -7.734 -0.757 1.00 38.37 238 LEU D N 1
ATOM 5357 C CA . LEU D 1 168 ? 6.732 -8.764 -1.305 1.00 38.31 238 LEU D CA 1
ATOM 5358 C C . LEU D 1 168 ? 7.461 -9.721 -2.241 1.00 39.11 238 LEU D C 1
ATOM 5359 O O . LEU D 1 168 ? 8.300 -9.302 -3.035 1.00 41.13 238 LEU D O 1
ATOM 5364 N N . ASP D 1 169 ? 7.124 -11.004 -2.153 1.00 38.29 239 ASP D N 1
ATOM 5365 C CA . ASP D 1 169 ? 7.564 -11.982 -3.146 1.00 39.18 239 ASP D CA 1
ATOM 5366 C C . ASP D 1 169 ? 6.642 -11.936 -4.356 1.00 41.11 239 ASP D C 1
ATOM 5367 O O . ASP D 1 169 ? 5.484 -11.520 -4.254 1.00 38.39 239 ASP D O 1
ATOM 5372 N N . GLU D 1 170 ? 7.156 -12.370 -5.502 1.00 41.44 240 GLU D N 1
ATOM 5373 C CA . GLU D 1 170 ? 6.326 -12.565 -6.674 1.00 39.91 240 GLU D CA 1
ATOM 5374 C C . GLU D 1 170 ? 5.457 -13.792 -6.435 1.00 48.14 240 GLU D C 1
ATOM 5375 O O . GLU D 1 170 ? 5.875 -14.722 -5.743 1.00 40.43 240 GLU D O 1
ATOM 5381 N N . ARG D 1 171 ? 4.245 -13.770 -6.992 1.00 41.42 241 ARG D N 1
ATOM 5382 C CA . ARG D 1 171 ? 3.347 -14.919 -6.984 1.00 55.15 241 ARG D CA 1
ATOM 5383 C C . ARG D 1 171 ? 4.050 -16.194 -7.441 1.00 39.91 241 ARG D C 1
ATOM 5384 O O . ARG D 1 171 ? 4.959 -16.138 -8.273 1.00 40.56 241 ARG D O 1
#

Secondary structure (DSSP, 8-state):
-HHHHHHHHHHHHHHHHHHSS----SPPEEEEEEEEEEESSSSSSPPPTT--GGGEEEEEEEEEE-TT-TT-EEEEEEEE-TTS-EEEEEEEEGGG--EEEE-SS-TTEEEE----EEEE-SSHHHHHHHHHHHHHHHHHTS-SSPPTTEEE---EEEE-/-HHHHHHHHHHHHHHHHHSSS-----PPPPEEEEEEEEEEETT-SSSPPPTT--GGGEEEEEEEEEEETTEEEEEEEEEEEE-TTS-EEEEEEEEGGG--EEEE-SS-TTEEEE----EEEE-SSHHHHHHHHHHHHHHHHHTS-SS--TTEEE---EEEE-/-HHHHHHHHHHHHHHHSSS--TTT-PPPPEEEEEEEEEEESS-SSSPPPTT--GGGEEEEEEEEEEETTEEEEEEEEEEEE-TTS-EEEEEEEEGGG--EEEE-SSSTTEEEE----EEEE-SSHHHHHHHHHHHHHHHHHT--S--GGGEEE---EEEEPP-/-HHHHHHHHHHHHHHHHHS----EEEEEEEEEEESS-SSSPPPTT--GGGEEEEEEEEEEETTEEEEEEEEEEEE-SSS-EEEEEEEEGGG--EEEE-SS-TTEEEE----EEEEESSHHHHHHHHHHHHHHHHHT-SSPPPTTEEE---EEEE---

GO terms:
  GO:0005546 phosphatidylinositol-4,5-bisphosphate binding (F, IDA)
  GO:0043332 mating projection tip (C, IDA)
  GO:0000131 incipient cellular bud site (C, IDA)
  GO:0005934 cellular bud tip (C, IDA)
  GO:0005935 cellular bud neck (C, IDA)
  GO:0031267 small GTPase binding (F, IDA)
  GO:0000145 exocyst (C, IDA)
  GO:0006887 exocytosis (P, IDA)
  GO:0051601 exocyst localization (P, IGI)
  GO:0048309 endoplasmic reticulum inheritance (P, IGI)
  GO:0006887 exocytosis (P, IGI)
  GO:0006893 Golgi to plasma membrane transport (P, IGI)
  GO:0001927 exocyst assembly (P, IMP)
  GO:0043332 mating projection tip (C, HDA)
  GO:0005628 prospore membrane (C, HDA)
  GO:0005737 cytoplasm (C, HDA)
  GO:0005934 cellular bud tip (C, HDA)
  GO:0005935 cellular bud neck (C, HDA)
  GO:0048309 endoplasmic reticulum inheritance (P, IMP)
  GO:0006887 exocytosis (P, IMP)